Protein AF-A0A093YAA9-F1 (afdb_monomer)

Radius of gyration: 39.78 Å; Cα contacts (8 Å, |Δi|>4): 556; chains: 1; bounding box: 140×96×72 Å

Sequence (415 aa):
MGSESQRARAAVLARDTNETKIQLAINIDGGAFPEGIDERLVASLEGHASQATKSQTISINTGIGFLDHMLHALAKHAGWSLALRCQGDLHIDDHHSAEDVCIALGSAFKEALGAPIGVARFGSAYCPLDEALSRAVVDLSNRPYAIIELGLKREKIGDLSCEMIPHCMESFAQAARITIHVDCLRGFNDHHRAESAFKALAVALRTATTKVAGREGEVPIVMAPSKTSTVKNKHASKRSANGSGISNSKTSTRGPQSDGVAKKKKDAPKTAKGTGKPRFKKRRVYTEKELGIPALNMITPVGVEKPKTGKKGKVFIDDRESMLTILAMVHADKDGQIESKMMKARQMEEIREARKAEQDKRIEIRKAKLDETKEGMRKKRKREKAGGDAMEGVEKKERLGTKPLKVKKKSVSFA

Secondary structure (DSSP, 8-state):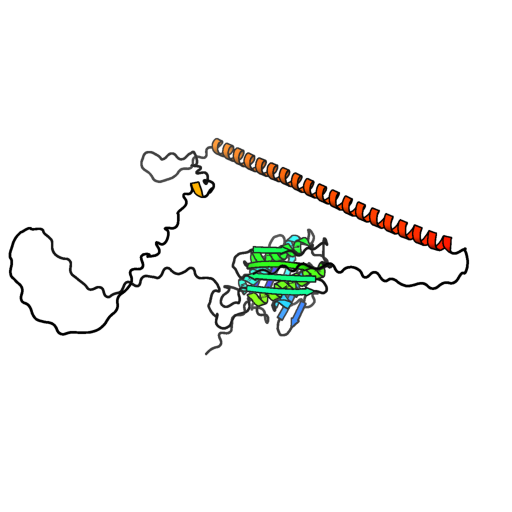
---------EEEEEEE-SSEEEEEEEETT-SSPPTT--HHHHH-TTSTTEEE-SS-EEEEE-S-HHHHHHHHHHHHHHT-EEEEEEEE-TTT-SHHHHHHHHHHHHHHHHHHH-S--SB--EEEEEEEETTEEEEEEEE--S--EEEEE----SSEETTEETTHHHHHHHHHHHHHT-EEEEEEEE-S-HHHHHHHHHHHHHHHHHHHTPBPTT-TT---S------------S-----------------------------------------------------TTTTT-------PPTT-PPPSSS---------HHHHHHHHHHHHHHHHHHHHHHHHHHHHHHHHHHHHHHHHHHHHHHHHHHHHHHHHHHHHHHHHHHHSSSS------------PPPPPPPPP----

Mean predicted aligned error: 20.69 Å

Structure (mmCIF, N/CA/C/O backbone):
data_AF-A0A093YAA9-F1
#
_entry.id   AF-A0A093YAA9-F1
#
loop_
_atom_site.group_PDB
_atom_site.id
_atom_site.type_symbol
_atom_site.label_atom_id
_atom_site.label_alt_id
_atom_site.label_comp_id
_atom_site.label_asym_id
_atom_site.label_entity_id
_atom_site.label_seq_id
_atom_site.pdbx_PDB_ins_code
_atom_site.Cartn_x
_atom_site.Cartn_y
_atom_site.Cartn_z
_atom_site.occupancy
_atom_site.B_iso_or_equiv
_atom_site.auth_seq_id
_atom_site.auth_comp_id
_atom_site.auth_asym_id
_atom_site.auth_atom_id
_atom_site.pdbx_PDB_model_num
ATOM 1 N N . MET A 1 1 ? -14.082 4.225 37.105 1.00 38.03 1 MET A N 1
ATOM 2 C CA . MET A 1 1 ? -14.318 4.491 35.671 1.00 38.03 1 MET A CA 1
ATOM 3 C C . MET A 1 1 ? -13.687 3.339 34.921 1.00 38.03 1 MET A C 1
ATOM 5 O O . MET A 1 1 ? -12.468 3.239 34.927 1.00 38.03 1 MET A O 1
ATOM 9 N N . GLY A 1 2 ? -14.500 2.390 34.456 1.00 35.72 2 GLY A N 1
ATOM 10 C CA . GLY A 1 2 ? -13.992 1.201 33.776 1.00 35.72 2 GLY A CA 1
ATOM 11 C C . GLY A 1 2 ? -13.258 1.620 32.511 1.00 35.72 2 GLY A C 1
ATOM 12 O O . GLY A 1 2 ? -13.805 2.381 31.717 1.00 35.72 2 GLY A O 1
ATOM 13 N N . SER A 1 3 ? -12.017 1.167 32.357 1.00 42.00 3 SER A N 1
ATOM 14 C CA . SER A 1 3 ? -11.342 1.176 31.069 1.00 42.00 3 SER A CA 1
ATOM 15 C C . SER A 1 3 ? -12.195 0.339 30.125 1.00 42.00 3 SER A C 1
ATOM 17 O O . SER A 1 3 ? -12.216 -0.888 30.249 1.00 42.00 3 SER A O 1
ATOM 19 N N . GLU A 1 4 ? -12.933 0.976 29.217 1.00 46.00 4 GLU A N 1
ATOM 20 C CA . GLU A 1 4 ? -13.371 0.280 28.014 1.00 46.00 4 GLU A CA 1
ATOM 21 C C . GLU A 1 4 ? -12.111 -0.354 27.428 1.00 46.00 4 GLU A C 1
ATOM 23 O O . GLU A 1 4 ? -11.175 0.351 27.046 1.00 46.00 4 GLU A O 1
ATOM 28 N N . SER A 1 5 ? -12.045 -1.686 27.468 1.00 45.72 5 SER A N 1
ATOM 29 C CA . SER A 1 5 ? -11.027 -2.448 26.760 1.00 45.72 5 SER A CA 1
ATOM 30 C C . SER A 1 5 ? -11.122 -1.998 25.308 1.00 45.72 5 SER A C 1
ATOM 32 O O . SER A 1 5 ? -12.105 -2.303 24.629 1.00 45.72 5 SER A O 1
ATOM 34 N N . GLN A 1 6 ? -10.194 -1.133 24.884 1.00 59.22 6 GLN A N 1
ATOM 35 C CA . GLN A 1 6 ? -10.240 -0.530 23.562 1.00 59.22 6 GLN A CA 1
ATOM 36 C C . GLN A 1 6 ? -10.208 -1.671 22.558 1.00 59.22 6 GLN A C 1
ATOM 38 O O . GLN A 1 6 ? -9.215 -2.388 22.458 1.00 59.22 6 GLN A O 1
ATOM 43 N N . ARG A 1 7 ? -11.321 -1.852 21.845 1.00 66.44 7 ARG A N 1
ATOM 44 C CA . ARG A 1 7 ? -11.445 -2.890 20.828 1.00 66.44 7 ARG A CA 1
ATOM 45 C C . ARG A 1 7 ? -10.303 -2.694 19.832 1.00 66.44 7 ARG A C 1
ATOM 47 O O . ARG A 1 7 ? -10.151 -1.597 19.289 1.00 66.44 7 ARG A O 1
ATOM 54 N N . ALA A 1 8 ? -9.479 -3.724 19.655 1.00 81.19 8 ALA A N 1
ATOM 55 C CA . ALA A 1 8 ? -8.376 -3.683 18.706 1.00 81.19 8 ALA A CA 1
ATOM 56 C C . ALA A 1 8 ? -8.921 -3.356 17.309 1.00 81.19 8 ALA A C 1
ATOM 58 O O . ALA A 1 8 ? -9.934 -3.924 16.890 1.00 81.19 8 ALA A O 1
ATOM 59 N N . ARG A 1 9 ? -8.270 -2.430 16.597 1.00 93.31 9 ARG A N 1
ATOM 60 C CA . ARG A 1 9 ? -8.603 -2.126 15.202 1.00 93.31 9 ARG A CA 1
ATOM 61 C C . ARG A 1 9 ? -8.022 -3.220 14.319 1.00 93.31 9 ARG A C 1
ATOM 63 O O . ARG A 1 9 ? -6.887 -3.128 13.850 1.00 93.31 9 ARG A O 1
ATOM 70 N N . ALA A 1 10 ? -8.788 -4.289 14.157 1.00 95.00 10 ALA A N 1
ATOM 71 C CA . ALA A 1 10 ? -8.351 -5.489 13.471 1.00 95.00 10 ALA A CA 1
ATOM 72 C C . ALA A 1 10 ? -9.441 -6.071 12.571 1.00 95.00 10 ALA A C 1
ATOM 74 O O . ALA A 1 10 ? -10.626 -5.842 12.799 1.00 95.00 10 ALA A O 1
ATOM 75 N N . ALA A 1 11 ? -9.018 -6.828 11.562 1.00 94.94 11 ALA A N 1
ATOM 76 C CA . ALA A 1 11 ? -9.893 -7.500 10.612 1.00 94.94 11 ALA A CA 1
ATOM 77 C C . ALA A 1 11 ? -9.268 -8.814 10.131 1.00 94.94 11 ALA A C 1
ATOM 79 O O . ALA A 1 11 ? -8.041 -8.952 10.086 1.00 94.94 11 ALA A O 1
ATOM 80 N N . VAL A 1 12 ? -10.129 -9.755 9.749 1.00 94.44 12 VAL A N 1
ATOM 81 C CA . VAL A 1 12 ? -9.765 -11.008 9.081 1.00 94.44 12 VAL A CA 1
ATOM 82 C C . VAL A 1 12 ? -10.558 -11.074 7.789 1.00 94.44 12 VAL A C 1
ATOM 84 O O . VAL A 1 12 ? -11.758 -10.821 7.789 1.00 94.44 12 VAL A O 1
ATOM 87 N N . LEU A 1 13 ? -9.891 -11.402 6.692 1.00 94.06 13 LEU A N 1
ATOM 88 C CA . LEU A 1 13 ? -10.491 -11.419 5.370 1.00 94.06 13 LEU A CA 1
ATOM 89 C C . LEU A 1 13 ? -10.026 -12.653 4.603 1.00 94.06 13 LEU A C 1
ATOM 91 O O . LEU A 1 13 ? -8.842 -12.992 4.590 1.00 94.06 13 LEU A O 1
ATOM 95 N N . ALA A 1 14 ? -10.983 -13.298 3.944 1.00 94.62 14 ALA A N 1
ATOM 96 C CA . ALA A 1 14 ? -10.743 -14.313 2.935 1.00 94.62 14 ALA A CA 1
ATOM 97 C C . ALA A 1 14 ? -11.320 -13.815 1.607 1.00 94.62 14 ALA A C 1
ATOM 99 O O . ALA A 1 14 ? -12.441 -13.300 1.568 1.00 94.62 14 ALA A O 1
ATOM 100 N N . ARG A 1 15 ? -10.548 -13.938 0.530 1.00 94.44 15 ARG A N 1
ATOM 101 C CA . ARG A 1 15 ? -10.965 -13.574 -0.824 1.00 94.44 15 ARG A CA 1
ATOM 102 C C . ARG A 1 15 ? -10.483 -14.649 -1.781 1.00 94.44 15 ARG A C 1
ATOM 104 O O . ARG A 1 15 ? -9.287 -14.749 -2.030 1.00 94.44 15 ARG A O 1
ATOM 111 N N . ASP A 1 16 ? -11.437 -15.383 -2.336 1.00 96.38 16 ASP A N 1
ATOM 112 C CA . ASP A 1 16 ? -11.181 -16.457 -3.285 1.00 96.38 16 ASP A CA 1
ATOM 113 C C . ASP A 1 16 ? -11.823 -16.115 -4.632 1.00 96.38 16 ASP A C 1
ATOM 115 O O . ASP A 1 16 ? -13.017 -15.816 -4.717 1.00 96.38 16 ASP A O 1
ATOM 119 N N . THR A 1 17 ? -11.015 -16.160 -5.682 1.00 96.75 17 THR A N 1
ATOM 120 C CA . THR A 1 17 ? -11.418 -16.087 -7.087 1.00 96.75 17 THR A CA 1
ATOM 121 C C . THR A 1 17 ? -10.932 -17.347 -7.808 1.00 96.75 17 THR A C 1
ATOM 123 O O . THR A 1 17 ? -10.382 -18.267 -7.197 1.00 96.75 17 THR A O 1
ATOM 126 N N . ASN A 1 18 ? -11.158 -17.420 -9.120 1.00 96.94 18 ASN A N 1
ATOM 127 C CA . ASN A 1 18 ? -10.582 -18.493 -9.933 1.00 96.94 18 ASN A CA 1
ATOM 128 C C . ASN A 1 18 ? -9.065 -18.323 -10.137 1.00 96.94 18 ASN A C 1
ATOM 130 O O . ASN A 1 18 ? -8.394 -19.303 -10.445 1.00 96.94 18 ASN A O 1
ATOM 134 N N . GLU A 1 19 ? -8.546 -17.105 -9.965 1.00 97.00 19 GLU A N 1
ATOM 135 C CA . GLU A 1 19 ? -7.143 -16.734 -10.198 1.00 97.00 19 GLU A CA 1
ATOM 136 C C . GLU A 1 19 ? -6.334 -16.795 -8.897 1.00 97.00 19 GLU A C 1
ATOM 138 O O . GLU A 1 19 ? -5.216 -17.308 -8.879 1.00 97.00 19 GLU A O 1
ATOM 143 N N . THR A 1 20 ? -6.912 -16.328 -7.781 1.00 97.94 20 THR A N 1
ATOM 144 C CA . THR A 1 20 ? -6.212 -16.216 -6.496 1.00 97.94 20 THR A CA 1
ATOM 145 C C . THR A 1 20 ? -7.054 -16.682 -5.309 1.00 97.94 20 THR A C 1
ATOM 147 O O . THR A 1 20 ? -8.277 -16.556 -5.278 1.00 97.94 20 THR A O 1
ATOM 150 N N . LYS A 1 21 ? -6.383 -17.214 -4.287 1.00 97.69 21 LYS A N 1
ATOM 151 C CA . LYS A 1 21 ? -6.953 -17.533 -2.972 1.00 97.69 21 LYS A CA 1
ATOM 152 C C . LYS A 1 21 ? -6.158 -16.816 -1.904 1.00 97.69 21 LYS A C 1
ATOM 154 O O . LYS A 1 21 ? -4.970 -17.096 -1.724 1.00 97.69 21 LYS A O 1
ATOM 159 N N . ILE A 1 22 ? -6.798 -15.886 -1.211 1.00 96.38 22 ILE A N 1
ATOM 160 C CA . ILE A 1 22 ? -6.131 -14.990 -0.272 1.00 96.38 22 ILE A CA 1
ATOM 161 C C . ILE A 1 22 ? -6.758 -15.124 1.102 1.00 96.38 22 ILE A C 1
ATOM 163 O O . ILE A 1 22 ? -7.969 -14.987 1.271 1.00 96.38 22 ILE A O 1
ATOM 167 N N . GLN A 1 23 ? -5.901 -15.314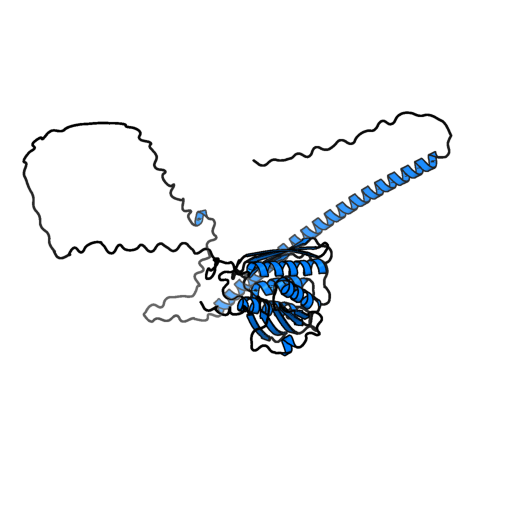 2.098 1.00 95.12 23 GLN A N 1
ATOM 168 C CA . GLN A 1 23 ? -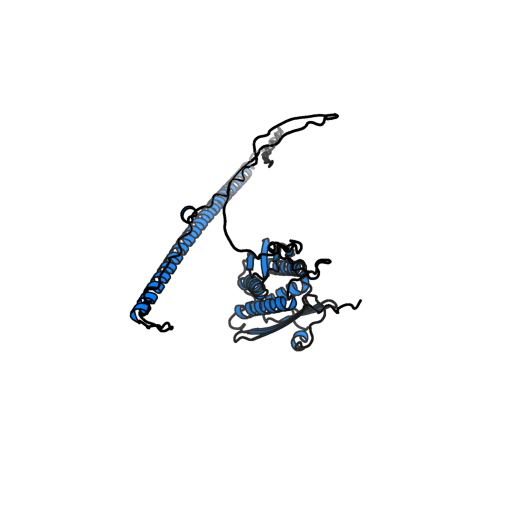6.255 -15.217 3.503 1.00 95.12 23 GLN A CA 1
ATOM 169 C C . GLN A 1 23 ? -5.375 -14.177 4.187 1.00 95.12 23 GLN A C 1
ATOM 171 O O . GLN A 1 23 ? -4.165 -14.106 3.962 1.00 95.12 23 GLN A O 1
ATOM 176 N N . LEU A 1 24 ? -5.996 -13.355 5.022 1.00 94.38 24 LEU A N 1
ATOM 177 C CA . LEU A 1 24 ? -5.392 -12.150 5.564 1.00 94.38 24 LEU A CA 1
ATOM 178 C C . LEU A 1 24 ? -5.941 -11.869 6.960 1.00 94.38 24 LEU A C 1
ATOM 180 O O . LEU A 1 24 ? -7.150 -11.882 7.171 1.00 94.38 24 LEU A O 1
ATOM 184 N N . ALA A 1 25 ? -5.058 -11.529 7.891 1.00 95.25 25 ALA A N 1
ATOM 185 C CA . ALA A 1 25 ? -5.407 -10.939 9.172 1.00 95.25 25 ALA A CA 1
ATOM 186 C C . ALA A 1 25 ? -4.533 -9.711 9.430 1.00 95.25 25 ALA A C 1
ATOM 188 O O . ALA A 1 25 ? -3.313 -9.752 9.262 1.00 95.25 25 ALA A O 1
ATOM 189 N N . ILE A 1 26 ? -5.152 -8.617 9.860 1.00 96.06 26 ILE A N 1
ATOM 190 C CA . ILE A 1 26 ? -4.464 -7.359 10.149 1.00 96.06 26 ILE A CA 1
ATOM 191 C C . ILE A 1 26 ? -4.919 -6.802 11.492 1.00 96.06 26 ILE A C 1
ATOM 193 O O . ILE A 1 26 ? -6.104 -6.820 11.811 1.00 96.06 26 ILE A O 1
ATOM 197 N N . ASN A 1 27 ? -3.976 -6.265 12.261 1.00 96.19 27 ASN A N 1
ATOM 198 C CA . ASN A 1 27 ? -4.238 -5.366 13.377 1.00 96.19 27 ASN A CA 1
ATOM 199 C C . ASN A 1 27 ? -3.426 -4.082 13.161 1.00 96.19 27 ASN A C 1
ATOM 201 O O . ASN A 1 27 ? -2.192 -4.102 13.211 1.00 96.19 27 ASN A O 1
ATOM 205 N N . ILE A 1 28 ? -4.121 -2.969 12.902 1.00 96.31 28 ILE A N 1
ATOM 206 C CA . ILE A 1 28 ? -3.479 -1.691 12.557 1.00 96.31 28 ILE A CA 1
ATOM 207 C C . ILE A 1 28 ? -2.902 -0.958 13.777 1.00 96.31 28 ILE A C 1
ATOM 209 O O . ILE A 1 28 ? -2.162 0.008 13.602 1.00 96.31 28 ILE A O 1
ATOM 213 N N . ASP A 1 29 ? -3.220 -1.412 14.993 1.00 94.75 29 ASP A N 1
ATOM 214 C CA . ASP A 1 29 ? -2.640 -0.927 16.252 1.00 94.75 29 ASP A CA 1
ATOM 215 C C . ASP A 1 29 ? -1.433 -1.771 16.717 1.00 94.75 29 ASP A C 1
ATOM 217 O O . ASP A 1 29 ? -0.810 -1.454 17.733 1.00 94.75 29 ASP A O 1
ATOM 221 N N . GLY A 1 30 ? -1.086 -2.832 15.978 1.00 92.56 30 GLY A N 1
ATOM 222 C CA . GLY A 1 30 ? -0.061 -3.800 16.369 1.00 92.56 30 GLY A CA 1
ATOM 223 C C . GLY A 1 30 ? -0.536 -4.762 17.465 1.00 92.56 30 GLY A C 1
ATOM 224 O O . GLY A 1 30 ? -1.703 -4.793 17.847 1.00 92.56 30 GLY A O 1
ATOM 225 N N . GLY A 1 31 ? 0.377 -5.580 17.986 1.00 91.44 31 GLY A N 1
ATOM 226 C CA . GLY A 1 31 ? 0.077 -6.586 19.008 1.00 91.44 31 GLY A CA 1
ATOM 227 C C . GLY A 1 31 ? -0.557 -7.865 18.452 1.00 91.44 31 GLY A C 1
ATOM 228 O O . GLY A 1 31 ? -0.255 -8.288 17.336 1.00 91.44 31 GLY A O 1
ATOM 229 N N . ALA A 1 32 ? -1.399 -8.519 19.252 1.00 89.69 32 ALA A N 1
ATOM 230 C CA . ALA A 1 32 ? -2.022 -9.787 18.881 1.00 89.69 32 ALA A CA 1
ATOM 231 C C . ALA A 1 32 ? -3.066 -9.609 17.772 1.00 89.69 32 ALA A C 1
ATOM 233 O O . ALA A 1 32 ? -3.693 -8.556 17.629 1.00 89.69 32 ALA A O 1
ATOM 234 N N . PHE A 1 33 ? -3.256 -10.664 16.992 1.00 89.44 33 PHE A N 1
ATOM 235 C CA . PHE A 1 33 ? -4.331 -10.724 16.022 1.00 89.44 33 PHE A CA 1
ATOM 236 C C . PHE A 1 33 ? -5.682 -11.080 16.688 1.00 89.44 33 PHE A C 1
ATOM 238 O O . PHE A 1 33 ? -5.678 -11.590 17.811 1.00 89.44 33 PHE A O 1
ATOM 245 N N . PRO A 1 34 ? -6.834 -10.800 16.045 1.00 81.50 34 PRO A N 1
ATOM 246 C CA . PRO A 1 34 ? -8.152 -11.149 16.584 1.00 81.50 34 PRO A CA 1
ATOM 247 C C . PRO A 1 34 ? -8.366 -12.668 16.701 1.00 81.50 34 PRO A C 1
ATOM 249 O O . PRO A 1 34 ? -7.698 -13.460 16.042 1.00 81.50 34 PRO A O 1
ATOM 252 N N . GLU A 1 35 ? -9.314 -13.079 17.544 1.00 78.69 35 GLU A N 1
ATOM 253 C CA . GLU A 1 35 ? -9.690 -14.490 17.707 1.00 78.69 35 GLU A CA 1
ATOM 254 C C . GLU A 1 35 ? -10.293 -15.070 16.411 1.00 78.69 35 GLU A C 1
ATOM 256 O O . GLU A 1 35 ? -10.958 -14.360 15.656 1.00 78.69 35 GLU A O 1
ATOM 261 N N . GLY A 1 36 ? -10.086 -16.369 16.161 1.00 72.31 36 GLY A N 1
ATOM 262 C CA . GLY A 1 36 ? -10.664 -17.077 15.006 1.00 72.31 36 GLY A CA 1
ATOM 263 C C . GLY A 1 36 ? -9.816 -17.068 13.730 1.00 72.31 36 GLY A C 1
ATOM 264 O O . GLY A 1 36 ? -10.320 -17.389 12.656 1.00 72.31 36 GLY A O 1
ATOM 265 N N . ILE A 1 37 ? -8.537 -16.709 13.829 1.00 81.25 37 ILE A N 1
ATOM 266 C CA . ILE A 1 37 ? -7.605 -16.764 12.699 1.00 81.25 37 ILE A CA 1
ATOM 267 C C . ILE A 1 37 ? -7.144 -18.193 12.476 1.00 81.25 37 ILE A C 1
ATOM 269 O O . ILE A 1 37 ? -6.853 -18.918 13.425 1.00 81.25 37 ILE A O 1
ATOM 273 N N . ASP A 1 38 ? -7.033 -18.570 11.205 1.00 78.62 38 ASP A N 1
ATOM 274 C CA . ASP A 1 38 ? -6.390 -19.818 10.824 1.00 78.62 38 ASP A CA 1
ATOM 275 C C . ASP A 1 38 ? -4.939 -19.806 11.316 1.00 78.62 38 ASP A C 1
ATOM 277 O O . ASP A 1 38 ? -4.114 -19.031 10.832 1.00 78.62 38 ASP A O 1
ATOM 281 N N . GLU A 1 39 ? -4.613 -20.667 12.277 1.00 75.31 39 GLU A N 1
ATOM 282 C CA . GLU A 1 39 ? -3.273 -20.746 12.862 1.00 75.31 39 GLU A CA 1
ATOM 283 C C . GLU A 1 39 ? -2.189 -20.944 11.794 1.00 75.31 39 GLU A C 1
ATOM 285 O O . GLU A 1 39 ? -1.062 -20.479 11.967 1.00 75.31 39 GLU A O 1
ATOM 290 N N . ARG A 1 40 ? -2.528 -21.531 10.636 1.00 76.56 40 ARG A N 1
ATOM 291 C CA . ARG A 1 40 ? -1.604 -21.702 9.508 1.00 76.56 40 ARG A CA 1
ATOM 292 C C . ARG A 1 40 ? -1.122 -20.374 8.928 1.00 76.56 40 ARG A C 1
ATOM 294 O O . ARG A 1 40 ? -0.005 -20.339 8.421 1.00 76.56 40 ARG A O 1
ATOM 301 N N . LEU A 1 41 ? -1.895 -19.288 9.025 1.00 77.44 41 LEU A N 1
ATOM 302 C CA . LEU A 1 41 ? -1.453 -17.943 8.624 1.00 77.44 41 LEU A CA 1
ATOM 303 C C . LEU A 1 41 ? -0.260 -17.460 9.451 1.00 77.44 41 LEU A C 1
ATOM 305 O O . LEU A 1 41 ? 0.597 -16.749 8.935 1.00 77.44 41 LEU A O 1
ATOM 309 N N . VAL A 1 42 ? -0.197 -17.857 10.722 1.00 73.50 42 VAL A N 1
ATOM 310 C CA . VAL A 1 42 ? 0.838 -17.421 11.668 1.00 73.50 42 VAL A CA 1
ATOM 311 C C . VAL A 1 42 ? 1.928 -18.486 11.836 1.00 73.50 42 VAL A C 1
ATOM 313 O O . VAL A 1 42 ? 3.058 -18.153 12.174 1.00 73.50 42 VAL A O 1
ATOM 316 N N . ALA A 1 43 ? 1.631 -19.756 11.542 1.00 62.28 43 ALA A N 1
ATOM 317 C CA . ALA A 1 43 ? 2.522 -20.888 11.788 1.00 62.28 43 ALA A CA 1
ATOM 318 C C . ALA A 1 43 ? 3.797 -20.908 10.923 1.00 62.28 43 ALA A C 1
ATOM 320 O O . ALA A 1 43 ? 4.794 -21.483 11.349 1.00 62.28 43 ALA A O 1
ATOM 321 N N . SER A 1 44 ? 3.827 -20.277 9.740 1.00 57.16 44 SER A N 1
ATOM 322 C CA . SER A 1 44 ? 5.063 -20.200 8.934 1.00 57.16 44 SER A CA 1
ATOM 323 C C . SER A 1 44 ? 5.896 -18.959 9.250 1.00 57.16 44 SER A C 1
ATOM 325 O O . SER A 1 44 ? 6.087 -18.092 8.396 1.00 57.16 44 SER A O 1
ATOM 327 N N . LEU A 1 45 ? 6.438 -18.883 10.463 1.00 59.69 45 LEU A N 1
ATOM 328 C CA . LEU A 1 45 ? 7.473 -17.897 10.809 1.00 59.69 45 LEU A CA 1
ATOM 329 C C . LEU A 1 45 ? 8.854 -18.223 10.192 1.00 59.69 45 LEU A C 1
ATOM 331 O O . LEU A 1 45 ? 9.841 -17.594 10.547 1.00 59.69 45 LEU A O 1
ATOM 335 N N . GLU A 1 46 ? 8.933 -19.187 9.270 1.00 57.72 46 GLU A N 1
ATOM 336 C CA . GLU A 1 46 ? 10.168 -19.581 8.570 1.00 57.72 46 GLU A CA 1
ATOM 337 C C . GLU A 1 46 ? 10.319 -18.944 7.172 1.00 57.72 46 GLU A C 1
ATOM 339 O O . GLU A 1 46 ? 11.276 -19.226 6.457 1.00 57.72 46 GLU A O 1
ATOM 344 N N . GLY A 1 47 ? 9.382 -18.081 6.758 1.00 66.12 47 GLY A N 1
ATOM 345 C CA . GLY A 1 47 ? 9.459 -17.360 5.479 1.00 66.12 47 GLY A CA 1
ATOM 346 C C . GLY A 1 47 ? 10.412 -16.158 5.509 1.00 66.12 47 GLY A C 1
ATOM 347 O O . GLY A 1 47 ? 10.670 -15.579 6.566 1.00 66.12 47 GLY A O 1
ATOM 348 N N . HIS A 1 48 ? 10.887 -15.721 4.337 1.00 77.69 48 HIS A N 1
ATOM 349 C CA . HIS A 1 48 ? 11.822 -14.590 4.183 1.00 77.69 48 HIS A CA 1
ATOM 350 C C . HIS A 1 48 ? 11.252 -13.239 4.643 1.00 77.69 48 HIS A C 1
ATOM 352 O O . HIS A 1 48 ? 12.014 -12.357 5.028 1.00 77.69 48 HIS A O 1
ATOM 358 N N . ALA A 1 49 ? 9.927 -13.078 4.630 1.00 88.06 49 ALA A N 1
ATOM 359 C CA . ALA A 1 49 ? 9.218 -11.872 5.056 1.00 88.06 49 ALA A CA 1
ATOM 360 C C . ALA A 1 49 ? 8.430 -12.101 6.357 1.00 88.06 49 ALA A C 1
ATOM 362 O O . ALA A 1 49 ? 7.221 -11.862 6.436 1.00 88.06 49 ALA A O 1
ATOM 363 N N . SER A 1 50 ? 9.124 -12.591 7.385 1.00 90.06 50 SER A N 1
ATOM 364 C CA . SER A 1 50 ? 8.547 -12.865 8.699 1.00 90.06 50 SER A CA 1
ATOM 365 C C . SER A 1 50 ? 9.286 -12.129 9.820 1.00 90.06 50 SER A C 1
ATOM 367 O O . SER A 1 50 ? 10.509 -11.985 9.823 1.00 90.06 50 SER A O 1
ATOM 369 N N . GLN A 1 51 ? 8.525 -11.631 10.793 1.00 90.44 51 GLN A N 1
ATOM 370 C CA . GLN A 1 51 ? 9.050 -10.985 11.988 1.00 90.44 51 GLN A CA 1
ATOM 371 C C . GLN A 1 51 ? 8.047 -11.096 13.138 1.00 90.44 51 GLN A C 1
ATOM 373 O O . GLN A 1 51 ? 6.931 -10.593 13.044 1.00 90.44 51 GLN A O 1
ATOM 378 N N . ALA A 1 52 ? 8.477 -11.634 14.278 1.00 90.25 52 ALA A N 1
ATOM 379 C CA . ALA A 1 52 ? 7.715 -11.600 15.523 1.00 90.25 52 ALA A CA 1
ATOM 380 C C . ALA A 1 52 ? 8.479 -10.802 16.589 1.00 90.25 52 ALA A C 1
ATOM 382 O O . ALA A 1 52 ? 9.618 -11.119 16.932 1.00 90.25 52 ALA A O 1
ATOM 383 N N . THR A 1 53 ? 7.866 -9.743 17.114 1.00 89.94 53 THR A N 1
ATOM 384 C CA . THR A 1 53 ? 8.370 -8.986 18.268 1.00 89.94 53 THR A CA 1
ATOM 385 C C . THR A 1 53 ? 7.265 -8.816 19.304 1.00 89.94 53 THR A C 1
ATOM 387 O O . THR A 1 53 ? 6.098 -9.083 19.042 1.00 89.94 53 THR A O 1
ATOM 390 N N . LYS A 1 54 ? 7.606 -8.300 20.492 1.00 88.56 54 LYS A N 1
ATOM 391 C CA . LYS A 1 54 ? 6.609 -7.996 21.538 1.00 88.56 54 LYS A CA 1
ATOM 392 C C . LYS A 1 54 ? 5.497 -7.045 21.071 1.00 88.56 54 LYS A C 1
ATOM 394 O O . LYS A 1 54 ? 4.421 -7.044 21.650 1.00 88.56 54 LYS A O 1
ATOM 399 N N . SER A 1 55 ? 5.783 -6.201 20.080 1.00 91.38 55 SER A N 1
ATOM 400 C CA . SER A 1 55 ? 4.886 -5.140 19.620 1.00 91.38 55 SER A CA 1
ATOM 401 C C . SER A 1 55 ? 4.110 -5.485 18.350 1.00 91.38 55 SER A C 1
ATOM 403 O O . SER A 1 55 ? 3.110 -4.832 18.081 1.00 91.38 55 SER A O 1
ATOM 405 N N . GLN A 1 56 ? 4.574 -6.437 17.538 1.00 93.81 56 GLN A N 1
ATOM 406 C CA . GLN A 1 56 ? 3.971 -6.749 16.240 1.00 93.81 56 GLN A CA 1
ATOM 407 C C . GLN A 1 56 ? 4.337 -8.163 15.779 1.00 93.81 56 GLN A C 1
ATOM 409 O O . GLN A 1 56 ? 5.447 -8.635 16.034 1.00 93.81 56 GLN A O 1
ATOM 414 N N . THR A 1 57 ? 3.441 -8.777 15.015 1.00 94.38 57 THR A N 1
ATOM 415 C CA . THR A 1 57 ? 3.687 -10.045 14.320 1.00 94.38 57 THR A CA 1
ATOM 416 C C . THR A 1 57 ? 3.401 -9.861 12.839 1.00 94.38 57 THR A C 1
ATOM 418 O O . THR A 1 57 ? 2.296 -9.483 12.461 1.00 94.38 57 THR A O 1
ATOM 421 N N . ILE A 1 58 ? 4.402 -10.103 11.999 1.00 95.44 58 ILE A N 1
ATOM 422 C CA . ILE A 1 58 ? 4.328 -9.985 10.545 1.00 95.44 58 ILE A CA 1
ATOM 423 C C . ILE A 1 58 ? 4.703 -11.340 9.942 1.00 95.44 58 ILE A C 1
ATOM 425 O O . ILE A 1 58 ? 5.755 -11.887 10.267 1.00 95.44 58 ILE A O 1
ATOM 429 N N . SER A 1 59 ? 3.852 -11.884 9.081 1.00 95.00 59 SER A N 1
ATOM 430 C CA . SER A 1 59 ? 4.126 -13.088 8.296 1.00 95.00 59 SER A CA 1
ATOM 431 C C . SER A 1 59 ? 3.450 -12.950 6.942 1.00 95.00 59 SER A C 1
ATOM 433 O O . SER A 1 59 ? 2.226 -12.880 6.861 1.00 95.00 59 SER A O 1
ATOM 435 N N . ILE A 1 60 ? 4.240 -12.828 5.881 1.00 95.94 60 ILE A N 1
ATOM 436 C CA . ILE A 1 60 ? 3.729 -12.519 4.546 1.00 95.94 60 ILE A CA 1
ATOM 437 C C . ILE A 1 60 ? 4.255 -13.557 3.570 1.00 95.94 60 ILE A C 1
ATOM 439 O O . ILE A 1 60 ? 5.451 -13.836 3.530 1.00 95.94 60 ILE A O 1
ATOM 443 N N . ASN A 1 61 ? 3.340 -14.126 2.794 1.00 95.56 61 ASN A N 1
ATOM 444 C CA . ASN A 1 61 ? 3.651 -15.035 1.709 1.00 95.56 61 ASN A CA 1
ATOM 445 C C . ASN A 1 61 ? 2.657 -14.809 0.567 1.00 95.56 61 ASN A C 1
ATOM 447 O O . ASN A 1 61 ? 1.533 -15.309 0.592 1.00 95.56 61 ASN A O 1
ATOM 451 N N . THR A 1 62 ? 3.065 -14.024 -0.421 1.00 96.75 62 THR A N 1
ATOM 452 C CA . THR A 1 62 ? 2.292 -13.766 -1.643 1.00 96.75 62 THR A CA 1
ATOM 453 C C . THR A 1 62 ? 2.668 -14.708 -2.786 1.00 96.75 62 THR A C 1
ATOM 455 O O . THR A 1 62 ? 1.995 -14.721 -3.810 1.00 96.75 62 THR A O 1
ATOM 458 N N . GLY A 1 63 ? 3.763 -15.459 -2.630 1.00 95.19 63 GLY A N 1
ATOM 459 C CA . GLY A 1 63 ? 4.442 -16.166 -3.714 1.00 95.19 63 GLY A CA 1
ATOM 460 C C . GLY A 1 63 ? 5.381 -15.281 -4.549 1.00 95.19 63 GLY A C 1
ATOM 461 O O . GLY A 1 63 ? 6.116 -15.813 -5.375 1.00 95.19 63 GLY A O 1
ATOM 462 N N . ILE A 1 64 ? 5.418 -13.960 -4.314 1.00 97.81 64 ILE A N 1
ATOM 463 C CA . ILE A 1 64 ? 6.285 -13.005 -5.019 1.00 97.81 64 ILE A CA 1
ATOM 464 C C . ILE A 1 64 ? 7.254 -12.368 -4.014 1.00 97.81 64 ILE A C 1
ATOM 466 O O . ILE A 1 64 ? 6.892 -11.477 -3.241 1.00 97.81 64 ILE A O 1
ATOM 470 N N . GLY A 1 65 ? 8.527 -12.774 -4.056 1.00 97.38 65 GLY A N 1
ATOM 471 C CA . GLY A 1 65 ? 9.493 -12.439 -3.003 1.00 97.38 65 GLY A CA 1
ATOM 472 C C . GLY A 1 65 ? 9.702 -10.936 -2.772 1.00 97.38 65 GLY A C 1
ATOM 473 O O . GLY A 1 65 ? 9.809 -10.486 -1.630 1.00 97.38 65 GLY A O 1
ATOM 474 N N . PHE A 1 66 ? 9.716 -10.132 -3.841 1.00 98.31 66 PHE A N 1
ATOM 475 C CA . PHE A 1 66 ? 9.873 -8.681 -3.710 1.00 98.31 66 PHE A CA 1
ATOM 476 C C . PHE A 1 66 ? 8.602 -7.988 -3.191 1.00 98.31 66 PHE A C 1
ATOM 478 O O . PHE A 1 66 ? 8.709 -7.036 -2.417 1.00 98.31 66 PHE A O 1
ATOM 485 N N . LEU A 1 67 ? 7.409 -8.481 -3.544 1.00 98.56 67 LEU A N 1
ATOM 486 C CA . LEU A 1 67 ? 6.148 -7.967 -2.999 1.00 98.56 67 LEU A CA 1
ATOM 487 C C . LEU A 1 67 ? 6.051 -8.250 -1.497 1.00 98.56 67 LEU A C 1
ATOM 489 O O . LEU A 1 67 ? 5.701 -7.357 -0.727 1.00 98.56 67 LEU A O 1
ATOM 493 N N . ASP A 1 68 ? 6.449 -9.450 -1.073 1.00 98.19 68 ASP A N 1
ATOM 494 C CA . ASP A 1 68 ? 6.523 -9.817 0.342 1.00 98.19 68 ASP A CA 1
ATOM 495 C C . ASP A 1 68 ? 7.414 -8.850 1.129 1.00 98.19 68 ASP A C 1
ATOM 497 O O . ASP A 1 68 ? 7.021 -8.356 2.187 1.00 98.19 68 ASP A O 1
ATOM 501 N N . HIS A 1 69 ? 8.588 -8.513 0.582 1.00 98.31 69 HIS A N 1
ATOM 502 C CA . HIS A 1 69 ? 9.496 -7.528 1.176 1.00 98.31 69 HIS A CA 1
ATOM 503 C C . HIS A 1 69 ? 8.854 -6.134 1.280 1.00 98.31 69 HIS A C 1
ATOM 505 O O . HIS A 1 69 ? 8.936 -5.487 2.327 1.00 98.31 69 HIS A O 1
ATOM 511 N N . MET A 1 70 ? 8.158 -5.675 0.233 1.00 98.62 70 MET A N 1
ATOM 512 C CA . MET A 1 70 ? 7.465 -4.379 0.242 1.00 98.62 70 MET A CA 1
ATOM 513 C C . MET A 1 70 ? 6.335 -4.322 1.276 1.00 98.62 70 MET A C 1
ATOM 515 O O . MET A 1 70 ? 6.237 -3.352 2.033 1.00 98.62 70 MET A O 1
ATOM 519 N N . LEU A 1 71 ? 5.505 -5.363 1.356 1.00 98.56 71 LEU A N 1
ATOM 520 C CA . LEU A 1 71 ? 4.416 -5.441 2.332 1.00 98.56 71 LEU A CA 1
ATOM 521 C C . LEU A 1 71 ? 4.946 -5.617 3.760 1.00 98.56 71 LEU A C 1
ATOM 523 O O . LEU A 1 71 ? 4.376 -5.062 4.702 1.00 98.56 71 LEU A O 1
ATOM 527 N N . HIS A 1 72 ? 6.072 -6.312 3.928 1.00 98.19 72 HIS A N 1
ATOM 528 C CA . HIS A 1 72 ? 6.751 -6.421 5.215 1.00 98.19 72 HIS A CA 1
ATOM 529 C C . HIS A 1 72 ? 7.256 -5.051 5.673 1.00 98.19 72 HIS A C 1
ATOM 531 O O . HIS A 1 72 ? 6.997 -4.645 6.807 1.00 98.19 72 HIS A O 1
ATOM 537 N N . ALA A 1 73 ? 7.912 -4.292 4.789 1.00 98.38 73 ALA A N 1
ATOM 538 C CA . ALA A 1 73 ? 8.333 -2.922 5.074 1.00 98.38 73 ALA A CA 1
ATOM 539 C C . ALA A 1 73 ? 7.134 -2.012 5.398 1.00 98.38 73 ALA A C 1
ATOM 541 O O . ALA A 1 73 ? 7.196 -1.235 6.356 1.00 98.38 73 ALA A O 1
ATOM 542 N N . LEU A 1 74 ? 6.027 -2.140 4.657 1.00 98.69 74 LEU A N 1
ATOM 543 C CA . LEU A 1 74 ? 4.788 -1.409 4.918 1.00 98.69 74 LEU A CA 1
ATOM 544 C C . LEU A 1 74 ? 4.267 -1.680 6.334 1.00 98.69 74 LEU A C 1
ATOM 546 O O . LEU A 1 74 ? 4.135 -0.749 7.126 1.00 98.69 74 LEU A O 1
ATOM 550 N N . ALA A 1 75 ? 4.033 -2.947 6.683 1.00 98.31 75 ALA A N 1
ATOM 551 C CA . ALA A 1 75 ? 3.529 -3.330 7.999 1.00 98.31 75 ALA A CA 1
ATOM 552 C C . ALA A 1 75 ? 4.496 -2.916 9.118 1.00 98.31 75 ALA A C 1
ATOM 554 O O . ALA A 1 75 ? 4.079 -2.335 10.123 1.00 98.31 75 ALA A O 1
ATOM 555 N N . LYS A 1 76 ? 5.804 -3.120 8.910 1.00 98.00 76 LYS A N 1
ATOM 556 C CA . LYS A 1 76 ? 6.851 -2.775 9.875 1.00 98.00 76 LYS A CA 1
ATOM 557 C C . LYS A 1 76 ? 6.846 -1.297 10.242 1.00 98.00 76 LYS A C 1
ATOM 559 O O . LYS A 1 76 ? 6.903 -0.951 11.420 1.00 98.00 76 LYS A O 1
ATOM 564 N N . HIS A 1 77 ? 6.823 -0.424 9.242 1.00 98.38 77 HIS A N 1
ATOM 565 C CA . HIS A 1 77 ? 6.927 1.015 9.464 1.00 98.38 77 HIS A CA 1
ATOM 566 C C . HIS A 1 77 ? 5.574 1.665 9.783 1.00 98.38 77 HIS A C 1
ATOM 568 O O . HIS A 1 77 ? 5.544 2.736 10.393 1.00 98.38 77 HIS A O 1
ATOM 574 N N . ALA A 1 78 ? 4.462 1.001 9.449 1.00 98.19 78 ALA A N 1
ATOM 575 C CA . ALA A 1 78 ? 3.129 1.413 9.867 1.00 98.19 78 ALA A CA 1
ATOM 576 C C . ALA A 1 78 ? 2.813 0.994 11.316 1.00 98.19 78 ALA A C 1
ATOM 578 O O . ALA A 1 78 ? 1.971 1.616 11.963 1.00 98.19 78 ALA A O 1
ATOM 579 N N . GLY A 1 79 ? 3.537 0.003 11.850 1.00 97.06 79 GLY A N 1
ATOM 580 C CA . GLY A 1 79 ? 3.330 -0.553 13.189 1.00 97.06 79 GLY A CA 1
ATOM 581 C C . GLY A 1 79 ? 2.195 -1.575 13.239 1.00 97.06 79 GLY A C 1
ATOM 582 O O . GLY A 1 79 ? 1.522 -1.683 14.258 1.00 97.06 79 GLY A O 1
ATOM 583 N N . TRP A 1 80 ? 1.953 -2.282 12.136 1.00 97.69 80 TRP A N 1
ATOM 584 C CA . TRP A 1 80 ? 0.885 -3.271 12.024 1.00 97.69 80 TRP A CA 1
ATOM 585 C C . TRP A 1 80 ? 1.368 -4.662 12.420 1.00 97.69 80 TRP A C 1
ATOM 587 O O . TRP A 1 80 ? 2.517 -5.030 12.165 1.00 97.69 80 TRP A O 1
ATOM 597 N N . SER A 1 81 ? 0.449 -5.466 12.948 1.00 96.62 81 SER A N 1
ATOM 598 C CA . SER A 1 81 ? 0.560 -6.919 12.828 1.00 96.62 81 SER A CA 1
ATOM 599 C C . SER A 1 81 ? -0.178 -7.344 11.565 1.00 96.62 81 SER A C 1
ATOM 601 O O . SER A 1 81 ? -1.326 -6.944 11.363 1.00 96.62 81 SER A O 1
ATOM 603 N N . LEU A 1 82 ? 0.480 -8.117 10.703 1.00 96.38 82 LEU A N 1
ATOM 604 C CA . LEU A 1 82 ? -0.037 -8.519 9.396 1.00 96.38 82 LEU A CA 1
ATOM 605 C C . LEU A 1 82 ? 0.335 -9.972 9.102 1.00 96.38 82 LEU A C 1
ATOM 607 O O . LEU A 1 82 ? 1.512 -10.286 8.962 1.00 96.38 82 LEU A O 1
ATOM 611 N N . ALA A 1 83 ? -0.664 -10.840 8.983 1.00 95.38 83 ALA A N 1
ATOM 612 C CA . ALA A 1 83 ? -0.503 -12.192 8.471 1.00 95.38 83 ALA A CA 1
ATOM 613 C C . ALA A 1 83 ? -1.217 -12.290 7.122 1.00 95.38 83 ALA A C 1
ATOM 615 O O . ALA A 1 83 ? -2.400 -11.965 7.036 1.00 95.38 83 ALA A O 1
ATOM 616 N N . LEU A 1 84 ? -0.512 -12.695 6.069 1.00 95.12 84 LEU A N 1
ATOM 617 C CA . LEU A 1 84 ? -1.046 -12.719 4.710 1.00 95.12 84 LEU A CA 1
ATOM 618 C C . LEU A 1 84 ? -0.518 -13.931 3.955 1.00 95.12 84 LEU A C 1
ATOM 620 O O . LEU A 1 84 ? 0.692 -14.146 3.883 1.00 95.12 84 LEU A O 1
ATOM 624 N N . ARG A 1 85 ? -1.433 -14.690 3.353 1.00 95.31 85 ARG A N 1
ATOM 625 C CA . ARG A 1 85 ? -1.122 -15.767 2.417 1.00 95.31 85 ARG A CA 1
ATOM 626 C C . ARG A 1 85 ? -1.908 -15.600 1.127 1.00 95.31 85 ARG A C 1
ATOM 628 O O . ARG A 1 85 ? -3.118 -15.397 1.176 1.00 95.31 85 ARG A O 1
ATOM 635 N N . CYS A 1 86 ? -1.222 -15.730 0.000 1.00 96.00 86 CYS A N 1
ATOM 636 C CA . CYS A 1 86 ? -1.815 -15.805 -1.326 1.00 96.00 86 CYS A CA 1
ATOM 637 C C . CYS A 1 86 ? -1.384 -17.104 -2.002 1.00 96.00 86 CYS A C 1
ATOM 639 O O . CYS A 1 86 ? -0.208 -17.466 -1.985 1.00 96.00 86 CYS A O 1
ATOM 641 N N . GLN A 1 87 ? -2.339 -17.789 -2.616 1.00 96.75 87 GLN A N 1
ATOM 642 C CA . GLN A 1 87 ? -2.081 -18.795 -3.632 1.00 96.75 87 GLN A CA 1
ATOM 643 C C . GLN A 1 87 ? -2.692 -18.292 -4.935 1.00 96.75 87 GLN A C 1
ATOM 645 O O . GLN A 1 87 ? -3.913 -18.295 -5.072 1.00 96.75 87 GLN A O 1
ATOM 650 N N . GLY A 1 88 ? -1.847 -17.851 -5.861 1.00 96.31 88 GLY A N 1
ATOM 651 C CA . GLY A 1 88 ? -2.268 -17.338 -7.159 1.00 96.31 88 GLY A CA 1
ATOM 652 C C . GLY A 1 88 ? -1.643 -18.077 -8.338 1.00 96.31 88 GLY A C 1
ATOM 653 O O . GLY A 1 88 ? -0.857 -19.016 -8.186 1.00 96.31 88 GLY A O 1
ATOM 654 N N . ASP A 1 89 ? -2.006 -17.640 -9.530 1.00 96.75 89 ASP A N 1
ATOM 655 C CA . ASP A 1 89 ? -1.670 -18.198 -10.835 1.00 96.75 89 ASP A CA 1
ATOM 656 C C . ASP A 1 89 ? -0.338 -17.678 -11.408 1.00 96.75 89 ASP A C 1
ATOM 658 O O . ASP A 1 89 ? -0.234 -17.377 -12.591 1.00 96.75 89 ASP A O 1
ATOM 662 N N . LEU A 1 90 ? 0.735 -17.705 -10.608 1.00 97.12 90 LEU A N 1
ATOM 663 C CA . LEU A 1 90 ? 2.080 -17.205 -10.974 1.00 97.12 90 LEU A CA 1
ATOM 664 C C . LEU A 1 90 ? 2.732 -17.853 -12.215 1.00 97.12 90 LEU A C 1
ATOM 666 O O . LEU A 1 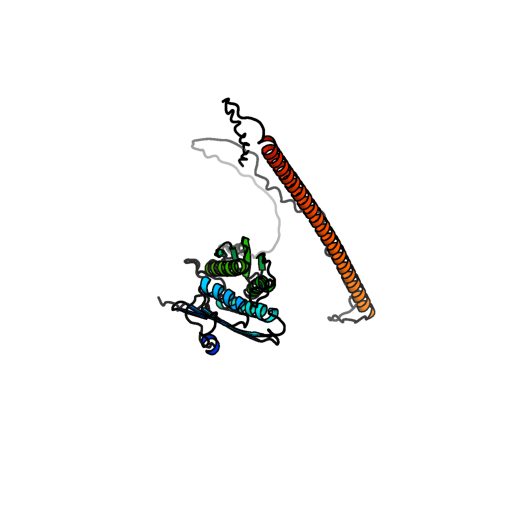90 ? 3.806 -17.441 -12.646 1.00 97.12 90 LEU A O 1
ATOM 670 N N . HIS A 1 91 ? 2.118 -18.897 -12.768 1.00 96.81 91 HIS A N 1
ATOM 671 C CA . HIS A 1 91 ? 2.526 -19.509 -14.031 1.00 96.81 91 HIS A CA 1
ATOM 672 C C . HIS A 1 91 ? 2.073 -18.699 -15.260 1.00 96.81 91 HIS A C 1
ATOM 674 O O . HIS A 1 91 ? 2.593 -18.938 -16.348 1.00 96.81 91 HIS A O 1
ATOM 680 N N . ILE A 1 92 ? 1.113 -17.781 -15.092 1.00 97.06 92 ILE A N 1
ATOM 681 C CA . ILE A 1 92 ? 0.681 -16.809 -16.100 1.00 97.06 92 ILE A CA 1
ATOM 682 C C . ILE A 1 92 ? 1.602 -15.588 -16.015 1.00 97.06 92 ILE A C 1
ATOM 684 O O . ILE A 1 92 ? 2.444 -15.395 -16.891 1.00 97.06 92 ILE A O 1
ATOM 688 N N . ASP A 1 93 ? 1.484 -14.813 -14.935 1.00 97.44 93 ASP A N 1
ATOM 689 C CA . ASP A 1 93 ? 2.355 -13.693 -14.573 1.00 97.44 93 ASP A CA 1
ATOM 690 C C . ASP A 1 93 ? 2.175 -13.313 -13.083 1.00 97.44 93 ASP A C 1
ATOM 692 O O . ASP A 1 93 ? 1.555 -14.041 -12.306 1.00 97.44 93 ASP A O 1
ATOM 696 N N . ASP A 1 94 ? 2.759 -12.188 -12.654 1.00 98.38 94 ASP A N 1
ATOM 697 C CA . ASP A 1 94 ? 2.622 -11.669 -11.289 1.00 98.38 94 ASP A CA 1
ATOM 698 C C . ASP A 1 94 ? 1.380 -10.783 -11.058 1.00 98.38 94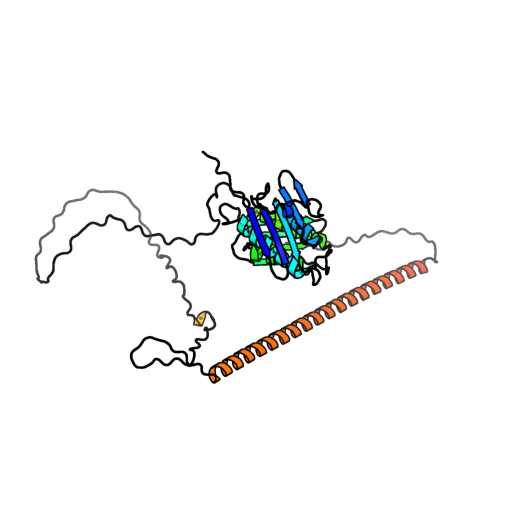 ASP A C 1
ATOM 700 O O . ASP A 1 94 ? 1.129 -10.384 -9.917 1.00 98.38 94 ASP A O 1
ATOM 704 N N . HIS A 1 95 ? 0.590 -10.489 -12.097 1.00 98.69 95 HIS A N 1
ATOM 705 C CA . HIS A 1 95 ? -0.424 -9.434 -12.089 1.00 98.69 95 HIS A CA 1
ATOM 706 C C . HIS A 1 95 ? -1.569 -9.734 -11.121 1.00 98.69 95 HIS A C 1
ATOM 708 O O . HIS A 1 95 ? -1.759 -8.997 -10.150 1.00 98.69 95 HIS A O 1
ATOM 714 N N . HIS A 1 96 ? -2.305 -10.830 -11.338 1.00 98.56 96 HIS A N 1
ATOM 715 C CA . HIS A 1 96 ? -3.482 -11.152 -10.520 1.00 98.56 96 HIS A CA 1
ATOM 716 C C . HIS A 1 96 ? -3.099 -11.320 -9.048 1.00 98.56 96 HIS A C 1
ATOM 718 O O . HIS A 1 96 ? -3.749 -10.779 -8.155 1.00 98.56 96 HIS A O 1
ATOM 724 N N . SER A 1 97 ? -1.985 -12.013 -8.790 1.00 98.38 97 SER A N 1
ATOM 725 C CA . SER A 1 97 ? -1.476 -12.225 -7.434 1.00 98.38 97 SER A CA 1
ATOM 726 C C . SER A 1 97 ? -1.137 -10.907 -6.733 1.00 98.38 97 SER A C 1
ATOM 728 O O . SER A 1 97 ? -1.509 -10.724 -5.574 1.00 98.38 97 SER A O 1
ATOM 730 N N . ALA A 1 98 ? -0.452 -9.980 -7.408 1.00 98.69 98 ALA A N 1
ATOM 731 C CA . ALA A 1 98 ? -0.063 -8.705 -6.817 1.00 98.69 98 ALA A CA 1
ATOM 732 C C . ALA A 1 98 ? -1.261 -7.755 -6.621 1.00 98.69 98 ALA A C 1
ATOM 734 O O . ALA A 1 98 ? -1.413 -7.174 -5.541 1.00 98.69 98 ALA A O 1
ATOM 735 N N . GLU A 1 99 ? -2.139 -7.636 -7.621 1.00 98.81 99 GLU A N 1
ATOM 736 C CA . GLU A 1 99 ? -3.352 -6.815 -7.550 1.00 98.81 99 GLU A CA 1
ATOM 737 C C . GLU A 1 99 ? -4.277 -7.288 -6.422 1.00 98.81 99 GLU A C 1
ATOM 739 O O . GLU A 1 99 ? -4.618 -6.515 -5.517 1.00 98.81 99 GLU A O 1
ATOM 744 N N . ASP A 1 100 ? -4.649 -8.568 -6.437 1.00 98.69 100 ASP A N 1
ATOM 745 C CA . ASP A 1 100 ? -5.659 -9.111 -5.536 1.00 98.69 100 ASP A CA 1
ATOM 746 C C . ASP A 1 100 ? -5.207 -9.080 -4.075 1.00 98.69 100 ASP A C 1
ATOM 748 O O . ASP A 1 100 ? -6.012 -8.805 -3.176 1.00 98.69 100 ASP A O 1
ATOM 752 N N . VAL A 1 101 ? -3.910 -9.288 -3.824 1.00 98.69 101 VAL A N 1
ATOM 753 C CA . VAL A 1 101 ? -3.297 -9.116 -2.499 1.00 98.69 101 VAL A CA 1
ATOM 754 C C . VAL A 1 101 ? -3.492 -7.691 -1.994 1.00 98.69 101 VAL A C 1
ATOM 756 O O . VAL A 1 101 ? -3.870 -7.487 -0.836 1.00 98.69 101 VAL A O 1
ATOM 759 N N . CYS A 1 102 ? -3.281 -6.691 -2.846 1.00 98.69 102 CYS A N 1
ATOM 760 C CA . CYS A 1 102 ? -3.448 -5.296 -2.465 1.00 98.69 102 CYS A CA 1
ATOM 761 C C . CYS A 1 102 ? -4.921 -4.882 -2.323 1.00 98.69 102 CYS A C 1
ATOM 763 O O . CYS A 1 102 ? -5.236 -4.103 -1.418 1.00 98.69 102 CYS A O 1
ATOM 765 N N . ILE A 1 103 ? -5.836 -5.447 -3.120 1.00 98.81 103 ILE A N 1
ATOM 766 C CA . ILE A 1 103 ? -7.290 -5.287 -2.935 1.00 98.81 103 ILE A CA 1
ATOM 767 C C . ILE A 1 103 ? -7.726 -5.871 -1.585 1.00 98.81 103 ILE A C 1
ATOM 769 O O . ILE A 1 103 ? -8.450 -5.218 -0.823 1.00 98.81 103 ILE A O 1
ATOM 773 N N . ALA A 1 104 ? -7.278 -7.088 -1.266 1.00 98.62 104 ALA A N 1
ATOM 774 C CA . ALA A 1 104 ? -7.580 -7.763 -0.009 1.00 98.62 104 ALA A CA 1
ATOM 775 C C . ALA A 1 104 ? -7.043 -6.959 1.184 1.00 98.62 104 ALA A C 1
ATOM 777 O O . ALA A 1 104 ? -7.791 -6.658 2.119 1.00 98.62 104 ALA A O 1
ATOM 778 N N . LEU A 1 105 ? -5.781 -6.522 1.108 1.00 98.75 105 LEU A N 1
ATOM 779 C CA . LEU A 1 105 ? -5.144 -5.695 2.131 1.00 98.75 105 LEU A CA 1
ATOM 780 C C . LEU A 1 105 ? -5.879 -4.369 2.347 1.00 98.75 105 LEU A C 1
ATOM 782 O O . LEU A 1 105 ? -6.130 -3.987 3.490 1.00 98.75 105 LEU A O 1
ATOM 786 N N . GLY A 1 106 ? -6.257 -3.675 1.271 1.00 98.62 106 GLY A N 1
ATOM 787 C CA . GLY A 1 106 ? -7.014 -2.428 1.366 1.00 98.62 106 GLY A CA 1
ATOM 788 C C . GLY A 1 106 ? -8.392 -2.635 1.998 1.00 98.62 106 GLY A C 1
ATOM 789 O O . GLY A 1 106 ? -8.805 -1.859 2.862 1.00 98.62 106 GLY A O 1
ATOM 790 N N . SER A 1 107 ? -9.079 -3.718 1.633 1.00 98.56 107 SER A N 1
ATOM 791 C CA . SER A 1 107 ? -10.391 -4.076 2.187 1.00 98.56 107 SER A CA 1
ATOM 792 C C . SER A 1 107 ? -10.316 -4.356 3.690 1.00 98.56 107 SER A C 1
ATOM 794 O O . SER A 1 107 ? -11.088 -3.777 4.457 1.00 98.56 107 SER A O 1
ATOM 796 N N . ALA A 1 108 ? -9.337 -5.152 4.130 1.00 97.75 108 ALA A N 1
ATOM 797 C CA . ALA A 1 108 ? -9.143 -5.439 5.549 1.00 97.75 108 ALA A CA 1
ATOM 798 C C . ALA A 1 108 ? -8.673 -4.206 6.332 1.00 97.75 108 ALA A C 1
ATOM 800 O O . ALA A 1 108 ? -9.109 -3.993 7.459 1.00 97.75 108 ALA A O 1
ATOM 801 N N . PHE A 1 109 ? -7.833 -3.350 5.739 1.00 98.38 109 PHE A N 1
ATOM 802 C CA . PHE A 1 109 ? -7.448 -2.080 6.356 1.00 98.38 109 PHE A CA 1
ATOM 803 C C . PHE A 1 109 ? -8.669 -1.187 6.610 1.00 98.38 109 PHE A C 1
ATOM 805 O O . PHE A 1 109 ? -8.797 -0.611 7.689 1.00 98.38 109 PHE A O 1
ATOM 812 N N . LYS A 1 110 ? -9.590 -1.085 5.644 1.00 97.56 110 LYS A N 1
ATOM 813 C CA . LYS A 1 110 ? -10.835 -0.322 5.800 1.00 97.56 110 LYS A CA 1
ATOM 814 C C . LYS A 1 110 ? -11.726 -0.898 6.897 1.00 97.56 110 LYS A C 1
ATOM 816 O O . LYS A 1 110 ? -12.293 -0.132 7.674 1.00 97.56 110 LYS A O 1
ATOM 821 N N . GLU A 1 111 ? -11.859 -2.219 6.949 1.00 96.50 111 GLU A N 1
ATOM 822 C CA . GLU A 1 111 ? -12.634 -2.899 7.987 1.00 96.50 111 GLU A CA 1
ATOM 823 C C . GLU A 1 111 ? -12.028 -2.671 9.377 1.00 96.50 111 GLU A C 1
ATOM 825 O O . GLU A 1 111 ? -12.732 -2.231 10.284 1.00 96.50 111 GLU A O 1
ATOM 830 N N . ALA A 1 112 ? -10.712 -2.851 9.512 1.00 96.00 112 ALA A N 1
ATOM 831 C CA . ALA A 1 112 ? -9.983 -2.621 10.754 1.00 96.00 112 ALA A CA 1
ATOM 832 C C . ALA A 1 112 ? -10.065 -1.156 11.213 1.00 96.00 112 ALA A C 1
ATOM 834 O O . ALA A 1 112 ? -10.231 -0.881 12.401 1.00 96.00 112 ALA A O 1
ATOM 835 N N . LEU A 1 113 ? -9.961 -0.203 10.280 1.00 95.12 113 LEU A N 1
ATOM 836 C CA . LEU A 1 113 ? -10.067 1.226 10.571 1.00 95.12 113 LEU A CA 1
ATOM 837 C C . LEU A 1 113 ? -11.480 1.626 11.015 1.00 95.12 113 LEU A C 1
ATOM 839 O O . LEU A 1 113 ? -11.623 2.487 11.885 1.00 95.12 113 LEU A O 1
ATOM 843 N N . GLY A 1 114 ? -12.513 1.034 10.412 1.00 93.06 114 GLY A N 1
ATOM 844 C CA . GLY A 1 114 ? -13.904 1.404 10.637 1.00 93.06 114 GLY A CA 1
ATOM 845 C C . GLY A 1 114 ? -14.203 2.850 10.224 1.00 93.06 114 GLY A C 1
ATOM 846 O O . GLY A 1 114 ? -13.664 3.381 9.249 1.00 93.06 114 GLY A O 1
ATOM 847 N N . ALA A 1 115 ? -15.096 3.511 10.963 1.00 89.56 115 ALA A N 1
ATOM 848 C CA . ALA A 1 115 ? -15.330 4.937 10.769 1.00 89.56 115 ALA A CA 1
ATOM 849 C C . ALA A 1 115 ? -14.103 5.731 11.267 1.00 89.56 115 ALA A C 1
ATOM 851 O O . ALA A 1 115 ? -13.679 5.510 12.403 1.00 89.56 115 ALA A O 1
ATOM 852 N N . PRO A 1 116 ? -13.547 6.677 10.480 1.00 86.38 116 PRO A N 1
ATOM 853 C CA . PRO A 1 116 ? -12.355 7.440 10.857 1.00 86.38 116 PRO A CA 1
ATOM 854 C C . PRO A 1 116 ? -12.702 8.525 11.891 1.00 86.38 116 PRO A C 1
ATOM 856 O O . PRO A 1 116 ? -12.648 9.721 11.611 1.00 86.38 116 PRO A O 1
ATOM 859 N N . ILE A 1 117 ? -13.098 8.099 13.086 1.00 88.12 117 ILE A N 1
ATOM 860 C CA . ILE A 1 117 ? -13.540 8.938 14.198 1.00 88.12 117 ILE A CA 1
ATOM 861 C C . ILE A 1 117 ? -12.369 9.132 15.160 1.00 88.12 117 ILE A C 1
ATOM 863 O O . ILE A 1 117 ? -11.713 8.166 15.547 1.00 88.12 117 ILE A O 1
ATOM 867 N N . GLY A 1 118 ? -12.093 10.380 15.537 1.00 89.44 118 GLY A N 1
ATOM 868 C CA . GLY A 1 118 ? -11.024 10.726 16.476 1.00 89.44 118 GLY A CA 1
ATOM 869 C C . GLY A 1 118 ? -9.608 10.391 16.007 1.00 89.44 118 GLY A C 1
ATOM 870 O O . GLY A 1 118 ? -8.689 10.343 16.821 1.00 89.44 118 GLY A O 1
ATOM 871 N N . VAL A 1 119 ? -9.411 10.170 14.706 1.00 94.75 119 VAL A N 1
ATOM 872 C CA . VAL A 1 119 ? -8.090 9.982 14.089 1.00 94.75 119 VAL A CA 1
ATOM 873 C C . VAL A 1 119 ? -7.581 11.279 13.460 1.00 94.75 119 VAL A C 1
ATOM 875 O O . VAL A 1 119 ? -8.357 12.185 13.148 1.00 94.75 119 VAL A O 1
ATOM 878 N N . ALA A 1 120 ? -6.271 11.364 13.224 1.00 95.94 120 ALA A N 1
ATOM 879 C CA . ALA A 1 120 ? -5.639 12.521 12.591 1.00 95.94 120 ALA A CA 1
ATOM 880 C C . ALA A 1 120 ? -6.176 12.804 11.179 1.00 95.94 120 ALA A C 1
ATOM 882 O O . ALA A 1 120 ? -6.140 13.954 10.735 1.00 95.94 120 ALA A O 1
ATOM 883 N N . ARG A 1 121 ? -6.705 11.772 10.499 1.00 96.38 121 ARG A N 1
ATOM 884 C CA . ARG A 1 121 ? -7.248 11.764 9.128 1.00 96.38 121 ARG A CA 1
ATOM 885 C C . ARG A 1 121 ? -6.199 11.994 8.047 1.00 96.38 121 ARG A C 1
ATOM 887 O O . ARG A 1 121 ? -6.197 11.270 7.055 1.00 96.38 121 ARG A O 1
ATOM 894 N N . PHE A 1 122 ? -5.339 12.985 8.231 1.00 98.19 122 PHE A N 1
ATOM 895 C CA . PHE A 1 122 ? -4.261 13.314 7.317 1.00 98.19 122 PHE A CA 1
ATOM 896 C C . PHE A 1 122 ? -2.936 12.780 7.841 1.00 98.19 122 PHE A C 1
ATOM 898 O O . PHE A 1 122 ? -2.623 12.899 9.025 1.00 98.19 122 PHE A O 1
ATOM 905 N N . GLY A 1 123 ? -2.140 12.228 6.937 1.00 98.50 123 GLY A N 1
ATOM 906 C CA . GLY A 1 123 ? -0.778 11.809 7.217 1.00 98.50 123 GLY A CA 1
ATOM 907 C C . GLY A 1 123 ? 0.129 12.173 6.059 1.00 98.50 123 GLY A C 1
ATOM 908 O O . GLY A 1 123 ? -0.289 12.172 4.904 1.00 98.50 123 GLY A O 1
ATOM 909 N N . SER A 1 124 ? 1.377 12.505 6.362 1.00 98.62 124 SER A N 1
ATOM 910 C CA . SER A 1 124 ? 2.393 12.716 5.338 1.00 98.62 124 SER A CA 1
ATOM 911 C C . SER A 1 124 ? 3.754 12.310 5.871 1.00 98.62 124 SER A C 1
ATOM 913 O O . SER A 1 124 ? 4.008 12.441 7.068 1.00 98.62 124 SER A O 1
ATOM 915 N N . ALA A 1 125 ? 4.615 11.812 4.994 1.00 98.81 125 ALA A N 1
ATOM 916 C CA . ALA A 1 125 ? 5.956 11.403 5.369 1.00 98.81 125 ALA A CA 1
ATOM 917 C C . ALA A 1 125 ? 6.923 11.516 4.196 1.00 98.81 125 ALA A C 1
ATOM 919 O O . ALA A 1 125 ? 6.534 11.389 3.034 1.00 98.81 125 ALA A O 1
ATOM 920 N N . TYR A 1 126 ? 8.193 11.717 4.537 1.00 98.81 126 TYR A N 1
ATOM 921 C CA . TYR A 1 126 ? 9.324 11.570 3.634 1.00 98.81 126 TYR A CA 1
ATOM 922 C C . TYR A 1 126 ? 10.204 10.455 4.178 1.00 98.81 126 TYR A C 1
ATOM 924 O O . TYR A 1 126 ? 10.587 10.491 5.349 1.00 98.81 126 TYR A O 1
ATOM 932 N N . CYS A 1 127 ? 10.541 9.484 3.339 1.00 98.69 127 CYS A N 1
ATOM 933 C CA . CYS A 1 127 ? 11.450 8.411 3.714 1.00 98.69 127 CYS A CA 1
ATOM 934 C C . CYS A 1 127 ? 12.540 8.274 2.652 1.00 98.69 127 CYS A C 1
ATOM 936 O O . CYS A 1 127 ? 12.217 8.132 1.469 1.00 98.69 127 CYS A O 1
ATOM 938 N N . PRO A 1 128 ? 13.823 8.344 3.045 1.00 98.69 128 PRO A N 1
ATOM 939 C CA . PRO A 1 128 ? 14.913 8.004 2.156 1.00 98.69 128 PRO A CA 1
ATOM 940 C C . PRO A 1 128 ? 15.175 6.495 2.155 1.00 98.69 128 PRO A C 1
ATOM 942 O O . PRO A 1 128 ? 14.834 5.783 3.104 1.00 98.69 128 PRO A O 1
ATOM 945 N N . LEU A 1 129 ? 15.845 6.034 1.107 1.00 98.38 129 LEU A N 1
ATOM 946 C CA . LEU A 1 129 ? 16.643 4.817 1.135 1.00 98.38 129 LEU A CA 1
ATOM 947 C C . LEU A 1 129 ? 17.875 5.073 0.278 1.00 98.38 129 LEU A C 1
ATOM 949 O O . LEU A 1 129 ? 17.759 5.238 -0.934 1.00 98.38 129 LEU A O 1
ATOM 953 N N . ASP A 1 130 ? 19.024 5.190 0.935 1.00 98.44 130 ASP A N 1
ATOM 954 C CA . ASP A 1 130 ? 20.279 5.637 0.336 1.00 98.44 130 ASP A CA 1
ATOM 955 C C . ASP A 1 130 ? 20.095 6.908 -0.511 1.00 98.44 130 ASP A C 1
ATOM 957 O O . ASP A 1 130 ? 19.786 7.976 0.024 1.00 98.44 130 ASP A O 1
ATOM 961 N N . GLU A 1 131 ? 20.274 6.831 -1.831 1.00 98.56 131 GLU A N 1
ATOM 962 C CA . GLU A 1 131 ? 20.122 7.976 -2.724 1.00 98.56 131 GLU A CA 1
ATOM 963 C C . GLU A 1 131 ? 18.660 8.325 -3.043 1.00 98.56 131 GLU A C 1
ATOM 965 O O . GLU A 1 131 ? 18.381 9.415 -3.564 1.00 98.56 131 GLU A O 1
ATOM 970 N N . ALA A 1 132 ? 17.742 7.380 -2.828 1.00 98.75 132 ALA A N 1
ATOM 971 C CA . ALA A 1 132 ? 16.339 7.534 -3.159 1.00 98.75 132 ALA A CA 1
ATOM 972 C C . ALA A 1 132 ? 15.607 8.307 -2.062 1.00 98.75 132 ALA A C 1
ATOM 974 O O . ALA A 1 132 ? 15.891 8.167 -0.874 1.00 98.75 132 ALA A O 1
ATOM 975 N N . LEU A 1 133 ? 14.639 9.129 -2.460 1.00 98.88 133 LEU A N 1
ATOM 976 C CA . LEU A 1 133 ? 13.781 9.862 -1.535 1.00 98.88 133 LEU A CA 1
ATOM 977 C C . LEU A 1 133 ? 12.356 9.859 -2.058 1.00 98.88 133 LEU A C 1
ATOM 979 O O . LEU A 1 133 ? 12.098 10.395 -3.137 1.00 98.88 133 LEU A O 1
ATOM 983 N N . SER A 1 134 ? 11.443 9.346 -1.243 1.00 98.88 134 SER A N 1
ATOM 984 C CA . SER A 1 134 ? 10.025 9.295 -1.574 1.00 98.88 134 SER A CA 1
ATOM 985 C C . SER A 1 134 ? 9.185 10.044 -0.548 1.00 98.88 134 SER A C 1
ATOM 987 O O . SER A 1 134 ? 9.543 10.144 0.629 1.00 98.88 134 SER A O 1
ATOM 989 N N . ARG A 1 135 ? 8.064 10.589 -1.015 1.00 98.88 135 ARG A N 1
ATOM 990 C CA . ARG A 1 135 ? 7.044 11.268 -0.221 1.00 98.88 135 ARG A CA 1
ATOM 991 C C . ARG A 1 135 ? 5.729 10.525 -0.376 1.00 98.88 135 ARG A C 1
ATOM 993 O O . ARG A 1 135 ? 5.353 10.211 -1.498 1.00 98.88 135 ARG A O 1
ATOM 1000 N N . ALA A 1 136 ? 5.003 10.345 0.721 1.00 98.94 136 ALA A N 1
ATOM 1001 C CA . ALA A 1 136 ? 3.617 9.898 0.685 1.00 98.94 136 ALA A CA 1
ATOM 1002 C C . ALA A 1 136 ? 2.709 10.854 1.463 1.00 98.94 136 ALA A C 1
ATOM 1004 O O . ALA A 1 136 ? 3.115 11.409 2.487 1.00 98.94 136 ALA A O 1
ATOM 1005 N N . VAL A 1 137 ? 1.480 11.032 0.982 1.00 98.88 137 VAL A N 1
ATOM 1006 C CA . VAL A 1 137 ? 0.408 11.800 1.625 1.00 98.88 137 VAL A CA 1
ATOM 1007 C C . VAL A 1 137 ? -0.867 10.966 1.603 1.00 98.88 137 VAL A C 1
ATOM 1009 O O . VAL A 1 137 ? -1.199 10.379 0.577 1.00 98.88 137 VAL A O 1
ATOM 1012 N N . VAL A 1 138 ? -1.579 10.924 2.726 1.00 98.81 138 VAL A N 1
ATOM 1013 C CA . VAL A 1 138 ? -2.794 10.127 2.934 1.00 98.81 138 VAL A CA 1
ATOM 1014 C C . VAL A 1 138 ? -3.912 11.022 3.474 1.00 98.81 138 VAL A C 1
ATOM 1016 O O . VAL A 1 138 ? -3.691 11.774 4.424 1.00 98.81 138 VAL A O 1
ATOM 1019 N N . ASP A 1 139 ? -5.116 10.903 2.909 1.00 98.56 139 ASP A N 1
ATOM 1020 C CA . ASP A 1 139 ? -6.386 11.395 3.471 1.00 98.56 139 ASP A CA 1
ATOM 1021 C C . ASP A 1 139 ? -7.346 10.207 3.649 1.00 98.56 139 ASP A C 1
ATOM 1023 O O . ASP A 1 139 ? -7.740 9.558 2.672 1.00 98.56 139 ASP A O 1
ATOM 1027 N N . LEU A 1 140 ? -7.749 9.935 4.896 1.00 97.69 140 LEU A N 1
ATOM 1028 C CA . LEU A 1 140 ? -8.784 8.953 5.249 1.00 97.69 140 LEU A CA 1
ATOM 1029 C C . LEU A 1 140 ? -10.174 9.492 4.871 1.00 97.69 140 LEU A C 1
ATOM 1031 O O . LEU A 1 140 ? -10.970 9.922 5.706 1.00 97.69 140 LEU A O 1
ATOM 1035 N N . SER A 1 141 ? -10.426 9.525 3.565 1.00 95.19 141 SER A N 1
ATOM 1036 C CA . SER A 1 141 ? -11.404 10.410 2.935 1.00 95.19 141 SER A CA 1
ATOM 1037 C C . SER A 1 141 ? -12.739 9.754 2.568 1.00 95.19 141 SER A C 1
ATOM 1039 O O . SER A 1 141 ? -13.694 10.466 2.241 1.00 95.19 141 SER A O 1
ATOM 1041 N N . ASN A 1 142 ? -12.795 8.417 2.558 1.00 95.00 142 ASN A N 1
ATOM 1042 C CA . ASN A 1 142 ? -13.833 7.607 1.906 1.00 95.00 142 ASN A CA 1
ATOM 1043 C C . ASN A 1 142 ? -14.001 7.891 0.391 1.00 95.00 142 ASN A C 1
ATOM 1045 O O . ASN A 1 142 ? -15.034 7.568 -0.208 1.00 95.00 142 ASN A O 1
ATOM 1049 N N . ARG A 1 143 ? -12.990 8.511 -0.235 1.00 97.12 143 ARG A N 1
ATOM 1050 C CA . ARG A 1 143 ? -12.919 8.825 -1.667 1.00 97.12 143 ARG A CA 1
ATOM 1051 C C . ARG A 1 143 ? -11.691 8.118 -2.254 1.00 97.12 143 ARG A C 1
ATOM 1053 O O . ARG A 1 143 ? -10.584 8.633 -2.086 1.00 97.12 143 ARG A O 1
ATOM 1060 N N . PRO A 1 144 ? -11.872 6.952 -2.901 1.00 98.00 144 PRO A N 1
ATOM 1061 C CA . PRO A 1 144 ? -10.760 6.218 -3.488 1.00 98.00 144 PRO A CA 1
ATOM 1062 C C . PRO A 1 144 ? -10.117 7.064 -4.585 1.00 98.00 144 PRO A C 1
ATOM 1064 O O . PRO A 1 144 ? -10.790 7.458 -5.538 1.00 98.00 144 PRO A O 1
ATOM 1067 N N . TYR A 1 145 ? -8.842 7.389 -4.404 1.00 98.69 145 TYR A N 1
ATOM 1068 C CA . TYR A 1 145 ? -8.052 8.130 -5.381 1.00 98.69 145 TYR A CA 1
ATOM 1069 C C . TYR A 1 145 ? -6.566 7.890 -5.123 1.00 98.69 145 TYR A C 1
ATOM 1071 O O . TYR A 1 145 ? -6.134 7.891 -3.970 1.00 98.69 145 TYR A O 1
ATOM 1079 N N . ALA A 1 146 ? -5.784 7.708 -6.177 1.00 98.69 146 ALA A N 1
ATOM 1080 C CA . ALA A 1 146 ? -4.356 7.456 -6.075 1.00 98.69 146 ALA A CA 1
ATOM 1081 C C . ALA A 1 146 ? -3.609 8.216 -7.172 1.00 98.69 146 ALA A C 1
ATOM 1083 O O . ALA A 1 146 ? -4.081 8.306 -8.302 1.00 98.69 146 ALA A O 1
ATOM 1084 N N . ILE A 1 147 ? -2.458 8.783 -6.816 1.00 98.75 147 ILE A N 1
ATOM 1085 C CA . ILE A 1 147 ? -1.468 9.321 -7.754 1.00 98.75 147 ILE A CA 1
ATOM 1086 C C . ILE A 1 147 ? -0.121 8.755 -7.337 1.00 98.75 147 ILE A C 1
ATOM 1088 O O . ILE A 1 147 ? 0.359 9.088 -6.250 1.00 98.75 147 ILE A O 1
ATOM 1092 N N . ILE A 1 148 ? 0.455 7.893 -8.172 1.00 98.81 148 ILE A N 1
ATOM 1093 C CA . ILE A 1 148 ? 1.665 7.141 -7.846 1.00 98.81 148 ILE A CA 1
ATOM 1094 C C . ILE A 1 148 ? 2.732 7.396 -8.914 1.00 98.81 148 ILE A C 1
ATOM 1096 O O . ILE A 1 148 ? 2.657 6.898 -10.030 1.00 98.81 148 ILE A O 1
ATOM 1100 N N . GLU A 1 149 ? 3.748 8.177 -8.559 1.00 98.62 149 GLU A N 1
ATOM 1101 C CA . GLU A 1 149 ? 4.782 8.675 -9.470 1.00 98.62 149 GLU A CA 1
ATOM 1102 C C . GLU A 1 149 ? 6.167 8.231 -8.985 1.00 98.62 149 GLU A C 1
ATOM 1104 O O . GLU A 1 149 ? 6.883 8.961 -8.297 1.00 98.62 149 GLU A O 1
ATOM 1109 N N . LEU A 1 150 ? 6.557 6.993 -9.306 1.00 98.50 150 LEU A N 1
ATOM 1110 C CA . LEU A 1 150 ? 7.797 6.391 -8.785 1.00 98.50 150 LEU A CA 1
ATOM 1111 C C . LEU A 1 150 ? 9.002 6.532 -9.726 1.00 98.50 150 LEU A C 1
ATOM 1113 O O . LEU A 1 150 ? 10.155 6.436 -9.290 1.00 98.50 150 LEU A O 1
ATOM 1117 N N . GLY A 1 151 ? 8.753 6.776 -11.017 1.00 97.88 151 GLY A N 1
ATOM 1118 C CA . GLY A 1 151 ? 9.799 6.921 -12.032 1.00 97.88 151 GLY A CA 1
ATOM 1119 C C . GLY A 1 151 ? 10.735 5.711 -12.118 1.00 97.88 151 GLY A C 1
ATOM 1120 O O . GLY A 1 151 ? 11.947 5.902 -12.263 1.00 97.88 151 GLY A O 1
ATOM 1121 N N . LEU A 1 152 ? 10.180 4.503 -11.963 1.00 98.31 152 LEU A N 1
ATOM 1122 C CA . LEU A 1 152 ? 10.908 3.240 -12.102 1.00 98.31 152 LEU A CA 1
ATOM 1123 C C . LEU A 1 152 ? 11.342 3.053 -13.559 1.00 98.31 152 LEU A C 1
ATOM 1125 O O . LEU A 1 152 ? 10.630 3.461 -14.477 1.00 98.31 152 LEU A O 1
ATOM 1129 N N . LYS A 1 153 ? 12.529 2.482 -13.773 1.00 98.06 153 LYS A N 1
ATOM 1130 C CA . LYS A 1 153 ? 13.133 2.352 -15.111 1.00 98.06 153 LYS A CA 1
ATOM 1131 C C . LYS A 1 153 ? 13.331 0.909 -15.554 1.00 98.06 153 LYS A C 1
ATOM 1133 O O . LYS A 1 153 ? 13.367 0.643 -16.751 1.00 98.06 153 LYS A O 1
ATOM 1138 N N . ARG A 1 154 ? 13.537 0.004 -14.604 1.00 98.31 154 ARG A N 1
ATOM 1139 C CA . ARG A 1 154 ? 13.649 -1.437 -14.813 1.00 98.31 154 ARG A CA 1
ATOM 1140 C C . ARG A 1 154 ? 12.290 -2.016 -15.168 1.00 98.31 154 ARG A C 1
ATOM 1142 O O . ARG A 1 154 ? 11.261 -1.475 -14.786 1.00 98.31 154 ARG A O 1
ATOM 1149 N N . GLU A 1 155 ? 12.323 -3.161 -15.830 1.00 98.31 155 GLU A N 1
ATOM 1150 C CA . GLU A 1 155 ? 11.133 -3.949 -16.147 1.00 98.31 155 GLU A CA 1
ATOM 1151 C C . GLU A 1 155 ? 10.640 -4.750 -14.933 1.00 98.31 155 GLU A C 1
ATOM 1153 O O . GLU A 1 155 ? 9.447 -4.765 -14.649 1.00 98.31 155 GLU A O 1
ATOM 1158 N N . LYS A 1 156 ? 11.563 -5.353 -14.167 1.00 98.25 156 LYS A N 1
ATOM 1159 C CA . LYS A 1 156 ? 11.264 -6.127 -12.949 1.00 98.25 156 LYS A CA 1
ATOM 1160 C C . LYS A 1 156 ? 12.270 -5.873 -11.817 1.00 9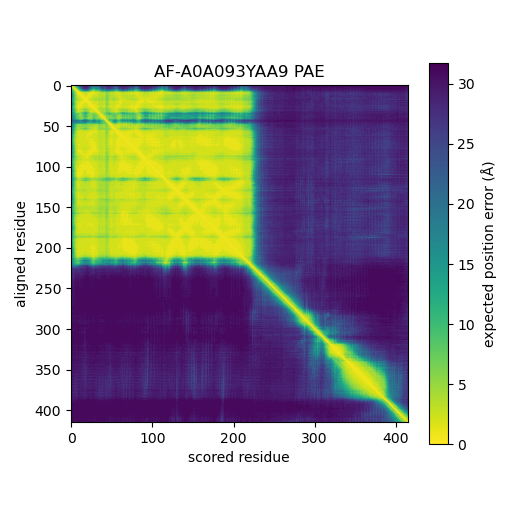8.25 156 LYS A C 1
ATOM 1162 O O . LYS A 1 156 ? 13.448 -5.551 -12.058 1.00 98.25 156 LYS A O 1
ATOM 1167 N N . ILE A 1 157 ? 11.828 -6.083 -10.575 1.00 98.38 157 ILE A N 1
ATOM 1168 C CA . ILE A 1 157 ? 12.669 -6.157 -9.370 1.00 98.38 157 ILE A CA 1
ATOM 1169 C C . ILE A 1 157 ? 12.406 -7.496 -8.680 1.00 98.38 157 ILE A C 1
ATOM 1171 O O . ILE A 1 157 ? 11.354 -7.702 -8.080 1.00 98.38 157 ILE A O 1
ATOM 1175 N N . GLY A 1 158 ? 13.370 -8.416 -8.777 1.00 96.62 158 GLY A N 1
ATOM 1176 C CA . GLY A 1 158 ? 13.109 -9.817 -8.447 1.00 96.62 158 GLY A CA 1
ATOM 1177 C C . GLY A 1 158 ? 11.989 -10.349 -9.343 1.00 96.62 158 GLY A C 1
ATOM 1178 O O . GLY A 1 158 ? 12.005 -10.106 -10.550 1.00 96.62 158 GLY A O 1
ATOM 1179 N N . ASP A 1 159 ? 10.998 -10.992 -8.732 1.00 96.00 159 ASP A N 1
ATOM 1180 C CA . ASP A 1 159 ? 9.876 -11.602 -9.451 1.00 96.00 159 ASP A CA 1
ATOM 1181 C C . ASP A 1 159 ? 8.701 -10.646 -9.707 1.00 96.00 159 ASP A C 1
ATOM 1183 O O . ASP A 1 159 ? 7.812 -10.981 -10.486 1.00 96.00 159 ASP A O 1
ATOM 1187 N N . LEU A 1 160 ? 8.713 -9.442 -9.118 1.00 98.56 160 LEU A N 1
ATOM 1188 C CA . LEU A 1 160 ? 7.661 -8.440 -9.302 1.00 98.56 160 LEU A CA 1
ATOM 1189 C C . LEU A 1 160 ? 7.969 -7.547 -10.509 1.00 98.56 160 LEU A C 1
ATOM 1191 O O . LEU A 1 160 ? 9.050 -6.951 -10.599 1.00 98.56 160 LEU A O 1
ATOM 1195 N N . SER A 1 161 ? 7.014 -7.427 -11.423 1.00 98.69 161 SER A N 1
ATOM 1196 C CA . SER A 1 161 ? 7.063 -6.452 -12.508 1.00 98.69 161 SER A CA 1
ATOM 1197 C C . SER A 1 161 ? 6.936 -5.025 -11.965 1.00 98.69 161 SER A C 1
ATOM 1199 O O . SER A 1 161 ? 6.170 -4.727 -11.047 1.00 98.69 161 SER A O 1
ATOM 1201 N N . CYS A 1 162 ? 7.744 -4.107 -12.494 1.00 98.62 162 CYS A N 1
ATOM 1202 C CA . CYS A 1 162 ? 7.812 -2.740 -11.979 1.00 98.62 162 CYS A CA 1
ATOM 1203 C C . CYS A 1 162 ? 6.501 -1.972 -12.162 1.00 98.62 162 CYS A C 1
ATOM 1205 O O . CYS A 1 162 ? 6.219 -1.075 -11.370 1.00 98.62 162 CYS A O 1
ATOM 1207 N N . GLU A 1 163 ? 5.708 -2.310 -13.179 1.00 98.56 163 GLU A N 1
ATOM 1208 C CA . GLU A 1 163 ? 4.386 -1.720 -13.406 1.00 98.56 163 GLU A CA 1
ATOM 1209 C C . GLU A 1 163 ? 3.365 -2.115 -12.334 1.00 98.56 163 GLU A C 1
ATOM 1211 O O . GLU A 1 163 ? 2.492 -1.314 -12.001 1.00 98.56 163 GLU A O 1
ATOM 1216 N N . MET A 1 164 ? 3.530 -3.280 -11.702 1.00 98.75 164 MET A N 1
ATOM 1217 C CA . MET A 1 164 ? 2.646 -3.704 -10.619 1.00 98.75 164 MET A CA 1
ATOM 1218 C C . MET A 1 164 ? 2.898 -2.950 -9.318 1.00 98.75 164 MET A C 1
ATOM 1220 O O . MET A 1 164 ? 2.008 -2.857 -8.485 1.00 98.75 164 MET A O 1
ATOM 1224 N N . ILE A 1 165 ? 4.063 -2.329 -9.130 1.00 98.75 165 ILE A N 1
ATOM 1225 C CA . ILE A 1 165 ? 4.355 -1.548 -7.918 1.00 98.75 165 ILE A CA 1
ATOM 1226 C C . ILE A 1 165 ? 3.371 -0.371 -7.730 1.00 98.75 165 ILE A C 1
ATOM 1228 O O . ILE A 1 165 ? 2.776 -0.276 -6.650 1.00 98.75 165 ILE A O 1
ATOM 1232 N N . PRO A 1 166 ? 3.162 0.528 -8.715 1.00 98.75 166 PRO A N 1
ATOM 1233 C CA . PRO A 1 166 ? 2.110 1.534 -8.621 1.00 98.75 166 PRO A CA 1
ATOM 1234 C C . PRO A 1 166 ? 0.709 0.911 -8.610 1.00 98.75 166 PRO A C 1
ATOM 1236 O O . PRO A 1 166 ? -0.096 1.312 -7.769 1.00 98.75 166 PRO A O 1
ATOM 1239 N N . HIS A 1 167 ? 0.443 -0.114 -9.432 1.00 98.81 167 HIS A N 1
ATOM 1240 C CA . HIS A 1 167 ? -0.865 -0.783 -9.484 1.00 98.81 167 HIS A CA 1
ATOM 1241 C C . HIS A 1 167 ? -1.292 -1.337 -8.114 1.00 98.81 167 HIS A C 1
ATOM 1243 O O . HIS A 1 167 ? -2.437 -1.172 -7.691 1.00 98.81 167 HIS A O 1
ATOM 1249 N N . CYS A 1 168 ? -0.360 -1.922 -7.362 1.00 98.75 168 CYS A N 1
ATOM 1250 C CA . CYS A 1 168 ? -0.551 -2.385 -5.991 1.00 98.75 168 CYS A CA 1
ATOM 1251 C C . CYS A 1 168 ? -1.002 -1.251 -5.058 1.00 98.75 168 CYS A C 1
ATOM 1253 O O . CYS A 1 168 ? -1.959 -1.401 -4.296 1.00 98.75 168 CYS A O 1
ATOM 1255 N N . MET A 1 169 ? -0.344 -0.088 -5.118 1.00 98.75 169 MET A N 1
ATOM 1256 C CA . MET A 1 169 ? -0.710 1.065 -4.285 1.00 98.75 169 MET A CA 1
ATOM 1257 C C . MET A 1 169 ? -2.076 1.645 -4.677 1.00 98.75 169 MET A C 1
ATOM 1259 O O . MET A 1 169 ? -2.862 2.011 -3.799 1.00 98.75 169 MET A O 1
ATOM 1263 N N . GLU A 1 170 ? -2.380 1.699 -5.974 1.00 98.81 170 GLU A N 1
ATOM 1264 C CA . GLU A 1 170 ? -3.677 2.138 -6.500 1.00 98.81 170 GLU A CA 1
ATOM 1265 C C . GLU A 1 170 ? -4.809 1.210 -6.042 1.00 98.81 170 GLU A C 1
ATOM 1267 O O . GLU A 1 170 ? -5.804 1.673 -5.474 1.00 98.81 170 GLU A O 1
ATOM 1272 N N . SER A 1 171 ? -4.605 -0.100 -6.181 1.00 98.81 171 SER A N 1
ATOM 1273 C CA . SER A 1 171 ? -5.547 -1.149 -5.773 1.00 98.81 171 SER A CA 1
ATOM 1274 C C . SER A 1 171 ? -5.808 -1.112 -4.267 1.00 98.81 171 SER A C 1
ATOM 1276 O O . SER A 1 171 ? -6.960 -1.144 -3.820 1.00 98.81 171 SER A O 1
ATOM 1278 N N . PHE A 1 172 ? -4.744 -0.940 -3.473 1.00 98.88 172 PHE A N 1
ATOM 1279 C CA . PHE A 1 172 ? -4.850 -0.732 -2.032 1.00 98.88 172 PHE A CA 1
ATOM 1280 C C . PHE A 1 172 ? -5.699 0.500 -1.705 1.00 98.88 172 PHE A C 1
ATOM 1282 O O . PHE A 1 172 ? -6.645 0.398 -0.924 1.00 98.88 172 PHE A O 1
ATOM 1289 N N . ALA A 1 173 ? -5.414 1.658 -2.308 1.00 98.75 173 ALA A N 1
ATOM 1290 C CA . ALA A 1 173 ? -6.154 2.893 -2.044 1.00 98.75 173 ALA A CA 1
ATOM 1291 C C . ALA A 1 173 ? -7.632 2.791 -2.439 1.00 98.75 173 ALA A C 1
ATOM 1293 O O . ALA A 1 173 ? -8.511 3.290 -1.721 1.00 98.75 173 ALA A O 1
ATOM 1294 N N . GLN A 1 174 ? -7.912 2.117 -3.557 1.00 98.69 174 GLN A N 1
ATOM 1295 C CA . GLN A 1 174 ? -9.260 1.885 -4.054 1.00 98.69 174 GLN A CA 1
ATOM 1296 C C . GLN A 1 174 ? -10.083 1.048 -3.073 1.00 98.69 174 GLN A C 1
ATOM 1298 O O . GLN A 1 174 ? -11.176 1.469 -2.671 1.00 98.69 174 GLN A O 1
ATOM 1303 N N . ALA A 1 175 ? -9.544 -0.092 -2.639 1.00 98.69 175 ALA A N 1
ATOM 1304 C CA . ALA A 1 175 ? -10.207 -0.989 -1.700 1.00 98.69 175 ALA A CA 1
ATOM 1305 C C . ALA A 1 175 ? -10.303 -0.393 -0.282 1.00 98.69 175 ALA A C 1
ATOM 1307 O O . ALA A 1 175 ? -11.360 -0.454 0.354 1.00 98.69 175 ALA A O 1
ATOM 1308 N N . ALA A 1 176 ? -9.248 0.293 0.173 1.00 98.44 176 ALA A N 1
ATOM 1309 C CA . ALA A 1 176 ? -9.217 1.003 1.451 1.00 98.44 176 ALA A CA 1
ATOM 1310 C C . ALA A 1 176 ? -10.143 2.229 1.493 1.00 98.44 176 ALA A C 1
ATOM 1312 O O . ALA A 1 176 ? -10.468 2.724 2.573 1.00 98.44 176 ALA A O 1
ATOM 1313 N N . ARG A 1 177 ? -10.601 2.710 0.327 1.00 98.19 177 ARG A N 1
ATOM 1314 C CA . ARG A 1 177 ? -11.431 3.915 0.162 1.00 98.19 177 ARG A CA 1
ATOM 1315 C C . ARG A 1 177 ? -10.741 5.179 0.674 1.00 98.19 177 ARG A C 1
ATOM 1317 O O . ARG A 1 177 ? -11.376 6.043 1.275 1.00 98.19 177 ARG A O 1
ATOM 1324 N N . ILE A 1 178 ? -9.450 5.313 0.415 1.00 98.44 178 ILE A N 1
ATOM 1325 C CA . ILE A 1 178 ? -8.656 6.466 0.849 1.00 98.44 178 ILE A CA 1
ATOM 1326 C C . ILE A 1 178 ? -8.086 7.214 -0.349 1.00 98.44 178 ILE A C 1
ATOM 1328 O O . ILE A 1 178 ? -8.049 6.704 -1.468 1.00 98.44 178 ILE A O 1
ATOM 1332 N N . THR A 1 179 ? -7.640 8.440 -0.100 1.00 98.81 179 THR A N 1
ATOM 1333 C CA . THR A 1 179 ? -6.881 9.207 -1.082 1.00 98.81 179 THR A CA 1
ATOM 1334 C C . THR A 1 179 ? -5.402 9.126 -0.734 1.00 98.81 179 THR A C 1
ATOM 1336 O O . THR A 1 179 ? -5.032 9.490 0.385 1.00 98.81 179 THR A O 1
ATOM 1339 N N . ILE A 1 180 ? -4.567 8.681 -1.673 1.00 98.81 180 ILE A N 1
ATOM 1340 C CA . ILE A 1 180 ? -3.111 8.655 -1.509 1.00 98.81 180 ILE A CA 1
ATOM 1341 C C . ILE A 1 180 ? -2.397 9.380 -2.648 1.00 98.81 180 ILE A C 1
ATOM 1343 O O . ILE A 1 180 ? -2.828 9.355 -3.797 1.00 98.81 180 ILE A O 1
ATOM 1347 N N . HIS A 1 181 ? -1.279 10.014 -2.318 1.00 98.94 181 HIS A N 1
ATOM 1348 C CA . HIS A 1 181 ? -0.308 10.522 -3.281 1.00 98.94 181 HIS A CA 1
ATOM 1349 C C . HIS A 1 181 ? 1.063 10.001 -2.876 1.00 98.94 181 HIS A C 1
ATOM 1351 O O . HIS A 1 181 ? 1.456 10.193 -1.724 1.00 98.94 181 HIS A O 1
ATOM 1357 N N . VAL A 1 182 ? 1.778 9.353 -3.791 1.00 98.88 182 VAL A N 1
ATOM 1358 C CA . VAL A 1 182 ? 3.109 8.800 -3.540 1.00 98.88 182 VAL A CA 1
ATOM 1359 C C . VAL A 1 182 ? 4.036 9.218 -4.672 1.00 98.88 182 VAL A C 1
ATOM 1361 O O . VAL A 1 182 ? 3.830 8.843 -5.818 1.00 98.88 182 VAL A O 1
ATOM 1364 N N . ASP A 1 183 ? 5.068 9.988 -4.344 1.00 98.81 183 ASP A N 1
ATOM 1365 C CA . ASP A 1 183 ? 6.034 10.514 -5.307 1.00 98.81 183 ASP A CA 1
ATOM 1366 C C . ASP A 1 183 ? 7.445 10.066 -4.925 1.00 98.81 183 ASP A C 1
ATOM 1368 O O . ASP A 1 183 ? 7.901 10.327 -3.807 1.00 98.81 183 ASP A O 1
ATOM 1372 N N . CYS A 1 184 ? 8.186 9.481 -5.862 1.00 98.75 184 CYS A N 1
ATOM 1373 C CA . CYS A 1 184 ? 9.625 9.307 -5.723 1.00 98.75 184 CYS A CA 1
ATOM 1374 C C . CYS A 1 184 ? 10.350 10.525 -6.308 1.00 98.75 184 CYS A C 1
ATOM 1376 O O . CYS A 1 184 ? 10.479 10.697 -7.521 1.00 98.75 184 CYS A O 1
ATOM 1378 N N . LEU A 1 185 ? 10.847 11.392 -5.428 1.00 98.75 185 LEU A N 1
ATOM 1379 C CA . LEU A 1 185 ? 11.418 12.692 -5.784 1.00 98.75 185 LEU A CA 1
ATOM 1380 C C . LEU A 1 185 ? 12.784 12.572 -6.463 1.00 98.75 185 LEU A C 1
ATOM 1382 O O . LEU A 1 185 ? 13.180 13.446 -7.234 1.00 98.75 185 LEU A O 1
ATOM 1386 N N . ARG A 1 186 ? 13.545 11.530 -6.119 1.00 98.25 186 ARG A N 1
ATOM 1387 C CA . ARG A 1 186 ? 14.852 11.197 -6.703 1.00 98.25 186 ARG A CA 1
ATOM 1388 C C . ARG A 1 186 ? 15.226 9.758 -6.360 1.00 98.25 186 ARG A C 1
ATOM 1390 O O . ARG A 1 186 ? 14.702 9.197 -5.407 1.00 98.25 186 ARG A O 1
ATOM 1397 N N . GLY A 1 187 ? 16.168 9.209 -7.117 1.00 97.88 187 GLY A N 1
ATOM 1398 C CA . GLY A 1 187 ? 16.742 7.875 -6.933 1.00 97.88 187 GLY A CA 1
ATOM 1399 C C . GLY A 1 187 ? 17.462 7.427 -8.206 1.00 97.88 187 GLY A C 1
ATOM 1400 O O . GLY A 1 187 ? 17.193 7.984 -9.275 1.00 97.88 187 GLY A O 1
ATOM 1401 N N . PHE A 1 188 ? 18.339 6.431 -8.166 1.00 97.38 188 PHE A N 1
ATOM 1402 C CA . PHE A 1 188 ? 18.795 5.776 -9.406 1.00 97.38 188 PHE A CA 1
ATOM 1403 C C . PHE A 1 188 ? 18.599 4.263 -9.382 1.00 97.38 188 PHE A C 1
ATOM 1405 O O . PHE A 1 188 ? 18.506 3.668 -10.451 1.00 97.38 188 PHE A O 1
ATOM 1412 N N . ASN A 1 189 ? 18.479 3.662 -8.201 1.00 98.62 189 ASN A N 1
ATOM 1413 C CA . ASN A 1 189 ? 18.150 2.261 -8.025 1.00 98.62 189 ASN A CA 1
ATOM 1414 C C . ASN A 1 189 ? 16.640 2.087 -7.789 1.00 98.62 189 ASN A C 1
ATOM 1416 O O . ASN A 1 189 ? 16.077 2.655 -6.854 1.00 98.62 189 ASN A O 1
ATOM 1420 N N . ASP A 1 190 ? 15.974 1.284 -8.621 1.00 98.75 190 ASP A N 1
ATOM 1421 C CA . ASP A 1 190 ? 14.522 1.090 -8.522 1.00 98.75 190 ASP A CA 1
ATOM 1422 C C . ASP A 1 190 ? 14.085 0.298 -7.286 1.00 98.75 190 ASP A C 1
ATOM 1424 O O . ASP A 1 190 ? 12.991 0.541 -6.784 1.00 98.75 190 ASP A O 1
ATOM 1428 N N . HIS A 1 191 ? 14.944 -0.566 -6.727 1.00 98.75 191 HIS A N 1
ATOM 1429 C CA . HIS A 1 191 ? 14.686 -1.178 -5.417 1.00 98.75 191 HIS A CA 1
ATOM 1430 C C . HIS A 1 191 ? 14.576 -0.080 -4.361 1.00 98.75 191 HIS A C 1
ATOM 1432 O O . HIS A 1 191 ? 13.611 -0.035 -3.604 1.00 98.75 191 HIS A O 1
ATOM 1438 N N . HIS A 1 192 ? 15.537 0.847 -4.341 1.00 98.81 192 HIS A N 1
ATOM 1439 C CA . HIS A 1 192 ? 15.567 1.939 -3.368 1.00 98.81 192 HIS A CA 1
ATOM 1440 C C . HIS A 1 192 ? 14.374 2.886 -3.558 1.00 98.81 192 HIS A C 1
ATOM 1442 O O . HIS A 1 192 ? 13.752 3.316 -2.583 1.00 98.81 192 HIS A O 1
ATOM 1448 N N . ARG A 1 193 ? 14.002 3.177 -4.812 1.00 98.81 193 ARG A N 1
ATOM 1449 C CA . ARG A 1 193 ? 12.805 3.965 -5.150 1.00 98.81 193 ARG A CA 1
ATOM 1450 C C . ARG A 1 193 ? 11.526 3.301 -4.638 1.00 98.81 193 ARG A C 1
ATOM 1452 O O . ARG A 1 193 ? 10.758 3.956 -3.940 1.00 98.81 193 ARG A O 1
ATOM 1459 N N . ALA A 1 194 ? 11.326 2.016 -4.928 1.00 98.81 194 ALA A N 1
ATOM 1460 C CA . ALA A 1 194 ? 10.147 1.271 -4.497 1.00 98.81 194 ALA A CA 1
ATOM 1461 C C . ALA A 1 194 ? 10.073 1.159 -2.966 1.00 98.81 194 ALA A C 1
ATOM 1463 O O . ALA A 1 194 ? 9.083 1.562 -2.356 1.00 98.81 194 ALA A O 1
ATOM 1464 N N . GLU A 1 195 ? 11.145 0.703 -2.318 1.00 98.88 195 GLU A N 1
ATOM 1465 C CA . GLU A 1 195 ? 11.150 0.484 -0.871 1.00 98.88 195 GLU A CA 1
ATOM 1466 C C . GLU A 1 195 ? 11.012 1.800 -0.088 1.00 98.88 195 GLU A C 1
ATOM 1468 O O . GLU 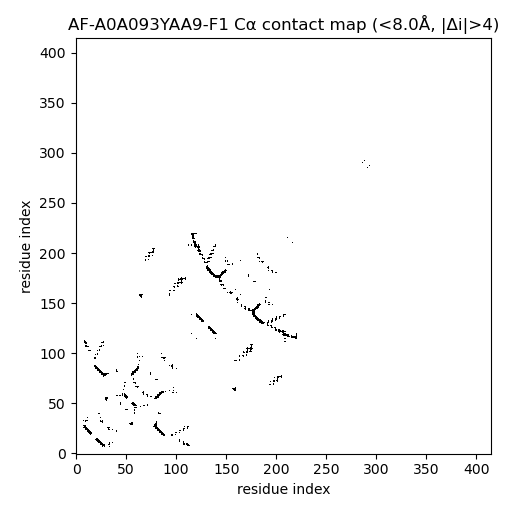A 1 195 ? 10.267 1.864 0.891 1.00 98.88 195 GLU A O 1
ATOM 1473 N N . SER A 1 196 ? 11.661 2.885 -0.531 1.00 98.88 196 SER A N 1
ATOM 1474 C CA . SER A 1 196 ? 11.471 4.206 0.086 1.00 98.88 196 SER A CA 1
ATOM 1475 C C . SER A 1 196 ? 10.025 4.703 -0.034 1.00 98.88 196 SER A C 1
ATOM 1477 O O . SER A 1 196 ? 9.521 5.330 0.901 1.00 98.88 196 SER A O 1
ATOM 1479 N N . ALA A 1 197 ? 9.336 4.402 -1.140 1.00 98.88 197 ALA A N 1
ATOM 1480 C CA . ALA A 1 197 ? 7.934 4.755 -1.345 1.00 98.88 197 ALA A CA 1
ATOM 1481 C C . ALA A 1 197 ? 6.996 3.975 -0.411 1.00 98.88 197 ALA A C 1
ATOM 1483 O O . ALA A 1 197 ? 6.161 4.593 0.254 1.00 98.88 197 ALA A O 1
ATOM 1484 N N . PHE A 1 198 ? 7.185 2.658 -0.264 1.00 98.88 198 PHE A N 1
ATOM 1485 C CA . PHE A 1 198 ? 6.432 1.854 0.710 1.00 98.88 198 PHE A CA 1
ATOM 1486 C C . PHE A 1 198 ? 6.680 2.312 2.152 1.00 98.88 198 PHE A C 1
ATOM 1488 O O . PHE A 1 198 ? 5.729 2.445 2.922 1.00 98.88 198 PHE A O 1
ATOM 1495 N N . LYS A 1 199 ? 7.928 2.641 2.516 1.00 98.88 199 LYS A N 1
ATOM 1496 C CA . LYS A 1 199 ? 8.257 3.206 3.838 1.00 98.88 199 LYS A CA 1
ATOM 1497 C C . LYS A 1 199 ? 7.570 4.550 4.077 1.00 98.88 199 LYS A C 1
ATOM 1499 O O . LYS A 1 199 ? 6.998 4.761 5.146 1.00 98.88 199 LYS A O 1
ATOM 1504 N N . ALA A 1 200 ? 7.578 5.444 3.087 1.00 98.88 200 ALA A N 1
ATOM 1505 C CA . ALA A 1 200 ? 6.888 6.728 3.188 1.00 98.88 200 ALA A CA 1
ATOM 1506 C C . ALA A 1 200 ? 5.377 6.532 3.369 1.00 98.88 200 ALA A C 1
ATOM 1508 O O . ALA A 1 200 ? 4.779 7.138 4.261 1.00 98.88 200 ALA A O 1
ATOM 1509 N N . LEU A 1 201 ? 4.764 5.647 2.576 1.00 98.88 201 LEU A N 1
ATOM 1510 C CA . LEU A 1 201 ? 3.343 5.322 2.685 1.00 98.88 201 LEU A CA 1
ATOM 1511 C C . LEU A 1 201 ? 2.999 4.752 4.066 1.00 98.88 201 LEU A C 1
ATOM 1513 O O . LEU A 1 201 ? 2.027 5.189 4.678 1.00 98.88 201 LEU A O 1
ATOM 1517 N N . ALA A 1 202 ? 3.833 3.859 4.597 1.00 98.81 202 ALA A N 1
ATOM 1518 C CA . ALA A 1 202 ? 3.674 3.272 5.923 1.00 98.81 202 ALA A CA 1
ATOM 1519 C C . ALA A 1 202 ? 3.608 4.328 7.036 1.00 98.81 202 ALA A C 1
ATOM 1521 O O . ALA A 1 202 ? 2.679 4.350 7.846 1.00 98.81 202 ALA A O 1
ATOM 1522 N N . VAL A 1 203 ? 4.573 5.251 7.049 1.00 98.81 203 VAL A N 1
ATOM 1523 C CA . VAL A 1 203 ? 4.654 6.313 8.061 1.00 98.81 203 VAL A CA 1
ATOM 1524 C C . VAL A 1 203 ? 3.500 7.310 7.905 1.00 98.81 203 VAL A C 1
ATOM 1526 O O . VAL A 1 203 ? 2.932 7.766 8.905 1.00 98.81 203 VAL A O 1
ATOM 1529 N N . ALA A 1 204 ? 3.102 7.623 6.668 1.00 98.81 204 ALA A N 1
ATOM 1530 C CA . ALA A 1 204 ? 1.945 8.471 6.405 1.00 98.81 204 ALA A CA 1
ATOM 1531 C C . ALA A 1 204 ? 0.639 7.812 6.891 1.00 98.81 204 ALA A C 1
ATOM 1533 O O . ALA A 1 204 ? -0.142 8.465 7.582 1.00 98.81 204 ALA A O 1
ATOM 1534 N N . LEU A 1 205 ? 0.427 6.518 6.623 1.00 98.75 205 LEU A N 1
ATOM 1535 C CA . LEU A 1 205 ? -0.735 5.758 7.104 1.00 98.75 205 LEU A CA 1
ATOM 1536 C C . LEU A 1 205 ? -0.787 5.697 8.633 1.00 98.75 205 LEU A C 1
ATOM 1538 O O . LEU A 1 205 ? -1.833 5.968 9.226 1.00 98.75 205 LEU A O 1
ATOM 1542 N N . ARG A 1 206 ? 0.344 5.411 9.286 1.00 98.25 206 ARG A N 1
ATOM 1543 C CA . ARG A 1 206 ? 0.455 5.428 10.753 1.00 98.25 206 ARG A CA 1
ATOM 1544 C C . ARG A 1 206 ? 0.055 6.778 11.334 1.00 98.25 206 ARG A C 1
ATOM 1546 O O . ARG A 1 206 ? -0.705 6.847 12.296 1.00 98.25 206 ARG A O 1
ATOM 1553 N N . THR A 1 207 ? 0.528 7.859 10.720 1.00 98.12 207 THR A N 1
ATOM 1554 C CA . THR A 1 207 ? 0.181 9.221 11.138 1.00 98.12 207 THR A CA 1
ATOM 1555 C C . THR A 1 207 ? -1.313 9.484 10.951 1.00 98.12 207 THR A C 1
ATOM 1557 O O . THR A 1 207 ? -1.980 9.885 11.898 1.00 98.12 207 THR A O 1
ATOM 1560 N N . ALA A 1 208 ? -1.867 9.184 9.773 1.00 98.00 208 ALA A N 1
ATOM 1561 C CA . ALA A 1 208 ? -3.277 9.417 9.453 1.00 98.00 208 ALA A CA 1
ATOM 1562 C C . ALA A 1 208 ? -4.242 8.649 10.374 1.00 98.00 208 ALA A C 1
ATOM 1564 O O . ALA A 1 208 ? -5.307 9.159 10.730 1.00 98.00 208 ALA A O 1
ATOM 1565 N N . THR A 1 209 ? -3.861 7.435 10.777 1.00 96.88 209 THR A N 1
ATOM 1566 C CA . THR A 1 209 ? -4.645 6.548 11.651 1.00 96.88 209 THR A CA 1
ATOM 1567 C C . THR A 1 209 ? -4.394 6.770 13.143 1.00 96.88 209 THR A C 1
ATOM 1569 O O . THR A 1 209 ? -5.056 6.129 13.964 1.00 96.88 209 THR A O 1
ATOM 1572 N N . THR A 1 210 ? -3.475 7.666 13.517 1.00 95.69 210 THR A N 1
ATOM 1573 C CA . THR A 1 210 ? -3.184 7.991 14.919 1.00 95.69 210 THR A CA 1
ATOM 1574 C C . THR A 1 210 ? -4.404 8.636 15.571 1.00 95.69 210 THR A C 1
ATOM 1576 O O . THR A 1 210 ? -4.975 9.585 15.029 1.00 95.69 210 THR A O 1
ATOM 1579 N N . LYS A 1 211 ? -4.802 8.129 16.742 1.00 92.75 211 LYS A N 1
ATOM 1580 C CA . LYS A 1 211 ? -5.862 8.726 17.565 1.00 92.75 211 LYS A CA 1
ATOM 1581 C C . LYS A 1 211 ? -5.385 10.073 18.119 1.00 92.75 211 LYS A C 1
ATOM 1583 O O . LYS A 1 211 ? -4.275 10.164 18.639 1.00 92.75 211 LYS A O 1
ATOM 1588 N N . VAL A 1 212 ? -6.210 11.111 18.007 1.00 92.62 212 VAL A N 1
ATOM 1589 C CA . VAL A 1 212 ? -5.901 12.463 18.492 1.00 92.62 212 VAL A CA 1
ATOM 1590 C C . VAL A 1 212 ? -6.637 12.697 19.805 1.00 92.62 212 VAL A C 1
ATOM 1592 O O . VAL A 1 212 ? -7.866 12.687 19.831 1.00 92.62 212 VAL A O 1
ATOM 1595 N N . ALA A 1 213 ? -5.877 12.929 20.877 1.00 89.38 213 ALA A N 1
ATOM 1596 C CA . ALA A 1 213 ? -6.433 13.233 22.191 1.00 89.38 213 ALA A CA 1
ATOM 1597 C C . ALA A 1 213 ? -7.326 14.483 22.133 1.00 89.38 213 ALA A C 1
ATOM 1599 O O . ALA A 1 213 ? -6.936 15.503 21.558 1.00 89.38 213 ALA A O 1
ATOM 1600 N N . GLY A 1 214 ? -8.515 14.402 22.728 1.00 86.62 214 GLY A N 1
ATOM 1601 C CA . GLY A 1 214 ? -9.501 15.484 22.739 1.00 86.62 214 GLY A CA 1
ATOM 1602 C C . GLY A 1 214 ? -10.380 15.564 21.487 1.00 86.62 214 GLY A C 1
ATOM 1603 O O . GLY A 1 214 ? -11.171 16.496 21.375 1.00 86.62 214 GLY A O 1
ATOM 1604 N N . ARG A 1 215 ? -10.248 14.623 20.543 1.00 85.12 215 ARG A N 1
ATOM 1605 C CA . ARG A 1 215 ? -11.126 14.493 19.363 1.00 85.12 215 ARG A CA 1
ATOM 1606 C C . ARG A 1 215 ? -11.902 13.179 19.362 1.00 85.12 215 ARG A C 1
ATOM 1608 O O . ARG A 1 215 ? -12.399 12.746 18.323 1.00 85.12 215 ARG A O 1
ATOM 1615 N N . GLU A 1 216 ? -11.983 12.504 20.504 1.00 85.25 216 GLU A N 1
ATOM 1616 C CA . GLU A 1 216 ? -12.718 11.254 20.644 1.00 85.25 216 GLU A CA 1
ATOM 1617 C C . GLU A 1 216 ? -14.190 11.463 20.250 1.00 85.25 216 GLU A C 1
ATOM 1619 O O . GLU A 1 216 ? -14.848 12.395 20.703 1.00 85.25 216 GLU A O 1
ATOM 1624 N N . GLY A 1 217 ? -14.716 10.614 19.363 1.00 77.25 217 GLY A N 1
ATOM 1625 C CA . GLY A 1 217 ? -16.091 10.747 18.866 1.00 77.25 217 GLY A CA 1
ATOM 1626 C C . GLY A 1 217 ? -16.288 11.779 17.744 1.00 77.25 217 GLY A C 1
ATOM 1627 O O . GLY A 1 217 ? -17.340 11.776 17.104 1.00 77.25 217 GLY A O 1
ATOM 1628 N N . GLU A 1 218 ? -15.292 12.614 17.431 1.00 81.06 218 GLU A N 1
ATOM 1629 C CA . GLU A 1 218 ? -15.397 13.582 16.339 1.00 81.06 218 GLU A CA 1
ATOM 1630 C C . GLU A 1 218 ? -15.105 12.941 14.981 1.00 81.06 218 GLU A C 1
ATOM 1632 O O . GLU A 1 218 ? -14.059 12.324 14.768 1.00 81.06 218 GLU A O 1
ATOM 1637 N N . VAL A 1 219 ? -15.995 13.161 14.012 1.00 80.19 219 VAL A N 1
ATOM 1638 C CA . VAL A 1 219 ? -15.683 12.899 12.604 1.00 80.19 219 VAL A CA 1
ATOM 1639 C C . VAL A 1 219 ? -14.940 14.128 12.066 1.00 80.19 219 VAL A C 1
ATOM 1641 O O . VAL A 1 219 ? -15.521 15.215 12.057 1.00 80.19 219 VAL A O 1
ATOM 1644 N N . PRO A 1 220 ? -13.686 14.009 11.590 1.00 75.50 220 PRO A N 1
ATOM 1645 C CA . PRO A 1 220 ? -12.873 15.138 11.141 1.00 75.50 220 PRO A CA 1
ATOM 1646 C C . PRO A 1 220 ? -13.308 15.634 9.751 1.00 75.50 220 PRO A C 1
ATOM 1648 O O . PRO A 1 220 ? -12.506 15.689 8.821 1.00 75.50 220 PRO A O 1
ATOM 1651 N N . ILE A 1 221 ? -14.583 15.990 9.587 1.00 76.38 221 ILE A N 1
ATOM 1652 C CA . ILE A 1 221 ? -15.183 16.561 8.377 1.00 76.38 221 ILE A CA 1
ATOM 1653 C C . ILE A 1 221 ? -15.769 17.939 8.681 1.00 76.38 221 ILE A C 1
ATOM 1655 O O . ILE A 1 221 ? -16.239 18.208 9.783 1.00 76.38 221 ILE A O 1
ATOM 1659 N N . VAL A 1 222 ? -15.775 18.821 7.682 1.00 71.06 222 VAL A N 1
ATOM 1660 C CA . VAL A 1 222 ? -16.504 20.088 7.784 1.00 71.06 222 VAL A CA 1
ATOM 1661 C C . VAL A 1 222 ? -17.993 19.760 7.723 1.00 71.06 222 VAL A C 1
ATOM 1663 O O . VAL A 1 222 ? -18.488 19.338 6.677 1.00 71.06 222 VAL A O 1
ATOM 1666 N N . MET A 1 223 ? -18.713 19.933 8.833 1.00 53.78 223 MET A N 1
ATOM 1667 C CA . MET A 1 223 ? -20.174 19.909 8.797 1.00 53.78 223 MET A CA 1
ATOM 1668 C C . MET A 1 223 ? -20.638 21.067 7.910 1.00 53.78 223 MET A C 1
ATOM 1670 O O . MET A 1 223 ? -20.234 22.213 8.114 1.00 53.78 223 MET A O 1
ATOM 1674 N N . ALA A 1 224 ? -21.486 20.785 6.918 1.00 47.72 224 ALA A N 1
ATOM 1675 C CA . ALA A 1 224 ? -22.216 21.850 6.241 1.00 47.72 224 ALA A CA 1
ATOM 1676 C C . ALA A 1 224 ? -22.959 22.671 7.313 1.00 47.72 224 ALA A C 1
ATOM 1678 O O . ALA A 1 224 ? -23.494 22.061 8.245 1.00 47.72 224 ALA A O 1
ATOM 1679 N N . PRO A 1 225 ? -22.994 24.016 7.227 1.00 48.16 225 PRO A N 1
ATOM 1680 C CA . PRO A 1 225 ? -23.680 24.826 8.224 1.00 48.16 225 PRO A CA 1
ATOM 1681 C C . PRO A 1 225 ? -25.122 24.332 8.331 1.00 48.16 225 PRO A C 1
ATOM 1683 O O . PRO A 1 225 ? -25.888 24.405 7.364 1.00 48.16 225 PRO A O 1
ATOM 1686 N N . SER A 1 226 ? -25.479 23.775 9.490 1.00 48.75 226 SER A N 1
ATOM 1687 C CA . SER A 1 226 ? -26.855 23.391 9.760 1.00 48.75 226 SER A CA 1
ATOM 1688 C C . SER A 1 226 ? -27.694 24.657 9.632 1.00 48.75 226 SER A C 1
ATOM 1690 O O . SER A 1 226 ? -27.367 25.704 10.197 1.00 48.75 226 SER A O 1
ATOM 1692 N N . LYS A 1 227 ? -28.756 24.605 8.820 1.00 45.88 227 LYS A N 1
ATOM 1693 C CA . LYS A 1 227 ? -29.748 25.681 8.803 1.00 45.88 227 LYS A CA 1
ATOM 1694 C C . LYS A 1 227 ? -30.204 25.849 10.247 1.00 45.88 227 LYS A C 1
ATOM 1696 O O . LYS A 1 227 ? -30.764 24.913 10.812 1.00 45.88 227 LYS A O 1
ATOM 1701 N N . THR A 1 228 ? -29.916 27.002 10.842 1.00 45.62 228 THR A N 1
ATOM 1702 C CA . THR A 1 228 ? -30.359 27.360 12.185 1.00 45.62 228 THR A CA 1
ATOM 1703 C C . THR A 1 228 ? -31.854 27.093 12.273 1.00 45.62 228 THR A C 1
ATOM 1705 O O . THR A 1 228 ? -32.656 27.748 11.604 1.00 45.62 228 THR A O 1
ATOM 1708 N N . SER A 1 229 ? -32.247 26.086 13.057 1.00 50.75 229 SER A N 1
ATOM 1709 C CA . SER A 1 229 ? -33.652 25.872 13.366 1.00 50.75 229 SER A CA 1
ATOM 1710 C C . SER A 1 229 ? -34.124 27.127 14.082 1.00 50.75 229 SER A C 1
ATOM 1712 O O . SER A 1 229 ? -33.654 27.437 15.178 1.00 50.75 229 SER A O 1
ATOM 1714 N N . THR A 1 230 ? -35.006 27.891 13.448 1.00 44.97 230 THR A N 1
ATOM 1715 C CA . THR A 1 230 ? -35.624 29.049 14.078 1.00 44.97 230 THR A CA 1
ATOM 1716 C C . THR A 1 230 ? -36.432 28.512 15.251 1.00 44.97 230 THR A C 1
ATOM 1718 O O . THR A 1 230 ? -37.475 27.886 15.061 1.00 44.97 230 THR A O 1
ATOM 1721 N N . VAL A 1 231 ? -35.922 28.690 16.468 1.00 49.19 231 VAL A N 1
ATOM 1722 C CA . VAL A 1 231 ? -36.673 28.389 17.683 1.00 49.19 231 VAL A CA 1
ATOM 1723 C C . VAL A 1 231 ? -37.891 29.308 17.654 1.00 49.19 231 VAL A C 1
ATOM 1725 O O . VAL A 1 231 ? -37.772 30.521 17.818 1.00 49.19 231 VAL A O 1
ATOM 1728 N N . LYS A 1 232 ? -39.073 28.755 17.362 1.00 44.78 232 LYS A N 1
ATOM 1729 C CA . LYS A 1 232 ? -40.333 29.481 17.533 1.00 44.78 232 LYS A CA 1
ATOM 1730 C C . LYS A 1 232 ? -40.459 29.797 19.020 1.00 44.78 232 LYS A C 1
ATOM 1732 O O . LYS A 1 232 ? -40.702 28.896 19.821 1.00 44.78 232 LYS A O 1
ATOM 1737 N N . ASN A 1 233 ? -40.287 31.068 19.378 1.00 40.25 233 ASN A N 1
ATOM 1738 C CA . ASN A 1 233 ? -40.557 31.563 20.722 1.00 40.25 233 ASN A CA 1
ATOM 1739 C C . ASN A 1 233 ? -41.974 31.149 21.138 1.00 40.25 233 ASN A C 1
ATOM 1741 O O . ASN A 1 233 ? -42.962 31.574 20.543 1.00 40.25 233 ASN A O 1
ATOM 1745 N N . LYS A 1 234 ? -42.068 30.329 22.187 1.00 46.53 234 LYS A N 1
ATOM 1746 C CA . LYS A 1 234 ? -43.321 29.808 22.753 1.00 46.53 234 LYS A CA 1
ATOM 1747 C C . LYS A 1 234 ? -44.021 30.819 23.682 1.00 46.53 234 LYS A C 1
ATOM 1749 O O . LYS A 1 234 ? -44.749 30.430 24.586 1.00 46.53 234 LYS A O 1
ATOM 1754 N N . HIS A 1 235 ? -43.822 32.114 23.433 1.00 46.84 235 HIS A N 1
ATOM 1755 C CA . HIS A 1 235 ? -44.451 33.225 24.151 1.00 46.84 235 HIS A CA 1
ATOM 1756 C C . HIS A 1 235 ? -44.924 34.309 23.173 1.00 46.84 235 HIS A C 1
ATOM 1758 O O . HIS A 1 235 ? -44.495 35.456 23.227 1.00 46.84 235 HIS A O 1
ATOM 1764 N N . ALA A 1 236 ? -45.830 33.942 22.269 1.00 41.19 236 ALA A N 1
ATOM 1765 C CA . ALA A 1 236 ? -46.746 34.899 21.659 1.00 41.19 236 ALA A CA 1
ATOM 1766 C C . ALA A 1 236 ? -48.161 34.498 22.088 1.00 41.19 236 ALA A C 1
ATOM 1768 O O . ALA A 1 236 ? -48.598 33.366 21.885 1.00 41.19 236 ALA A O 1
ATOM 1769 N N . SER A 1 237 ? -48.801 35.407 22.809 1.00 38.88 237 SER A N 1
ATOM 1770 C CA . SER A 1 237 ? -50.023 35.221 23.576 1.00 38.88 237 SER A CA 1
ATOM 1771 C C . SER A 1 237 ? -51.237 34.836 22.726 1.00 38.88 237 SER A C 1
ATOM 1773 O O . SER A 1 237 ? -51.413 35.272 21.590 1.00 38.88 237 SER A O 1
ATOM 1775 N N . LYS A 1 238 ? -52.122 34.043 23.343 1.00 41.66 238 LYS A N 1
ATOM 1776 C CA . LYS A 1 238 ? -53.503 33.815 22.909 1.00 41.66 238 LYS A CA 1
ATOM 1777 C C . LYS A 1 238 ? -54.213 35.158 22.710 1.00 41.66 238 LYS A C 1
ATOM 1779 O O . LYS A 1 238 ? -54.359 35.908 23.673 1.00 41.66 238 LYS A O 1
ATOM 1784 N N . ARG A 1 239 ? -54.774 35.395 21.524 1.00 35.62 239 ARG A N 1
ATOM 1785 C CA . ARG A 1 239 ? -56.004 36.185 21.390 1.00 35.62 239 ARG A CA 1
ATOM 1786 C C . ARG A 1 239 ? -56.977 35.489 20.444 1.00 35.62 239 ARG A C 1
ATOM 1788 O O . ARG A 1 239 ? -56.627 35.090 19.342 1.00 35.62 239 ARG A O 1
ATOM 1795 N N . SER A 1 240 ? -58.170 35.311 21.000 1.00 34.56 240 SER A N 1
ATOM 1796 C CA . SER A 1 240 ? -59.385 34.724 20.450 1.00 34.56 240 SER A CA 1
ATOM 1797 C C . SER A 1 240 ? -59.768 35.331 19.099 1.00 34.56 240 SER A C 1
ATOM 1799 O O . SER A 1 240 ? -59.736 36.551 18.949 1.00 34.56 240 SER A O 1
ATOM 1801 N N . ALA A 1 241 ? -60.167 34.482 18.152 1.00 33.84 241 ALA A N 1
ATOM 1802 C CA . ALA A 1 241 ? -60.875 34.877 16.944 1.00 33.84 241 ALA A CA 1
ATOM 1803 C C . ALA A 1 241 ? -62.291 34.292 17.013 1.00 33.84 241 ALA A C 1
ATOM 1805 O O . ALA A 1 241 ? -62.494 33.107 16.772 1.00 33.84 241 ALA A O 1
ATOM 1806 N N . ASN A 1 242 ? -63.246 35.145 17.370 1.00 32.72 242 ASN A N 1
ATOM 1807 C CA . ASN A 1 242 ? -64.669 34.995 17.095 1.00 32.72 242 ASN A CA 1
ATOM 1808 C C . ASN A 1 242 ? -65.173 36.398 16.745 1.00 32.72 242 ASN A C 1
ATOM 1810 O O . ASN A 1 242 ? -64.901 37.333 17.496 1.00 32.72 242 ASN A O 1
ATOM 1814 N N . GLY A 1 243 ? -65.890 36.548 15.631 1.00 29.80 243 GLY A N 1
ATOM 1815 C CA . GLY A 1 243 ? -66.615 37.788 15.342 1.00 29.80 243 GLY A CA 1
ATOM 1816 C C . GLY A 1 243 ? -66.602 38.217 13.882 1.00 29.80 243 GLY A C 1
ATOM 1817 O O . GLY A 1 243 ? -65.739 38.965 13.441 1.00 29.80 243 GLY A O 1
ATOM 1818 N N . SER A 1 244 ? -67.613 37.743 13.169 1.00 30.95 244 SER A N 1
ATOM 1819 C CA . SER A 1 244 ? -68.171 38.245 11.915 1.00 30.95 244 SER A CA 1
ATOM 1820 C C . SER A 1 244 ? -68.518 39.744 11.908 1.00 30.95 244 SER A C 1
ATOM 1822 O O . SER A 1 244 ? -68.912 40.282 12.936 1.00 30.95 244 SER A O 1
ATOM 1824 N N . GLY A 1 245 ? -68.582 40.335 10.707 1.00 30.05 245 GLY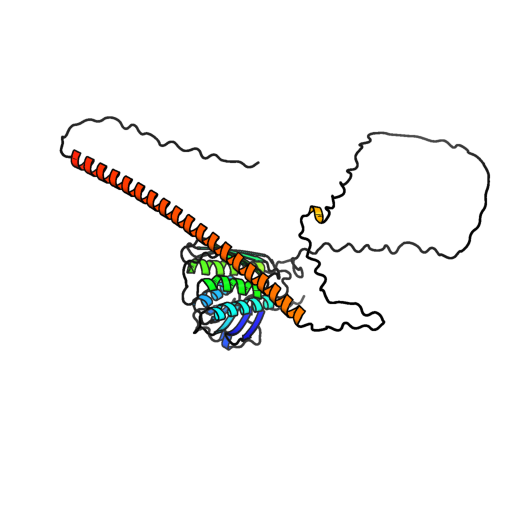 A N 1
ATOM 1825 C CA . GLY A 1 245 ? -69.690 41.236 10.344 1.00 30.05 245 GLY A CA 1
ATOM 1826 C C . GLY A 1 245 ? -69.475 42.753 10.456 1.00 30.05 245 GLY A C 1
ATOM 1827 O O . GLY A 1 245 ? -69.647 43.343 11.510 1.00 30.05 245 GLY A O 1
ATOM 1828 N N . ILE A 1 246 ? -69.163 43.359 9.306 1.00 31.39 246 ILE A N 1
ATOM 1829 C CA . ILE A 1 246 ? -69.692 44.613 8.716 1.00 31.39 246 ILE A CA 1
ATOM 1830 C C . ILE A 1 246 ? -70.533 45.547 9.625 1.00 31.39 246 ILE A C 1
ATOM 1832 O O . ILE A 1 246 ? -71.608 45.161 10.072 1.00 31.39 246 ILE A O 1
ATOM 1836 N N . SER A 1 247 ? -70.159 46.837 9.717 1.00 31.61 247 SER A N 1
ATOM 1837 C CA . SER A 1 247 ? -70.975 47.994 9.252 1.00 31.61 247 SER A CA 1
ATOM 1838 C C . SER A 1 247 ? -70.400 49.378 9.640 1.00 31.61 247 SER A C 1
ATOM 1840 O O . SER A 1 247 ? -69.626 49.530 10.579 1.00 31.61 247 SER A O 1
ATOM 1842 N N . ASN A 1 248 ? -70.763 50.367 8.814 1.00 28.28 248 ASN A N 1
ATOM 1843 C CA . ASN A 1 248 ? -70.420 51.798 8.785 1.00 28.28 248 ASN A CA 1
ATOM 1844 C C . ASN A 1 248 ? -70.801 52.610 10.042 1.00 28.28 248 ASN A C 1
ATOM 1846 O O . ASN A 1 248 ? -71.854 52.353 10.604 1.00 28.28 248 ASN A O 1
ATOM 1850 N N . SER A 1 249 ? -70.085 53.721 10.313 1.00 33.25 249 SER A N 1
ATOM 1851 C CA . SER A 1 249 ? -70.580 55.114 10.120 1.00 33.25 249 SER A CA 1
ATOM 1852 C C . SER A 1 249 ? -69.768 56.195 10.875 1.00 33.25 249 SER A C 1
ATOM 1854 O O . SER A 1 249 ? -69.684 56.185 12.094 1.00 33.25 249 SER A O 1
ATOM 1856 N N . LYS A 1 250 ? -69.213 57.149 10.113 1.00 29.80 250 LYS A N 1
ATOM 1857 C CA . LYS A 1 250 ? -69.339 58.627 10.206 1.00 29.80 250 LYS A CA 1
ATOM 1858 C C . LYS A 1 250 ? -69.439 59.389 11.570 1.00 29.80 250 LYS A C 1
ATOM 1860 O O . LYS A 1 250 ? -70.434 59.295 12.274 1.00 29.80 250 LYS A O 1
ATOM 1865 N N . THR A 1 251 ? -68.550 60.400 11.673 1.00 28.62 251 THR A N 1
ATOM 1866 C CA . THR A 1 251 ? -68.707 61.820 12.138 1.00 28.62 251 THR A CA 1
ATOM 1867 C C . THR A 1 251 ? -68.358 62.282 13.572 1.00 28.62 251 THR A C 1
ATOM 1869 O O . THR A 1 251 ? -68.974 61.857 14.537 1.00 28.62 251 THR A O 1
ATOM 1872 N N . SER A 1 252 ? -67.531 63.354 13.607 1.00 28.30 252 SER A N 1
ATOM 1873 C CA . SER A 1 252 ? -67.456 64.494 14.570 1.00 28.30 252 SER A CA 1
ATOM 1874 C C . SER A 1 252 ? -66.961 64.191 16.004 1.00 28.30 252 SER A C 1
ATOM 1876 O O . SER A 1 252 ? -67.144 63.085 16.473 1.00 28.30 252 SER A O 1
ATOM 1878 N N . THR A 1 253 ? -66.247 65.032 16.769 1.00 31.69 253 THR A N 1
ATOM 1879 C CA . THR A 1 253 ? -66.185 66.502 16.945 1.00 31.69 253 THR A CA 1
ATOM 1880 C C . THR A 1 253 ? -64.883 66.911 17.682 1.00 31.69 253 THR A C 1
ATOM 1882 O O . THR A 1 253 ? -64.222 66.088 18.307 1.00 31.69 253 THR A O 1
ATOM 1885 N N . ARG A 1 254 ? -64.555 68.212 17.614 1.00 28.06 254 ARG A N 1
ATOM 1886 C CA . ARG A 1 254 ? -63.469 68.977 18.277 1.00 28.06 254 ARG A CA 1
ATOM 1887 C C . ARG A 1 254 ? -63.485 68.967 19.823 1.00 28.06 254 ARG A C 1
ATOM 1889 O O . ARG A 1 254 ? -64.558 68.922 20.411 1.00 28.06 254 ARG A O 1
ATOM 1896 N N . GLY A 1 255 ? -62.327 69.242 20.443 1.00 29.61 255 GLY A N 1
ATOM 1897 C CA . GLY A 1 255 ? -62.197 69.836 21.792 1.00 29.61 255 GLY A CA 1
ATOM 1898 C C . GLY A 1 255 ? -60.751 69.821 22.335 1.00 29.61 255 GLY A C 1
ATOM 1899 O O . GLY A 1 255 ? -60.021 68.919 21.949 1.00 29.61 255 GLY A O 1
ATOM 1900 N N . PRO A 1 256 ? -60.289 70.809 23.135 1.00 43.16 256 PRO A N 1
ATOM 1901 C CA . PRO A 1 256 ? -58.991 71.459 22.908 1.00 43.16 256 PRO A CA 1
ATOM 1902 C C . PRO A 1 256 ? -57.920 71.305 24.015 1.00 43.16 256 PRO A C 1
ATOM 1904 O O . PRO A 1 256 ? -58.129 70.689 25.053 1.00 43.16 256 PRO A O 1
ATOM 1907 N N . GLN A 1 257 ? -56.760 71.899 23.708 1.00 33.44 257 GLN A N 1
ATOM 1908 C CA . GLN A 1 257 ? -55.494 72.024 24.444 1.00 33.44 257 GLN A CA 1
ATOM 1909 C C . GLN A 1 257 ? -55.599 72.568 25.881 1.00 33.44 257 GLN A C 1
ATOM 1911 O O . GLN A 1 257 ? -56.419 73.441 26.157 1.00 33.44 257 GLN A O 1
ATOM 1916 N N . SER A 1 258 ? -54.626 72.198 26.723 1.00 32.25 258 SER A N 1
ATOM 1917 C CA . SER A 1 258 ? -54.028 73.122 27.695 1.00 32.25 258 SER A CA 1
ATOM 1918 C C . SER A 1 258 ? -52.575 72.758 28.029 1.00 32.25 258 SER A C 1
ATOM 1920 O O . SER A 1 258 ? -52.178 71.593 28.073 1.00 32.25 258 SER A O 1
ATOM 1922 N N . ASP A 1 259 ? -51.789 73.822 28.187 1.00 29.28 259 ASP A N 1
ATOM 1923 C CA . ASP A 1 259 ? -50.346 73.893 28.388 1.00 29.28 259 ASP A CA 1
ATOM 1924 C C . ASP A 1 259 ? -49.899 73.572 29.824 1.00 29.28 259 ASP A C 1
ATOM 1926 O O . ASP A 1 259 ? -50.625 73.805 30.789 1.00 29.28 259 ASP A O 1
ATOM 1930 N N . GLY A 1 260 ? -48.647 73.119 29.977 1.00 31.38 260 GLY A N 1
ATOM 1931 C CA . GLY A 1 260 ? -48.061 72.829 31.290 1.00 31.38 260 GLY A CA 1
ATOM 1932 C C . GLY A 1 260 ? -46.543 72.611 31.307 1.00 31.38 260 GLY A C 1
ATOM 1933 O O . GLY A 1 260 ? -46.083 71.537 31.660 1.00 31.38 260 GLY A O 1
ATOM 1934 N N . VAL A 1 261 ? -45.796 73.640 30.892 1.00 31.89 261 VAL A N 1
ATOM 1935 C CA . VAL A 1 261 ? -44.472 74.124 31.362 1.00 31.89 261 VAL A CA 1
ATOM 1936 C C . VAL A 1 261 ? -43.339 73.137 31.737 1.00 31.89 261 VAL A C 1
ATOM 1938 O O . VAL A 1 261 ? -43.410 72.311 32.640 1.00 31.89 261 VAL A O 1
ATOM 1941 N N . ALA A 1 262 ? -42.191 73.396 31.102 1.00 33.12 262 ALA A N 1
ATOM 1942 C CA . ALA A 1 262 ? -40.894 72.733 31.205 1.00 33.12 262 ALA A CA 1
ATOM 1943 C C . ALA A 1 262 ? -39.945 73.241 32.321 1.00 33.12 262 ALA A C 1
ATOM 1945 O O . ALA A 1 262 ? -39.957 74.418 32.677 1.00 33.12 262 ALA A O 1
ATOM 1946 N N . LYS A 1 263 ? -38.968 72.396 32.701 1.00 32.53 263 LYS A N 1
ATOM 1947 C CA . LYS A 1 263 ? -37.585 72.756 33.119 1.00 32.53 263 LYS A CA 1
ATOM 1948 C C . LYS A 1 263 ? -36.625 71.668 32.581 1.00 32.53 263 LYS A C 1
ATOM 1950 O O . LYS A 1 263 ? -36.810 70.507 32.910 1.00 32.53 263 LYS A O 1
ATOM 1955 N N . LYS A 1 264 ? -35.811 71.920 31.534 1.00 33.06 264 LYS A N 1
ATOM 1956 C CA . LYS A 1 264 ? -34.418 72.469 31.491 1.00 33.06 264 LYS A CA 1
ATOM 1957 C C . LYS A 1 264 ? -33.402 71.567 32.235 1.00 33.06 264 LYS A C 1
ATOM 1959 O O . LYS A 1 264 ? -33.634 71.287 33.395 1.00 33.06 264 LYS A O 1
ATOM 1964 N N . LYS A 1 265 ? -32.229 71.169 31.708 1.00 31.50 265 LYS A N 1
ATOM 1965 C CA . LYS A 1 265 ? -31.427 71.586 30.531 1.00 31.50 265 LYS A CA 1
ATOM 1966 C C . LYS A 1 265 ? -30.162 70.682 30.423 1.00 31.50 265 LYS A C 1
ATOM 1968 O O . LYS A 1 265 ? -29.769 70.128 31.442 1.00 31.50 265 LYS A O 1
ATOM 1973 N N . LYS A 1 266 ? -29.481 70.757 29.260 1.00 31.77 266 LYS A N 1
ATOM 1974 C CA . LYS A 1 266 ? -28.036 70.516 28.963 1.00 31.77 266 LYS A CA 1
ATOM 1975 C C . LYS A 1 266 ? -27.583 69.076 28.649 1.00 31.77 266 LYS A C 1
ATOM 1977 O O . LYS A 1 266 ? -27.993 68.156 29.331 1.00 31.77 266 LYS A O 1
ATOM 1982 N N . ASP A 1 267 ? -26.715 68.802 27.669 1.00 31.20 267 ASP A N 1
ATOM 1983 C CA . ASP A 1 267 ? -26.032 69.620 26.647 1.00 31.20 267 ASP A CA 1
ATOM 1984 C C . ASP A 1 267 ? -25.587 68.722 25.454 1.00 31.20 267 ASP A C 1
ATOM 1986 O O . ASP A 1 267 ? -25.633 67.499 25.524 1.00 31.20 267 ASP A O 1
ATOM 1990 N N . ALA A 1 268 ? -25.229 69.399 24.359 1.00 31.56 268 ALA A N 1
ATOM 1991 C CA . ALA A 1 268 ? -24.894 69.037 22.965 1.00 31.56 268 ALA A CA 1
ATOM 1992 C C . ALA A 1 268 ? -23.781 67.954 22.735 1.00 31.56 268 ALA A C 1
ATOM 1994 O O . ALA A 1 268 ? -23.162 67.560 23.718 1.00 31.56 268 ALA A O 1
ATOM 1995 N N . PRO A 1 269 ? -23.427 67.520 21.483 1.00 41.12 269 PRO A N 1
ATOM 1996 C CA . PRO A 1 269 ? -23.730 68.136 20.181 1.00 41.12 269 PRO A CA 1
ATOM 1997 C C . PRO A 1 269 ? -24.099 67.231 18.973 1.00 41.12 269 PRO A C 1
ATOM 1999 O O . PRO A 1 269 ? -23.883 66.025 18.922 1.00 41.12 269 PRO A O 1
ATOM 2002 N N . LYS A 1 270 ? -24.643 67.929 17.959 1.00 31.39 270 LYS A N 1
ATOM 2003 C CA . LYS A 1 270 ? -24.748 67.605 16.517 1.00 31.39 270 LYS A CA 1
ATOM 2004 C C . LYS A 1 270 ? -23.335 67.329 15.953 1.00 31.39 270 LYS A C 1
ATOM 2006 O O . LYS A 1 270 ? -22.396 67.929 16.449 1.00 31.39 270 LYS A O 1
ATOM 2011 N N . THR A 1 271 ? -23.059 66.470 14.976 1.00 27.70 271 THR A N 1
ATOM 2012 C CA . THR A 1 271 ? -23.411 66.389 13.537 1.00 27.70 271 THR A CA 1
ATOM 2013 C C . THR A 1 271 ? -22.691 65.098 13.052 1.00 27.70 271 THR A C 1
ATOM 2015 O O . THR A 1 271 ? -21.737 64.665 13.678 1.00 27.70 271 THR A O 1
ATOM 2018 N N . ALA A 1 272 ? -23.055 64.349 12.015 1.00 35.12 272 ALA A N 1
ATOM 2019 C CA . ALA A 1 272 ? -23.296 64.745 10.642 1.00 35.12 272 ALA A CA 1
ATOM 2020 C C . ALA A 1 272 ? -23.993 63.598 9.887 1.00 35.12 272 ALA A C 1
ATOM 2022 O O . ALA A 1 272 ? -23.717 62.416 10.095 1.00 35.12 272 ALA A O 1
ATOM 2023 N N . LYS A 1 273 ? -24.872 63.972 8.955 1.00 33.59 273 LYS A N 1
ATOM 2024 C CA . LYS A 1 273 ? -25.348 63.096 7.885 1.00 33.59 273 LYS A CA 1
ATOM 2025 C C . LYS A 1 273 ? -24.156 62.711 7.003 1.00 33.59 273 LYS A C 1
ATOM 2027 O O . LYS A 1 273 ? -23.708 63.518 6.198 1.00 33.59 273 LYS A O 1
ATOM 2032 N N . GLY A 1 274 ? -23.697 61.472 7.132 1.00 32.41 274 GLY A N 1
ATOM 2033 C CA . GLY A 1 274 ? -22.955 60.764 6.096 1.00 32.41 274 GLY A CA 1
ATOM 2034 C C . GLY A 1 274 ? -23.936 59.954 5.258 1.00 32.41 274 GLY A C 1
ATOM 2035 O O . GLY A 1 274 ? -24.442 58.918 5.684 1.00 32.41 274 GLY A O 1
ATOM 2036 N N . THR A 1 275 ? -24.255 60.462 4.076 1.00 43.97 275 THR A N 1
ATOM 2037 C CA . THR A 1 275 ? -24.914 59.724 2.999 1.00 43.97 275 THR A CA 1
ATOM 2038 C C . THR A 1 275 ? -24.087 58.495 2.627 1.00 43.97 275 THR A C 1
ATOM 2040 O O . THR A 1 275 ? -22.933 58.637 2.238 1.00 43.97 275 THR A O 1
ATOM 2043 N N . GLY A 1 276 ? -24.682 57.302 2.689 1.00 35.16 276 GLY A N 1
ATOM 2044 C CA . GLY A 1 276 ? -24.074 56.099 2.118 1.00 35.16 276 GLY A CA 1
ATOM 2045 C C . GLY A 1 276 ? -24.256 54.851 2.967 1.00 35.16 276 GLY A C 1
ATOM 2046 O O . GLY A 1 276 ? -23.294 54.326 3.514 1.00 35.16 276 GLY A O 1
ATOM 2047 N N . LYS A 1 277 ? -25.477 54.302 3.027 1.00 36.81 277 LYS A N 1
ATOM 2048 C CA . LYS A 1 277 ? -25.590 52.858 3.281 1.00 36.81 277 LYS A CA 1
ATOM 2049 C C . LYS A 1 277 ? -24.897 52.151 2.110 1.00 36.81 277 LYS A C 1
ATOM 2051 O O . LYS A 1 277 ? -25.257 52.459 0.968 1.00 36.81 277 LYS A O 1
ATOM 2056 N N . PRO A 1 278 ? -23.961 51.212 2.333 1.00 38.69 278 PRO A N 1
ATOM 2057 C CA . PRO A 1 278 ? -23.445 50.398 1.249 1.00 38.69 278 PRO A CA 1
ATOM 2058 C C . PRO A 1 278 ? -24.628 49.597 0.705 1.00 38.69 278 PRO A C 1
ATOM 2060 O O . PRO A 1 278 ? -25.134 48.673 1.342 1.00 38.69 278 PRO A O 1
ATOM 2063 N N . ARG A 1 279 ? -25.132 49.996 -0.467 1.00 39.75 279 ARG A N 1
ATOM 2064 C CA . ARG A 1 279 ? -25.995 49.135 -1.269 1.00 39.75 279 ARG A CA 1
ATOM 2065 C C . ARG A 1 279 ? -25.151 47.904 -1.561 1.00 39.75 279 ARG A C 1
ATOM 2067 O O . ARG A 1 279 ? -24.256 47.976 -2.401 1.00 39.75 279 ARG A O 1
ATOM 2074 N N . PHE A 1 280 ? -25.410 46.799 -0.863 1.00 37.94 280 PHE A N 1
ATOM 2075 C CA . PHE A 1 280 ? -24.953 45.490 -1.306 1.00 37.94 280 PHE A CA 1
ATOM 2076 C C . PHE A 1 280 ? -25.358 45.380 -2.774 1.00 37.94 280 PHE A C 1
ATOM 2078 O O . PHE A 1 280 ? -26.550 45.359 -3.095 1.00 37.94 280 PHE A O 1
ATOM 2085 N N . LYS A 1 281 ? -24.369 45.438 -3.676 1.00 40.62 281 LYS A N 1
ATOM 2086 C CA . LYS A 1 281 ? -24.602 45.250 -5.106 1.00 40.62 281 LYS A CA 1
ATOM 2087 C C . LYS A 1 281 ? -25.301 43.902 -5.218 1.00 40.62 281 LYS A C 1
ATOM 2089 O O . LYS A 1 281 ? -24.727 42.891 -4.813 1.00 40.62 281 LYS A O 1
ATOM 2094 N N . LYS A 1 282 ? -26.555 43.894 -5.687 1.00 43.28 282 LYS A N 1
ATOM 2095 C CA . LYS A 1 282 ? -27.260 42.647 -5.997 1.00 43.28 282 LYS A CA 1
ATOM 2096 C C . LYS A 1 282 ? -26.315 41.836 -6.877 1.00 43.28 282 LYS A C 1
ATOM 2098 O O . LYS A 1 282 ? -25.883 42.333 -7.918 1.00 43.28 282 LYS A O 1
ATOM 2103 N N . ARG A 1 283 ? -25.926 40.647 -6.406 1.00 44.84 283 ARG A N 1
ATOM 2104 C CA . ARG A 1 283 ? -25.098 39.718 -7.177 1.00 44.84 283 ARG A CA 1
ATOM 2105 C C . ARG A 1 283 ? -25.762 39.545 -8.538 1.00 44.84 283 ARG A C 1
ATOM 2107 O O . ARG A 1 283 ? -26.945 39.218 -8.606 1.00 44.84 283 ARG A O 1
ATOM 2114 N N . ARG A 1 284 ? -25.013 39.843 -9.595 1.00 51.91 284 ARG A N 1
ATOM 2115 C CA . ARG A 1 284 ? -25.458 39.678 -10.974 1.00 51.91 284 ARG A CA 1
ATOM 2116 C C . ARG A 1 284 ? -25.662 38.176 -11.188 1.00 51.91 284 ARG A C 1
ATOM 2118 O O . ARG A 1 284 ? -24.720 37.408 -11.019 1.00 51.91 284 ARG A O 1
ATOM 2125 N N . VAL A 1 285 ? -26.903 37.766 -11.428 1.00 54.88 285 VAL A N 1
ATOM 2126 C CA . VAL A 1 285 ? -27.241 36.385 -11.783 1.00 54.88 285 VAL A CA 1
ATOM 2127 C C . VAL A 1 285 ? -27.085 36.303 -13.292 1.00 54.88 285 VAL A C 1
ATOM 2129 O O . VAL A 1 285 ? -27.776 37.027 -14.006 1.00 54.88 285 VAL A O 1
ATOM 2132 N N . TYR A 1 286 ? -26.132 35.501 -13.754 1.00 54.25 286 TYR A N 1
ATOM 2133 C CA . TYR A 1 286 ? -25.947 35.250 -15.177 1.00 54.25 286 TYR A CA 1
ATOM 2134 C C . TYR A 1 286 ? -27.020 34.276 -15.650 1.00 54.25 286 TYR A C 1
ATOM 2136 O O . TYR A 1 286 ? -27.341 33.312 -14.952 1.00 54.25 286 TYR A O 1
ATOM 2144 N N . THR A 1 287 ? -27.592 34.545 -16.816 1.00 59.44 287 THR A N 1
ATOM 2145 C CA . THR A 1 287 ? -28.506 33.594 -17.460 1.00 59.44 287 THR A CA 1
ATOM 2146 C C . THR A 1 287 ? -27.706 32.445 -18.076 1.00 59.44 287 THR A C 1
ATOM 2148 O O . THR A 1 287 ? -26.534 32.611 -18.404 1.00 59.44 287 THR A O 1
ATOM 2151 N N . GLU A 1 288 ? -28.313 31.270 -18.248 1.00 55.84 288 GLU A N 1
ATOM 2152 C CA . GLU A 1 288 ? -27.637 30.062 -18.764 1.00 55.84 288 GLU A CA 1
ATOM 2153 C C . GLU A 1 288 ? -26.911 30.298 -20.105 1.00 55.84 288 GLU A C 1
ATOM 2155 O O . GLU A 1 288 ? -25.850 29.727 -20.348 1.00 55.84 288 GLU A O 1
ATOM 2160 N N . LYS A 1 289 ? -27.418 31.226 -20.931 1.00 53.38 289 LYS A N 1
ATOM 2161 C CA . LYS A 1 289 ? -26.791 31.659 -22.191 1.00 53.38 289 LYS A CA 1
ATOM 2162 C C . LYS A 1 289 ? -25.493 32.452 -22.012 1.00 53.38 289 LYS A C 1
ATOM 2164 O O . LYS A 1 289 ? -24.641 32.408 -22.890 1.00 53.38 289 LYS A O 1
ATOM 2169 N N . GLU A 1 290 ? -25.326 33.172 -20.905 1.00 58.66 290 GLU A N 1
ATOM 2170 C CA . GLU A 1 290 ? -24.114 33.956 -20.622 1.00 58.66 290 GLU A CA 1
ATOM 2171 C C . GLU A 1 290 ? -22.973 33.092 -20.056 1.00 58.66 290 GLU A C 1
ATOM 2173 O O . GLU A 1 290 ? -21.821 33.516 -20.080 1.00 58.66 290 GLU A O 1
ATOM 2178 N N . LEU A 1 291 ? -23.274 31.886 -19.557 1.00 53.69 291 LEU A N 1
ATOM 2179 C CA . LEU A 1 291 ? -22.305 30.987 -18.914 1.00 53.69 291 LEU A CA 1
ATOM 2180 C C . LEU A 1 291 ? -21.698 29.937 -19.857 1.00 53.69 291 LEU A C 1
ATOM 2182 O O . LEU A 1 291 ? -20.859 29.156 -19.414 1.00 53.69 291 LEU A O 1
ATOM 2186 N N . GLY A 1 292 ? -22.099 29.902 -21.133 1.00 47.31 292 GLY A N 1
ATOM 2187 C CA . GLY A 1 292 ? -21.532 28.979 -22.124 1.00 47.31 292 GLY A CA 1
ATOM 2188 C C . GLY A 1 292 ? -21.662 27.499 -21.746 1.00 47.31 292 GLY A C 1
ATOM 2189 O O . GLY A 1 292 ? -20.844 26.685 -22.169 1.00 47.31 292 GLY A O 1
ATOM 2190 N N . ILE A 1 293 ? -22.656 27.146 -20.925 1.00 51.59 293 ILE A N 1
ATOM 2191 C CA . ILE A 1 293 ? -22.916 25.759 -20.538 1.00 51.59 293 ILE A CA 1
ATOM 2192 C C . ILE A 1 293 ? -23.553 25.070 -21.755 1.00 51.59 293 ILE A C 1
ATOM 2194 O O . ILE A 1 293 ? -24.560 25.575 -22.259 1.00 51.59 293 ILE A O 1
ATOM 2198 N N . PRO A 1 294 ? -23.000 23.951 -22.258 1.00 44.62 294 PRO A N 1
ATOM 2199 C CA . PRO A 1 294 ? -23.608 23.219 -23.361 1.00 44.62 294 PRO A CA 1
ATOM 2200 C C . PRO A 1 294 ? -25.014 22.785 -22.950 1.00 44.62 294 PRO A C 1
ATOM 2202 O O . PRO A 1 294 ? -25.185 22.143 -21.911 1.00 44.62 294 PRO A O 1
ATOM 2205 N N . ALA A 1 295 ? -26.022 23.153 -23.741 1.00 49.56 295 ALA A N 1
ATOM 2206 C CA . ALA A 1 295 ? -27.382 22.693 -23.516 1.00 49.56 295 ALA A CA 1
ATOM 2207 C C . ALA A 1 295 ? -27.382 21.162 -23.597 1.00 49.56 295 ALA A C 1
ATOM 2209 O O . ALA A 1 295 ? -27.070 20.592 -24.642 1.00 49.56 295 ALA A O 1
ATOM 2210 N N . LEU A 1 296 ? -27.679 20.502 -22.477 1.00 46.09 296 LEU A N 1
ATOM 2211 C CA . LEU A 1 296 ? -27.855 19.059 -22.441 1.00 46.09 296 LEU A CA 1
ATOM 2212 C C . LEU A 1 296 ? -28.976 18.728 -23.431 1.00 46.09 296 LEU A C 1
ATOM 2214 O O . LEU A 1 296 ? -30.097 19.214 -23.271 1.00 46.09 296 LEU A O 1
ATOM 2218 N N . ASN A 1 297 ? -28.649 17.976 -24.482 1.00 46.00 297 ASN A N 1
ATOM 2219 C CA . ASN A 1 297 ? -29.583 17.629 -25.544 1.00 46.00 297 ASN A CA 1
ATOM 2220 C C . ASN A 1 297 ? -30.836 16.994 -24.931 1.00 46.00 297 ASN A C 1
ATOM 2222 O O . ASN A 1 297 ? -30.812 15.855 -24.464 1.00 46.00 297 ASN A O 1
ATOM 2226 N N . MET A 1 298 ? -31.931 17.755 -24.933 1.00 43.59 298 MET A N 1
ATOM 2227 C CA . MET A 1 298 ? -33.278 17.312 -24.585 1.00 43.59 298 MET A CA 1
ATOM 2228 C C . MET A 1 298 ? -33.776 16.381 -25.692 1.00 43.59 298 MET A C 1
ATOM 2230 O O . MET A 1 298 ? -34.623 16.744 -26.507 1.00 43.59 298 MET A O 1
ATOM 2234 N N . ILE A 1 299 ? -33.207 15.179 -25.757 1.00 45.75 299 ILE A N 1
ATOM 2235 C CA . ILE A 1 299 ? -33.719 14.114 -26.609 1.00 45.75 299 ILE A CA 1
ATOM 2236 C C . ILE A 1 299 ? -35.001 13.634 -25.941 1.00 45.75 299 ILE A C 1
ATOM 2238 O O . ILE A 1 299 ? -34.989 12.933 -24.931 1.00 45.75 299 ILE A O 1
ATOM 2242 N N . THR A 1 300 ? -36.125 14.070 -26.497 1.00 39.78 300 THR A N 1
ATOM 2243 C CA . THR A 1 300 ? -37.416 13.451 -26.213 1.00 39.78 300 THR A CA 1
ATOM 2244 C C . THR A 1 300 ? -37.409 12.136 -26.992 1.00 39.78 300 THR A C 1
ATOM 2246 O O . THR A 1 300 ? -37.287 12.198 -28.216 1.00 39.78 300 THR A O 1
ATOM 2249 N N . PRO A 1 301 ? -37.462 10.956 -26.350 1.00 41.59 301 PRO A N 1
ATOM 2250 C CA . PRO A 1 301 ? -37.461 9.706 -27.094 1.00 41.59 301 PRO A CA 1
ATOM 2251 C C . PRO A 1 301 ? -38.729 9.642 -27.951 1.00 41.59 301 PRO A C 1
ATOM 2253 O O . PRO A 1 301 ? -39.846 9.794 -27.449 1.00 41.59 301 PRO A O 1
ATOM 2256 N N . VAL A 1 302 ? -38.540 9.468 -29.256 1.00 46.62 302 VAL A N 1
ATOM 2257 C CA . VAL A 1 302 ? -39.623 9.268 -30.220 1.00 46.62 302 VAL A CA 1
ATOM 2258 C C . VAL A 1 302 ? -40.237 7.894 -29.940 1.00 46.62 302 VAL A C 1
ATOM 2260 O O . VAL A 1 302 ? -39.508 6.912 -29.848 1.00 46.62 302 VAL A O 1
ATOM 2263 N N . GLY A 1 303 ? -41.561 7.838 -29.747 1.00 47.50 303 GLY A N 1
ATOM 2264 C CA . GLY A 1 303 ? -42.296 6.585 -29.511 1.00 47.50 303 GLY A CA 1
ATOM 2265 C C . GLY A 1 303 ? -43.261 6.557 -28.318 1.00 47.50 303 GLY A C 1
ATOM 2266 O O . GLY A 1 303 ? -43.757 5.490 -27.975 1.00 47.50 303 GLY A O 1
ATOM 2267 N N . VAL A 1 304 ? -43.562 7.687 -27.662 1.00 42.72 304 VAL A N 1
ATOM 2268 C CA . VAL A 1 304 ? -44.552 7.719 -26.563 1.00 42.72 304 VAL A CA 1
ATOM 2269 C C . VAL A 1 304 ? -45.777 8.543 -26.956 1.00 42.72 304 VAL A C 1
ATOM 2271 O O . VAL A 1 304 ? -45.831 9.747 -26.705 1.00 42.72 304 VAL A O 1
ATOM 2274 N N . GLU A 1 305 ? -46.798 7.894 -27.515 1.00 47.03 305 GLU A N 1
ATOM 2275 C CA . GLU A 1 305 ? -48.145 8.471 -27.564 1.00 47.03 305 GLU A CA 1
ATOM 2276 C C . GLU A 1 305 ? -48.911 8.189 -26.267 1.00 47.03 305 GLU A C 1
ATOM 2278 O O . GLU A 1 305 ? -48.880 7.093 -25.703 1.00 47.03 305 GLU A O 1
ATOM 2283 N N . LYS A 1 306 ? -49.622 9.208 -25.770 1.00 41.62 306 LYS A N 1
ATOM 2284 C CA . LYS A 1 306 ? -50.536 9.054 -24.634 1.00 41.62 306 LYS A CA 1
ATOM 2285 C C . LYS A 1 306 ? -51.850 8.450 -25.135 1.00 41.62 306 LYS A C 1
ATOM 2287 O O . LYS A 1 306 ? -52.487 9.072 -25.986 1.00 41.62 306 LYS A O 1
ATOM 2292 N N . PRO A 1 307 ? -52.326 7.325 -24.574 1.00 43.84 307 PRO A N 1
ATOM 2293 C CA . PRO A 1 307 ? -53.610 6.778 -24.971 1.00 43.84 307 PRO A CA 1
ATOM 2294 C C . PRO A 1 307 ? -54.725 7.740 -24.547 1.00 43.84 307 PRO A C 1
ATOM 2296 O O . PRO A 1 307 ? -54.850 8.115 -23.375 1.00 43.84 307 PRO A O 1
ATOM 2299 N N . LYS A 1 308 ? -55.551 8.154 -25.513 1.00 48.38 308 LYS A N 1
ATOM 2300 C CA . LYS A 1 308 ? -56.842 8.782 -25.230 1.00 48.38 308 LYS A CA 1
ATOM 2301 C C . LYS A 1 308 ? -57.696 7.723 -24.535 1.00 48.38 308 LYS A C 1
ATOM 2303 O O . LYS A 1 308 ? -57.949 6.678 -25.113 1.00 48.38 308 LYS A O 1
ATOM 2308 N N . THR A 1 309 ? -58.142 8.021 -23.317 1.00 42.56 309 THR A N 1
ATOM 2309 C CA . THR A 1 309 ? -59.012 7.216 -22.433 1.00 42.56 309 THR A CA 1
ATOM 2310 C C . THR A 1 309 ? -58.331 6.162 -21.533 1.00 42.56 309 THR A C 1
ATOM 2312 O O . THR A 1 309 ? -58.222 4.981 -21.825 1.00 42.56 309 THR A O 1
ATOM 2315 N N . GLY A 1 310 ? -57.976 6.595 -20.319 1.00 49.16 310 GLY A N 1
ATOM 2316 C CA . GLY A 1 310 ? -58.676 6.075 -19.138 1.00 49.16 310 GLY A CA 1
ATOM 2317 C C . GLY A 1 310 ? -58.159 4.850 -18.376 1.00 49.16 310 GLY A C 1
ATOM 2318 O O . GLY A 1 310 ? -58.868 4.457 -17.455 1.00 49.16 310 GLY A O 1
ATOM 2319 N N . LYS A 1 311 ? -56.979 4.262 -18.636 1.00 41.50 311 LYS A N 1
ATOM 2320 C CA . LYS A 1 311 ? -56.375 3.278 -17.699 1.00 41.50 311 LYS A CA 1
ATOM 2321 C C . LYS A 1 311 ? -54.853 3.439 -17.571 1.00 41.50 311 LYS A C 1
ATOM 2323 O O . LYS A 1 311 ? -54.150 3.630 -18.556 1.00 41.50 311 LYS A O 1
ATOM 2328 N N . LYS A 1 312 ? -54.352 3.410 -16.329 1.00 44.06 312 LYS A N 1
ATOM 2329 C CA . LYS A 1 312 ? -52.927 3.550 -15.979 1.00 44.06 312 LYS A CA 1
ATOM 2330 C C . LYS A 1 312 ? -52.144 2.290 -16.375 1.00 44.06 312 LYS A C 1
ATOM 2332 O O . LYS A 1 312 ? -52.391 1.230 -15.815 1.00 44.06 312 LYS A O 1
ATOM 2337 N N . GLY A 1 313 ? -51.161 2.451 -17.259 1.00 48.53 313 GLY A N 1
ATOM 2338 C CA . GLY A 1 313 ? -50.115 1.472 -17.574 1.00 48.53 313 GLY A CA 1
ATOM 2339 C C . GLY A 1 313 ? -49.336 1.909 -18.818 1.00 48.53 313 GLY A C 1
ATOM 2340 O O . GLY A 1 313 ? -49.952 2.328 -19.792 1.00 48.53 313 GLY A O 1
ATOM 2341 N N . LYS A 1 314 ? -47.996 1.881 -18.782 1.00 46.16 314 LYS A N 1
ATOM 2342 C CA . LYS A 1 314 ? -47.161 2.053 -19.985 1.00 46.16 314 LYS A CA 1
ATOM 2343 C C . LYS A 1 314 ? -46.929 0.668 -20.588 1.00 46.16 314 LYS A C 1
ATOM 2345 O O . LYS A 1 314 ? -46.479 -0.215 -19.864 1.00 46.16 314 LYS A O 1
ATOM 2350 N N . VAL A 1 315 ? -47.223 0.492 -21.873 1.00 42.56 315 VAL A N 1
ATOM 2351 C CA . VAL A 1 315 ? -46.878 -0.716 -22.636 1.00 42.56 315 VAL A CA 1
ATOM 2352 C C . VAL A 1 315 ? -45.730 -0.347 -23.569 1.00 42.56 315 VAL A C 1
ATOM 2354 O O . VAL A 1 315 ? -45.822 0.653 -24.278 1.00 42.56 315 VAL A O 1
ATOM 2357 N N . PHE A 1 316 ? -44.641 -1.110 -23.518 1.00 40.62 316 PHE A N 1
ATOM 2358 C CA . PHE A 1 316 ? -43.531 -0.990 -24.460 1.00 40.62 316 PHE A CA 1
ATOM 2359 C C . PHE A 1 316 ? -43.873 -1.781 -25.722 1.00 40.62 316 PHE A C 1
ATOM 2361 O O . PHE A 1 316 ? -44.251 -2.948 -25.629 1.00 40.62 316 PHE A O 1
ATOM 2368 N N . ILE A 1 317 ? -43.764 -1.135 -26.881 1.00 46.78 317 ILE A N 1
ATOM 2369 C CA . ILE A 1 317 ? -43.860 -1.782 -28.189 1.00 46.78 317 ILE A CA 1
ATOM 2370 C C . ILE A 1 317 ? -42.431 -1.884 -28.713 1.00 46.78 317 ILE A C 1
ATOM 2372 O O . ILE A 1 317 ? -41.741 -0.873 -28.831 1.00 46.78 317 ILE A O 1
ATOM 2376 N N . ASP A 1 318 ? -41.986 -3.113 -28.947 1.00 48.47 318 ASP A N 1
ATOM 2377 C CA . ASP A 1 318 ? -40.625 -3.445 -29.358 1.00 48.47 318 ASP A CA 1
ATOM 2378 C C . ASP A 1 318 ? -40.524 -3.322 -30.888 1.00 48.47 318 ASP A C 1
ATOM 2380 O O . ASP A 1 318 ? -40.735 -4.281 -31.632 1.00 48.47 318 ASP A O 1
ATOM 2384 N N . ASP A 1 319 ? -40.314 -2.096 -31.371 1.00 60.38 319 ASP A N 1
ATOM 2385 C CA . ASP A 1 319 ? -40.135 -1.822 -32.797 1.00 60.38 319 ASP A CA 1
ATOM 2386 C C . ASP A 1 319 ? -38.683 -2.112 -33.211 1.00 60.38 319 ASP A C 1
ATOM 2388 O O . ASP A 1 319 ? -37.748 -1.360 -32.910 1.00 60.38 319 ASP A O 1
ATOM 2392 N N . ARG A 1 320 ? -38.496 -3.239 -33.900 1.00 53.22 320 ARG A N 1
ATOM 2393 C CA . ARG A 1 320 ? -37.191 -3.789 -34.291 1.00 53.22 320 ARG A CA 1
ATOM 2394 C C . ARG A 1 320 ? -36.395 -2.845 -35.201 1.00 53.22 320 ARG A C 1
ATOM 2396 O O . ARG A 1 320 ? -35.165 -2.861 -35.149 1.00 53.22 320 ARG A O 1
ATOM 2403 N N . GLU A 1 321 ? -37.064 -2.000 -35.986 1.00 53.94 321 GLU A N 1
ATOM 2404 C CA . GLU A 1 321 ? -36.409 -1.030 -36.876 1.00 53.94 321 GLU A CA 1
ATOM 2405 C C . GLU A 1 321 ? -35.830 0.161 -36.101 1.00 53.94 321 GLU A C 1
ATOM 2407 O O . GLU A 1 321 ? -34.713 0.617 -36.375 1.00 53.94 321 GLU A O 1
ATOM 2412 N N . SER A 1 322 ? -36.534 0.610 -35.059 1.00 55.25 322 SER A N 1
ATOM 2413 C CA . SER A 1 322 ? -36.049 1.671 -34.172 1.00 55.25 322 SER A CA 1
ATOM 2414 C C . SER A 1 322 ? -34.791 1.239 -33.405 1.00 55.25 322 SER A C 1
ATOM 2416 O O . SER A 1 322 ? -33.830 2.002 -33.287 1.00 55.25 322 SER A O 1
ATOM 2418 N N . MET A 1 323 ? -34.737 -0.026 -32.975 1.00 52.44 323 MET A N 1
ATOM 2419 C CA . MET A 1 323 ? -33.598 -0.591 -32.250 1.00 52.44 323 MET A CA 1
ATOM 2420 C C . MET A 1 323 ? -32.353 -0.732 -33.141 1.00 52.44 323 MET A C 1
ATOM 2422 O O . MET A 1 323 ? -31.246 -0.397 -32.716 1.00 52.44 323 MET A O 1
ATOM 2426 N N . LEU A 1 324 ? -32.535 -1.172 -34.393 1.00 60.44 324 LEU A N 1
ATOM 2427 C CA . LEU A 1 324 ? -31.455 -1.278 -35.383 1.00 60.44 324 LEU A CA 1
ATOM 2428 C C . LEU A 1 324 ? -30.872 0.092 -35.745 1.00 60.44 324 LEU A C 1
ATOM 2430 O O . LEU A 1 324 ? -29.656 0.234 -35.866 1.00 60.44 324 LEU A O 1
ATOM 2434 N N . THR A 1 325 ? -31.722 1.112 -35.839 1.00 54.56 325 THR A N 1
ATOM 2435 C CA . THR A 1 325 ? -31.293 2.489 -36.117 1.00 54.56 325 THR A CA 1
ATOM 2436 C C . THR A 1 325 ? -30.473 3.069 -34.958 1.00 54.56 325 THR A C 1
ATOM 2438 O O . THR A 1 325 ? -29.441 3.702 -35.180 1.00 54.56 325 THR A O 1
ATOM 2441 N N . ILE A 1 326 ? -30.874 2.793 -33.711 1.00 54.34 326 ILE A N 1
ATOM 2442 C CA . ILE A 1 326 ? -30.128 3.207 -32.511 1.00 54.34 326 ILE A CA 1
ATOM 2443 C C . ILE A 1 326 ? -28.762 2.512 -32.447 1.00 54.34 326 ILE A C 1
ATOM 2445 O O . ILE A 1 326 ? -27.754 3.166 -32.183 1.00 54.34 326 ILE A O 1
ATOM 2449 N N . LEU A 1 327 ? -28.703 1.207 -32.726 1.00 58.34 327 LEU A N 1
ATOM 2450 C CA . LEU A 1 327 ? -27.444 0.457 -32.770 1.00 58.34 327 LEU A CA 1
ATOM 2451 C C . LEU A 1 327 ? -26.497 0.988 -33.854 1.00 58.34 327 LEU A C 1
ATOM 2453 O O . LEU A 1 327 ? -25.309 1.161 -33.583 1.00 58.34 327 LEU A O 1
ATOM 2457 N N . ALA A 1 328 ? -27.018 1.322 -35.038 1.00 59.91 328 ALA A N 1
ATOM 2458 C CA . ALA A 1 328 ? -26.230 1.908 -36.120 1.00 59.91 328 ALA A CA 1
ATOM 2459 C C . ALA A 1 328 ? -25.656 3.288 -35.747 1.00 59.91 328 ALA A C 1
ATOM 2461 O O . ALA A 1 328 ? -24.478 3.545 -35.990 1.00 59.91 328 ALA A O 1
ATOM 2462 N N . MET A 1 329 ? -26.443 4.151 -35.093 1.00 51.78 329 MET A N 1
ATOM 2463 C CA . MET A 1 329 ? -25.961 5.454 -34.611 1.00 51.78 329 MET A CA 1
ATOM 2464 C C . MET A 1 329 ? -24.892 5.316 -33.517 1.00 51.78 329 MET A C 1
ATOM 2466 O O . MET A 1 329 ? -23.876 6.003 -33.560 1.00 51.78 329 MET A O 1
ATOM 2470 N N . VAL A 1 330 ? -25.074 4.398 -32.562 1.00 62.06 330 VAL A N 1
ATOM 2471 C CA . VAL A 1 330 ? -24.101 4.166 -31.478 1.00 62.06 330 VAL A CA 1
ATOM 2472 C C . VAL A 1 330 ? -22.788 3.585 -32.006 1.00 62.06 330 VAL A C 1
ATOM 2474 O O . VAL A 1 330 ? -21.719 3.901 -31.482 1.00 62.06 330 VAL A O 1
ATOM 2477 N N . HIS A 1 331 ? -22.850 2.738 -33.034 1.00 62.22 331 HIS A N 1
ATOM 2478 C CA . HIS A 1 331 ? -21.656 2.205 -33.686 1.00 62.22 331 HIS A CA 1
ATOM 2479 C C . HIS A 1 331 ? -20.912 3.301 -34.460 1.00 62.22 331 HIS A C 1
ATOM 2481 O O . HIS A 1 331 ? -19.710 3.451 -34.260 1.00 62.22 331 HIS A O 1
ATOM 2487 N N . ALA A 1 332 ? -21.620 4.148 -35.213 1.00 58.28 332 ALA A N 1
ATOM 2488 C CA . ALA A 1 332 ? -21.013 5.285 -35.908 1.00 58.28 332 ALA A CA 1
ATOM 2489 C C . ALA A 1 332 ? -20.328 6.285 -34.948 1.00 58.28 332 ALA A C 1
ATOM 2491 O O . ALA A 1 332 ? -19.227 6.761 -35.231 1.00 58.28 332 ALA A O 1
ATOM 2492 N N . ASP A 1 333 ? -20.923 6.555 -33.780 1.00 58.09 333 ASP A N 1
ATOM 2493 C CA . ASP A 1 333 ? -20.319 7.419 -32.753 1.00 58.09 333 ASP A CA 1
ATOM 2494 C C . ASP A 1 333 ? -19.077 6.785 -32.100 1.00 58.09 333 ASP A C 1
ATOM 2496 O O . ASP A 1 333 ? -18.106 7.484 -31.780 1.00 58.09 333 ASP A O 1
ATOM 2500 N N . LYS A 1 334 ? -19.076 5.458 -31.907 1.00 60.25 334 LYS A N 1
ATOM 2501 C CA . LYS A 1 334 ? -17.900 4.724 -31.416 1.00 60.25 334 LYS A CA 1
ATOM 2502 C C . LYS A 1 334 ? -16.767 4.743 -32.434 1.00 60.25 334 LYS A C 1
ATOM 2504 O O . LYS A 1 334 ? -15.636 5.043 -32.051 1.00 60.25 334 LYS A O 1
ATOM 2509 N N . ASP A 1 335 ? -17.066 4.488 -33.701 1.00 59.22 335 ASP A N 1
ATOM 2510 C CA . ASP A 1 335 ? -16.066 4.454 -34.768 1.00 59.22 335 ASP A CA 1
ATOM 2511 C C . ASP A 1 335 ? -15.437 5.843 -34.972 1.00 59.22 335 ASP A C 1
ATOM 2513 O O . ASP A 1 335 ? -14.210 5.973 -34.994 1.00 59.22 335 ASP A O 1
ATOM 2517 N N . GLY A 1 336 ? -16.243 6.912 -34.940 1.00 63.38 336 GLY A N 1
ATOM 2518 C CA . GLY A 1 336 ? -15.741 8.291 -34.977 1.00 63.38 336 GLY A CA 1
ATOM 2519 C C . GLY A 1 336 ? -14.871 8.675 -33.767 1.00 63.38 336 GLY A C 1
ATOM 2520 O O . GLY A 1 336 ? -13.880 9.403 -33.902 1.00 63.38 336 GLY A O 1
ATOM 2521 N N . GLN A 1 337 ? -15.174 8.162 -32.567 1.00 55.16 337 GLN A N 1
ATOM 2522 C CA . GLN A 1 337 ? -14.311 8.352 -31.392 1.00 55.16 337 GLN A CA 1
ATOM 2523 C C . GLN A 1 337 ? -12.994 7.573 -31.488 1.00 55.16 337 GLN A C 1
ATOM 2525 O O . GLN A 1 337 ? -11.966 8.058 -31.000 1.00 55.16 337 GLN A O 1
ATOM 2530 N N . ILE A 1 338 ? -13.005 6.388 -32.099 1.00 52.34 338 ILE A N 1
ATOM 2531 C CA . ILE A 1 338 ? -11.809 5.563 -32.300 1.00 52.34 338 ILE A CA 1
ATOM 2532 C C . ILE A 1 338 ? -10.873 6.236 -33.311 1.00 52.34 338 ILE A C 1
ATOM 2534 O O . ILE A 1 338 ? -9.685 6.397 -33.021 1.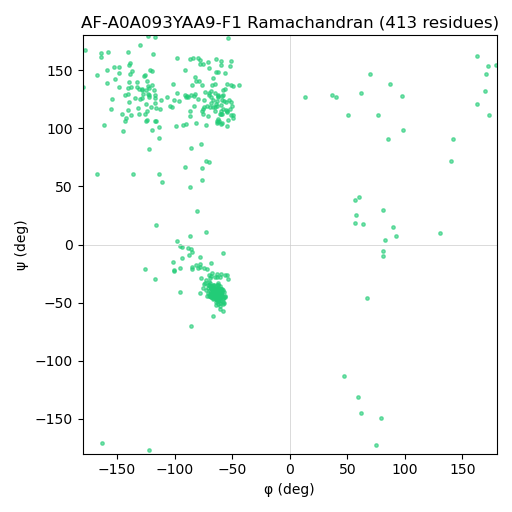00 52.34 338 ILE A O 1
ATOM 2538 N N . GLU A 1 339 ? -11.396 6.741 -34.431 1.00 54.62 339 GLU A N 1
ATOM 2539 C CA . GLU A 1 339 ? -10.603 7.482 -35.421 1.00 54.62 339 GLU A CA 1
ATOM 2540 C C . GLU A 1 339 ? -9.984 8.761 -34.836 1.00 54.62 339 GLU A C 1
ATOM 2542 O O . GLU A 1 339 ? -8.794 9.031 -35.027 1.00 54.62 339 GLU A O 1
ATOM 2547 N N . SER A 1 340 ? -10.748 9.516 -34.038 1.00 62.25 340 SER A N 1
ATOM 2548 C CA . SER A 1 340 ? -10.257 10.730 -33.369 1.00 62.25 340 SER A CA 1
ATOM 2549 C C . SER A 1 340 ? -9.120 10.440 -32.378 1.00 62.25 340 SER A C 1
ATOM 2551 O O . SER A 1 340 ? -8.156 11.209 -32.274 1.00 62.25 340 SER A O 1
ATOM 2553 N N . LYS A 1 341 ? -9.190 9.307 -31.665 1.00 58.34 341 LYS A N 1
ATOM 2554 C CA . LYS A 1 341 ? -8.123 8.858 -30.757 1.00 58.34 341 LYS A CA 1
ATOM 2555 C C . LYS A 1 341 ? -6.883 8.392 -31.518 1.00 58.34 341 LYS A C 1
ATOM 2557 O O . LYS A 1 341 ? -5.780 8.769 -31.125 1.00 58.34 341 LYS A O 1
ATOM 2562 N N . MET A 1 342 ? -7.042 7.654 -32.618 1.00 53.72 342 MET A N 1
ATOM 2563 C CA . MET A 1 342 ? -5.911 7.216 -33.444 1.00 53.72 342 MET A CA 1
ATOM 2564 C C . MET A 1 342 ? -5.182 8.390 -34.111 1.00 53.72 342 MET A C 1
ATOM 2566 O O . MET A 1 342 ? -3.952 8.419 -34.128 1.00 53.72 342 MET A O 1
ATOM 2570 N N . MET A 1 343 ? -5.912 9.402 -34.587 1.00 56.66 343 MET A N 1
ATOM 2571 C CA . MET A 1 343 ? -5.313 10.607 -35.174 1.00 56.66 343 MET A CA 1
ATOM 2572 C C . MET A 1 343 ? -4.530 11.435 -34.145 1.00 56.66 343 MET A C 1
ATOM 2574 O O . MET A 1 343 ? -3.416 11.879 -34.426 1.00 56.66 343 MET A O 1
ATOM 2578 N N . LYS A 1 344 ? -5.057 11.590 -32.920 1.00 64.12 344 LYS A N 1
ATOM 2579 C CA . LYS A 1 344 ? -4.328 12.254 -31.823 1.00 64.12 344 LYS A CA 1
ATOM 2580 C C . LYS A 1 344 ? -3.100 11.463 -31.369 1.00 64.12 344 LYS A C 1
ATOM 2582 O O . LYS A 1 344 ? -2.088 12.072 -31.029 1.00 64.12 344 LYS A O 1
ATOM 2587 N N . ALA A 1 345 ? -3.173 10.131 -31.371 1.00 65.62 345 ALA A N 1
ATOM 2588 C CA . ALA A 1 345 ? -2.038 9.275 -31.039 1.00 65.62 345 ALA A CA 1
ATOM 2589 C C . ALA A 1 345 ? -0.895 9.434 -32.056 1.00 65.62 345 ALA A C 1
ATOM 2591 O O . ALA A 1 345 ? 0.238 9.671 -31.640 1.00 65.62 345 ALA A O 1
ATOM 2592 N N . ARG A 1 346 ? -1.203 9.434 -33.364 1.00 71.06 346 ARG A N 1
ATOM 2593 C CA . ARG A 1 346 ? -0.206 9.674 -34.425 1.00 71.06 346 ARG A CA 1
ATOM 2594 C C . ARG A 1 346 ? 0.435 11.059 -34.331 1.00 71.06 346 ARG A C 1
ATOM 2596 O O . ARG A 1 346 ? 1.653 11.159 -34.378 1.00 71.06 346 ARG A O 1
ATOM 2603 N N . GLN A 1 347 ? -0.350 12.118 -34.105 1.00 64.69 347 GLN A N 1
ATOM 2604 C CA . GLN A 1 347 ? 0.207 13.469 -33.923 1.00 64.69 347 GLN A CA 1
ATOM 2605 C C . GLN A 1 347 ? 1.131 13.570 -32.700 1.00 64.69 347 GLN A C 1
ATOM 2607 O O . GLN A 1 347 ? 2.154 14.249 -32.743 1.00 64.69 347 GLN A O 1
ATOM 2612 N N . MET A 1 348 ? 0.794 12.898 -31.596 1.00 57.78 348 MET A N 1
ATOM 2613 C CA . MET A 1 348 ? 1.643 12.889 -30.401 1.00 57.78 348 MET A CA 1
ATOM 2614 C C . MET A 1 348 ? 2.937 12.094 -30.606 1.00 57.78 348 MET A C 1
ATOM 2616 O O . MET A 1 348 ? 3.962 12.453 -30.026 1.00 57.78 348 MET A O 1
ATOM 2620 N N . GLU A 1 349 ? 2.909 11.039 -31.417 1.00 69.31 349 GLU A N 1
ATOM 2621 C CA . GLU A 1 349 ? 4.089 10.256 -31.791 1.00 69.31 349 GLU A CA 1
ATOM 2622 C C . GLU A 1 349 ? 5.023 11.043 -32.720 1.00 69.31 349 GLU A C 1
ATOM 2624 O O . GLU A 1 349 ? 6.212 11.159 -32.429 1.00 69.31 349 GLU A O 1
ATOM 2629 N N . GLU A 1 350 ? 4.469 11.721 -33.724 1.00 73.62 350 GLU A N 1
ATOM 2630 C CA . GLU A 1 350 ? 5.210 12.597 -34.639 1.00 73.62 350 GLU A CA 1
ATOM 2631 C C . GLU A 1 350 ? 5.905 13.753 -33.886 1.00 73.62 350 GLU A C 1
ATOM 2633 O O . GLU A 1 350 ? 7.072 14.074 -34.128 1.00 73.62 350 GLU A O 1
ATOM 2638 N N . ILE A 1 351 ? 5.245 14.322 -32.866 1.00 71.25 351 ILE A N 1
ATOM 2639 C CA . ILE A 1 351 ? 5.848 15.328 -31.972 1.00 71.25 351 ILE A CA 1
ATOM 2640 C C . ILE A 1 351 ? 6.993 14.736 -31.131 1.00 71.25 351 ILE A C 1
ATOM 2642 O O . ILE A 1 351 ? 7.989 15.424 -30.875 1.00 71.25 351 ILE A O 1
ATOM 2646 N N . ARG A 1 352 ? 6.881 13.483 -30.667 1.00 69.00 352 ARG A N 1
ATOM 2647 C CA . ARG A 1 352 ? 7.959 12.823 -29.908 1.00 69.00 352 ARG A CA 1
ATOM 2648 C C . ARG A 1 352 ? 9.165 12.536 -30.794 1.00 69.00 352 ARG A C 1
ATOM 2650 O O . ARG A 1 352 ? 10.287 12.791 -30.354 1.00 69.00 352 ARG A O 1
ATOM 2657 N N . GLU A 1 353 ? 8.953 12.065 -32.019 1.00 76.56 353 GLU A N 1
ATOM 2658 C CA . GLU A 1 353 ? 10.033 11.820 -32.978 1.00 76.56 353 GLU A CA 1
ATOM 2659 C C . GLU A 1 353 ? 10.749 13.113 -33.371 1.00 76.56 353 GLU A C 1
ATOM 2661 O O . GLU A 1 353 ? 11.980 13.162 -33.338 1.00 76.56 353 GLU A O 1
ATOM 2666 N N . ALA A 1 354 ? 10.007 14.197 -33.616 1.00 78.56 354 ALA A N 1
ATOM 2667 C CA . ALA A 1 354 ? 10.594 15.506 -33.888 1.00 78.56 354 ALA A CA 1
ATOM 2668 C C . ALA A 1 354 ? 11.469 16.006 -32.720 1.00 78.56 354 ALA A C 1
ATOM 2670 O O . ALA A 1 354 ? 12.588 16.479 -32.934 1.00 78.56 354 ALA A O 1
ATOM 2671 N N . ARG A 1 355 ? 11.005 15.845 -31.471 1.00 76.50 355 ARG A N 1
ATOM 2672 C CA . ARG A 1 355 ? 11.776 16.223 -30.270 1.00 76.50 355 ARG A CA 1
ATOM 2673 C C . ARG A 1 355 ? 13.015 15.356 -30.063 1.00 76.50 355 ARG A C 1
ATOM 2675 O O . ARG A 1 355 ? 14.055 15.877 -29.661 1.00 76.50 355 ARG A O 1
ATOM 2682 N N . LYS A 1 356 ? 12.925 14.055 -30.348 1.00 82.50 356 LYS A N 1
ATOM 2683 C CA . LYS A 1 356 ? 14.063 13.130 -30.271 1.00 82.50 356 LYS A CA 1
ATOM 2684 C C . LYS A 1 356 ? 15.122 13.480 -31.319 1.00 82.50 356 LYS A C 1
ATOM 2686 O O . LYS A 1 356 ? 16.287 13.639 -30.971 1.00 82.50 356 LYS A O 1
ATOM 2691 N N . ALA A 1 357 ? 14.706 13.736 -32.560 1.00 85.56 357 ALA A N 1
ATOM 2692 C CA . ALA A 1 357 ? 15.600 14.154 -33.637 1.00 85.56 357 ALA A CA 1
ATOM 2693 C C . ALA A 1 357 ? 16.291 15.501 -33.347 1.00 85.56 357 ALA A C 1
ATOM 2695 O O . ALA A 1 357 ? 17.469 15.679 -33.660 1.00 85.56 357 ALA A O 1
ATOM 2696 N N . GLU A 1 358 ? 15.594 16.459 -32.728 1.00 84.56 358 GLU A N 1
ATOM 2697 C CA . GLU A 1 358 ? 16.199 17.728 -32.301 1.00 84.56 358 GLU A CA 1
ATOM 2698 C C . GLU A 1 358 ? 17.236 17.520 -31.183 1.00 84.56 358 GLU A C 1
ATOM 2700 O O . GLU A 1 358 ? 18.321 18.113 -31.205 1.00 84.56 358 GLU A O 1
ATOM 2705 N N . GLN A 1 359 ? 16.934 16.647 -30.220 1.00 78.31 359 GLN A N 1
ATOM 2706 C CA . GLN A 1 359 ? 17.838 16.322 -29.121 1.00 78.31 359 GLN A CA 1
ATOM 2707 C C . GLN A 1 359 ? 19.099 15.598 -29.612 1.00 78.31 359 GLN A C 1
ATOM 2709 O O . GLN A 1 359 ? 20.200 15.955 -29.183 1.00 78.31 359 GLN A O 1
ATOM 2714 N N . ASP A 1 360 ? 18.961 14.661 -30.548 1.00 85.62 360 ASP A N 1
ATOM 2715 C CA . ASP A 1 360 ? 20.081 13.925 -31.136 1.00 85.62 360 ASP A CA 1
ATOM 2716 C C . ASP A 1 360 ? 21.000 14.858 -31.934 1.00 85.62 360 ASP A C 1
ATOM 2718 O O . ASP A 1 360 ? 22.210 14.882 -31.693 1.00 85.62 360 ASP A O 1
ATOM 2722 N N . LYS A 1 361 ? 20.435 15.755 -32.758 1.00 90.19 361 LYS A N 1
ATOM 2723 C CA . LYS A 1 361 ? 21.205 16.812 -33.443 1.00 90.19 361 LYS A CA 1
ATOM 2724 C C . LYS A 1 361 ? 21.952 17.708 -32.455 1.00 90.19 361 LYS A C 1
ATOM 2726 O O . LYS A 1 361 ? 23.099 18.093 -32.682 1.00 90.19 361 LYS A O 1
ATOM 2731 N N . ARG A 1 362 ? 21.333 18.043 -31.320 1.00 85.94 362 ARG A N 1
ATOM 2732 C CA . ARG A 1 362 ? 21.961 18.877 -30.284 1.00 85.94 362 ARG A CA 1
ATOM 2733 C C . ARG A 1 362 ? 23.110 18.158 -29.574 1.00 85.94 362 ARG A C 1
ATOM 2735 O O . ARG A 1 362 ? 24.106 18.801 -29.226 1.00 85.94 362 ARG A O 1
ATOM 2742 N N . ILE A 1 363 ? 22.987 16.850 -29.360 1.00 86.50 363 ILE A N 1
ATOM 2743 C CA . ILE A 1 363 ? 24.053 16.004 -28.811 1.00 86.50 363 ILE A CA 1
ATOM 2744 C C . ILE A 1 363 ? 25.201 15.891 -29.816 1.00 86.50 363 ILE A C 1
ATOM 2746 O O . ILE A 1 363 ? 26.359 16.047 -29.428 1.00 86.50 363 ILE A O 1
ATOM 2750 N N . GLU A 1 364 ? 24.896 15.712 -31.097 1.00 89.81 364 GLU A N 1
ATOM 2751 C CA . GLU A 1 364 ? 25.886 15.600 -32.167 1.00 89.81 364 GLU A CA 1
ATOM 2752 C C . GLU A 1 364 ? 26.692 16.894 -32.339 1.00 89.81 364 GLU A C 1
ATOM 2754 O O . GLU A 1 364 ? 27.922 16.863 -32.316 1.00 89.81 364 GLU A O 1
ATOM 2759 N N . ILE A 1 365 ? 26.028 18.056 -32.346 1.00 89.25 365 ILE A N 1
ATOM 2760 C CA . ILE A 1 365 ? 26.696 19.369 -32.351 1.00 89.25 365 ILE A CA 1
ATOM 2761 C C . ILE A 1 365 ? 27.604 19.529 -31.124 1.00 89.25 365 ILE A C 1
ATOM 2763 O O . ILE A 1 365 ? 28.711 20.065 -31.217 1.00 89.25 365 ILE A O 1
ATOM 2767 N N . ARG A 1 366 ? 27.155 19.079 -29.947 1.00 85.56 366 ARG A N 1
ATOM 2768 C CA . ARG A 1 366 ? 27.953 19.161 -28.716 1.00 85.56 366 ARG A CA 1
ATOM 2769 C C . ARG A 1 366 ? 29.171 18.239 -28.770 1.00 85.56 366 ARG A C 1
ATOM 2771 O O . ARG A 1 366 ? 30.233 18.630 -28.289 1.00 85.56 366 ARG A O 1
ATOM 2778 N N . LYS A 1 367 ? 29.024 17.050 -29.356 1.00 89.94 367 LYS A N 1
ATOM 2779 C CA . LYS A 1 367 ? 30.107 16.086 -29.562 1.00 89.94 367 LYS A CA 1
ATOM 2780 C C . LYS A 1 367 ? 31.134 16.620 -30.563 1.00 89.94 367 LYS A C 1
ATOM 2782 O O . LYS A 1 367 ? 32.311 16.659 -30.226 1.00 89.94 367 LYS A O 1
ATOM 2787 N N . ALA A 1 368 ? 30.687 17.164 -31.696 1.00 90.44 368 ALA A N 1
ATOM 2788 C CA . ALA A 1 368 ? 31.551 17.792 -32.696 1.00 90.44 368 ALA A CA 1
ATOM 2789 C C . ALA A 1 368 ? 32.379 18.949 -32.107 1.00 90.44 368 ALA A C 1
ATOM 2791 O O . ALA A 1 368 ? 33.596 18.975 -32.261 1.00 90.44 368 ALA A O 1
ATOM 2792 N N . LYS A 1 369 ? 31.755 19.848 -31.329 1.00 89.69 369 LYS A N 1
ATOM 2793 C CA . LYS A 1 369 ? 32.476 20.931 -30.627 1.00 89.69 369 LYS A CA 1
ATOM 2794 C C . LYS A 1 369 ? 33.522 20.407 -29.644 1.00 89.69 369 LYS A C 1
ATOM 2796 O O . LYS A 1 369 ? 34.589 20.999 -29.475 1.00 89.69 369 LYS A O 1
ATOM 2801 N N . LEU A 1 370 ? 33.211 19.313 -28.952 1.00 83.56 370 LEU A N 1
ATOM 2802 C CA . LEU A 1 370 ? 34.111 18.708 -27.976 1.00 83.56 370 LEU A CA 1
ATOM 2803 C C . LEU A 1 370 ? 35.307 18.035 -28.664 1.00 83.56 370 LEU A C 1
ATOM 2805 O O . LEU A 1 370 ? 36.429 18.142 -28.167 1.00 83.56 370 LEU A O 1
ATOM 2809 N N . ASP A 1 371 ? 35.090 17.407 -29.817 1.00 85.88 371 ASP A N 1
ATOM 2810 C CA . ASP A 1 371 ? 36.151 16.795 -30.615 1.00 85.88 371 ASP A CA 1
ATOM 2811 C C . ASP A 1 371 ? 37.030 17.851 -31.306 1.00 85.88 371 ASP A C 1
ATOM 2813 O O . ASP A 1 371 ? 38.254 17.750 -31.231 1.00 85.88 371 ASP A O 1
ATOM 2817 N N . GLU A 1 372 ? 36.455 18.944 -31.815 1.00 90.12 372 GLU A N 1
ATOM 2818 C CA . GLU A 1 372 ? 37.209 20.102 -32.320 1.00 90.12 372 GLU A CA 1
ATOM 2819 C C . GLU A 1 372 ? 38.098 20.721 -31.224 1.00 90.12 372 GLU A C 1
ATOM 2821 O O . GLU A 1 372 ? 39.285 20.991 -31.430 1.00 90.12 372 GLU A O 1
ATOM 2826 N N . THR A 1 373 ? 37.566 20.861 -30.005 1.00 84.31 373 THR A N 1
ATOM 2827 C CA . THR A 1 373 ? 38.335 21.363 -28.854 1.00 84.31 373 THR A CA 1
ATOM 2828 C C . THR A 1 373 ? 39.479 20.409 -28.485 1.00 84.31 373 THR A C 1
ATOM 2830 O O . THR A 1 373 ? 40.598 20.847 -28.194 1.00 84.31 373 THR A O 1
ATOM 2833 N N . LYS A 1 374 ? 39.239 19.089 -28.518 1.00 84.75 374 LYS A N 1
ATOM 2834 C CA . LYS A 1 374 ? 40.276 18.070 -28.284 1.00 84.75 374 LYS A CA 1
ATOM 2835 C C . LYS A 1 374 ? 41.357 18.098 -29.361 1.00 84.75 374 LYS A C 1
ATOM 2837 O O . LYS A 1 374 ? 42.537 17.976 -29.025 1.00 84.75 374 LYS A O 1
ATOM 2842 N N . GLU A 1 375 ? 40.993 18.266 -30.628 1.00 84.38 375 GLU A N 1
ATOM 2843 C CA . GLU A 1 375 ? 41.956 18.409 -31.719 1.00 84.38 375 GLU A CA 1
ATOM 2844 C C . GLU A 1 375 ? 42.782 19.688 -31.592 1.00 84.38 375 GLU A C 1
ATOM 2846 O O . GLU A 1 375 ? 44.002 19.641 -31.765 1.00 84.38 375 GLU A O 1
ATOM 2851 N N . GLY A 1 376 ? 42.160 20.804 -31.203 1.00 84.38 376 GLY A N 1
ATOM 2852 C CA . GLY A 1 376 ? 42.859 22.047 -30.884 1.00 84.38 376 GLY A CA 1
ATOM 2853 C C . GLY A 1 376 ? 43.899 21.852 -29.778 1.00 84.38 376 GLY A C 1
ATOM 2854 O O . GLY A 1 376 ? 45.056 22.253 -29.927 1.00 84.38 376 GLY A O 1
ATOM 2855 N N . MET A 1 377 ? 43.538 21.141 -28.704 1.00 77.25 377 MET A N 1
ATOM 2856 C CA . MET A 1 377 ? 44.477 20.792 -27.631 1.00 77.25 377 MET A CA 1
ATOM 2857 C C . MET A 1 377 ? 45.586 19.834 -28.092 1.00 77.25 377 MET A C 1
ATOM 2859 O O . MET A 1 377 ? 46.739 20.002 -27.692 1.00 77.25 377 MET A O 1
ATOM 2863 N N . ARG A 1 378 ? 45.283 18.852 -28.952 1.00 79.12 378 ARG A N 1
ATOM 2864 C CA . ARG A 1 378 ? 46.288 17.939 -29.532 1.00 79.12 378 ARG A CA 1
ATOM 2865 C C . ARG A 1 378 ? 47.269 18.677 -30.445 1.00 79.12 378 ARG A C 1
ATOM 2867 O O . ARG A 1 378 ? 48.471 18.448 -30.337 1.00 79.12 378 ARG A O 1
ATOM 2874 N N . LYS A 1 379 ? 46.790 19.591 -31.295 1.00 78.19 379 LYS A N 1
ATOM 2875 C CA . LYS A 1 379 ? 47.634 20.438 -32.158 1.00 78.19 379 LYS A CA 1
ATOM 2876 C C . LYS A 1 379 ? 48.495 21.396 -31.335 1.00 78.19 379 LYS A C 1
ATOM 2878 O O . LYS A 1 379 ? 49.675 21.545 -31.644 1.00 78.19 379 LYS A O 1
ATOM 2883 N N . LYS A 1 380 ? 47.953 21.978 -30.257 1.00 76.12 380 LYS A N 1
ATOM 2884 C CA . LYS A 1 380 ? 48.718 22.814 -29.319 1.00 76.12 380 LYS A CA 1
ATOM 2885 C C . LYS A 1 380 ? 49.835 22.021 -28.633 1.00 76.12 380 LYS A C 1
ATOM 2887 O O . LYS A 1 380 ? 50.984 22.436 -28.706 1.00 76.12 380 LYS A O 1
ATOM 2892 N N . ARG A 1 381 ? 49.533 20.829 -28.101 1.00 72.94 381 ARG A N 1
ATOM 2893 C CA . ARG A 1 381 ? 50.542 19.914 -27.533 1.00 72.94 381 ARG A CA 1
ATOM 2894 C C . ARG A 1 381 ? 51.602 19.489 -28.552 1.00 72.94 381 ARG A C 1
ATOM 2896 O O . ARG A 1 381 ? 52.769 19.370 -28.205 1.00 72.94 381 ARG A O 1
ATOM 2903 N N . LYS A 1 382 ? 51.221 19.261 -29.814 1.00 72.69 382 LYS A N 1
ATOM 2904 C CA . LYS A 1 382 ? 52.166 18.889 -30.882 1.00 72.69 382 LYS A CA 1
ATOM 2905 C C . LYS A 1 382 ? 53.068 20.063 -31.290 1.00 72.69 382 LYS A C 1
ATOM 2907 O O . LYS A 1 382 ? 54.235 19.832 -31.568 1.00 72.69 382 LYS A O 1
ATOM 2912 N N . ARG A 1 383 ? 52.562 21.305 -31.266 1.00 66.94 383 ARG A N 1
ATOM 2913 C CA . ARG A 1 383 ? 53.364 22.531 -31.451 1.00 66.94 383 ARG A CA 1
ATOM 2914 C C . ARG A 1 383 ? 54.311 22.792 -30.279 1.00 66.94 383 ARG A C 1
ATOM 2916 O O . ARG A 1 383 ? 55.467 23.095 -30.526 1.00 66.94 383 ARG A O 1
ATOM 2923 N N . GLU A 1 384 ? 53.863 22.604 -29.039 1.00 61.81 384 GLU A N 1
ATOM 2924 C CA . GLU A 1 384 ? 54.728 22.684 -27.847 1.00 61.81 384 GLU A CA 1
ATOM 2925 C C . GLU A 1 384 ? 55.833 21.614 -27.877 1.00 61.81 384 GLU A C 1
ATOM 2927 O O . GLU A 1 384 ? 56.960 21.886 -27.485 1.00 61.81 384 GLU A O 1
ATOM 2932 N N . LYS A 1 385 ? 55.545 20.421 -28.417 1.00 60.78 385 LYS A N 1
ATOM 2933 C CA . LYS A 1 385 ? 56.535 19.345 -28.584 1.00 60.78 385 LYS A CA 1
ATOM 2934 C C . LYS A 1 385 ? 57.488 19.561 -29.772 1.00 60.78 385 LYS A C 1
ATOM 2936 O O . LYS A 1 385 ? 58.614 19.094 -29.718 1.00 60.78 385 LYS A O 1
ATOM 2941 N N . ALA A 1 386 ? 57.049 20.251 -30.828 1.00 56.16 386 ALA A N 1
ATOM 2942 C CA . ALA A 1 386 ? 57.874 20.583 -31.998 1.00 56.16 386 ALA A CA 1
ATOM 2943 C C . ALA A 1 386 ? 58.709 21.865 -31.814 1.00 56.16 386 ALA A C 1
ATOM 2945 O O . ALA A 1 386 ? 59.704 22.040 -32.503 1.00 56.16 386 ALA A O 1
ATOM 2946 N N . GLY A 1 387 ? 58.324 22.748 -30.886 1.00 48.59 387 GLY A N 1
ATOM 2947 C CA . GLY A 1 387 ? 59.115 23.915 -30.476 1.00 48.59 387 GLY A CA 1
ATOM 2948 C C . GLY A 1 387 ? 60.129 23.626 -29.364 1.00 48.59 387 GLY A C 1
ATOM 2949 O O . GLY A 1 387 ? 60.710 24.564 -28.835 1.00 48.59 387 GLY A O 1
ATOM 2950 N N . GLY A 1 388 ? 60.303 22.355 -28.980 1.00 42.94 388 GLY A N 1
ATOM 2951 C CA . GLY A 1 388 ? 61.208 21.921 -27.911 1.00 42.94 388 GLY A CA 1
ATOM 2952 C C . GLY A 1 388 ? 62.664 21.696 -28.333 1.00 42.94 388 GLY A C 1
ATOM 2953 O O . GLY A 1 388 ? 63.491 21.490 -27.456 1.00 42.94 388 GLY A O 1
ATOM 2954 N N . ASP A 1 389 ? 62.979 21.778 -29.630 1.00 45.78 389 ASP A N 1
ATOM 2955 C CA . ASP A 1 389 ? 64.348 21.697 -30.164 1.00 45.78 389 ASP A CA 1
ATOM 2956 C C . ASP A 1 389 ? 64.758 23.041 -30.787 1.00 45.78 389 ASP A C 1
ATOM 2958 O O . ASP A 1 389 ? 65.010 23.151 -31.984 1.00 45.78 389 ASP A O 1
ATOM 2962 N N . ALA A 1 390 ? 64.774 24.101 -29.978 1.00 41.06 390 ALA A N 1
ATOM 2963 C CA . ALA A 1 390 ? 65.564 25.297 -30.258 1.00 41.06 390 ALA A CA 1
ATOM 2964 C C . ALA A 1 390 ? 65.762 26.126 -28.979 1.00 41.06 390 ALA A C 1
ATOM 2966 O O . ALA A 1 390 ? 64.896 26.896 -28.579 1.00 41.06 390 ALA A O 1
ATOM 2967 N N . MET A 1 391 ? 66.972 25.992 -28.434 1.00 36.72 391 MET A N 1
ATOM 2968 C CA . MET A 1 391 ? 67.755 27.045 -27.780 1.00 36.72 391 MET A CA 1
ATOM 2969 C C . MET A 1 391 ? 67.371 27.485 -26.352 1.00 36.72 391 MET A C 1
ATOM 2971 O O . MET A 1 391 ? 66.377 28.163 -26.099 1.00 36.72 391 MET A O 1
ATOM 2975 N N . GLU A 1 392 ? 68.278 27.143 -25.429 1.00 41.25 392 GLU A N 1
ATOM 2976 C CA . GLU A 1 392 ? 68.574 27.859 -24.186 1.00 41.25 392 GLU A CA 1
ATOM 2977 C C . GLU A 1 392 ? 68.660 29.379 -24.401 1.00 41.25 392 GLU A C 1
ATOM 2979 O O . GLU A 1 392 ? 69.308 29.850 -25.335 1.00 41.25 392 GLU A O 1
ATOM 2984 N N . GLY A 1 393 ? 68.071 30.154 -23.486 1.00 34.72 393 GLY A N 1
ATOM 2985 C CA . GLY A 1 393 ? 68.225 31.607 -23.464 1.00 34.72 393 GLY A CA 1
ATOM 2986 C C . GLY A 1 393 ? 67.325 32.289 -22.436 1.00 34.72 393 GLY A C 1
ATOM 2987 O O . GLY A 1 393 ? 66.108 32.305 -22.561 1.00 34.72 393 GLY A O 1
ATOM 2988 N N . VAL A 1 394 ? 67.955 32.829 -21.400 1.00 40.28 394 VAL A N 1
ATOM 2989 C CA . VAL A 1 394 ? 67.414 33.590 -20.264 1.00 40.28 394 VAL A CA 1
ATOM 2990 C C . VAL A 1 394 ? 66.469 34.733 -20.684 1.00 40.28 394 VAL A C 1
ATOM 2992 O O . VAL A 1 394 ? 66.828 35.501 -21.562 1.00 40.28 394 VAL A O 1
ATOM 2995 N N . GLU A 1 395 ? 65.325 34.910 -19.999 1.00 33.62 395 GLU A N 1
ATOM 2996 C CA . GLU A 1 395 ? 64.946 36.174 -19.324 1.00 33.62 395 GLU A CA 1
ATOM 2997 C C . GLU A 1 395 ? 63.585 36.113 -18.594 1.00 33.62 395 GLU A C 1
ATOM 2999 O O . GLU A 1 395 ? 62.567 35.634 -19.091 1.00 33.62 395 GLU A O 1
ATOM 3004 N N . LYS A 1 396 ? 63.579 36.648 -17.366 1.00 42.47 396 LYS A N 1
ATOM 3005 C CA . LYS A 1 396 ? 62.390 36.952 -16.559 1.00 42.47 396 LYS A CA 1
ATOM 3006 C C . LYS A 1 396 ? 61.635 38.138 -17.174 1.00 42.47 396 LYS A C 1
ATOM 3008 O O . LYS A 1 396 ? 62.208 39.220 -17.244 1.00 42.47 396 LYS A O 1
ATOM 3013 N N . LYS A 1 397 ? 60.320 38.010 -17.404 1.00 34.81 397 LYS A N 1
ATOM 3014 C CA . LYS A 1 397 ? 59.387 39.147 -17.257 1.00 34.81 397 LYS A CA 1
ATOM 3015 C C . LYS A 1 397 ? 57.936 38.725 -16.976 1.00 34.81 397 LYS A C 1
ATOM 3017 O O . LYS A 1 397 ? 57.290 38.047 -17.760 1.00 34.81 397 LYS A O 1
ATOM 3022 N N . GLU A 1 398 ? 57.501 39.139 -15.787 1.00 32.91 398 GLU A N 1
ATOM 3023 C CA . GLU A 1 398 ? 56.169 39.600 -15.367 1.00 32.91 398 GLU A CA 1
ATOM 3024 C C . GLU A 1 398 ? 54.906 38.771 -15.680 1.00 32.91 398 GLU A C 1
ATOM 3026 O O . GLU A 1 398 ? 54.373 38.715 -16.784 1.00 32.91 398 GLU A O 1
ATOM 3031 N N . ARG A 1 399 ? 54.328 38.228 -14.597 1.00 38.75 399 ARG A N 1
ATOM 3032 C CA . ARG A 1 399 ? 52.951 37.728 -14.529 1.00 38.75 399 ARG A CA 1
ATOM 3033 C C . ARG A 1 399 ? 51.968 38.902 -14.446 1.00 38.75 399 ARG A C 1
ATOM 3035 O O . ARG A 1 399 ? 51.856 39.525 -13.394 1.00 38.75 399 ARG A O 1
ATOM 3042 N N . LEU A 1 400 ? 51.168 39.114 -15.488 1.00 34.50 400 LEU A N 1
ATOM 3043 C CA . LEU A 1 400 ? 49.917 39.875 -15.403 1.00 34.50 400 LEU A CA 1
ATOM 3044 C C . LEU A 1 400 ? 48.740 38.900 -15.284 1.00 34.50 400 LEU A C 1
ATOM 3046 O O . LEU A 1 400 ? 48.317 38.267 -16.248 1.00 34.50 400 LEU A O 1
ATOM 3050 N N . GLY A 1 401 ? 48.233 38.750 -14.060 1.00 34.59 401 GLY A N 1
ATOM 3051 C CA . GLY A 1 401 ? 47.030 37.977 -13.772 1.00 34.59 401 GLY A CA 1
ATOM 3052 C C . GLY A 1 401 ? 45.770 38.746 -14.166 1.00 34.59 401 GLY A C 1
ATOM 3053 O O . GLY A 1 401 ? 45.432 39.753 -13.547 1.00 34.59 401 GLY A O 1
ATOM 3054 N N . THR A 1 402 ? 45.027 38.243 -15.148 1.00 39.16 402 THR A N 1
ATOM 3055 C CA . THR A 1 402 ? 43.650 38.670 -15.417 1.00 39.16 402 THR A CA 1
ATOM 3056 C C . THR A 1 402 ? 42.691 37.856 -14.545 1.00 39.16 402 THR A C 1
ATOM 3058 O O . THR A 1 402 ? 42.519 36.650 -14.706 1.00 39.16 402 THR A O 1
ATOM 3061 N N . LYS A 1 403 ? 42.077 38.525 -13.562 1.00 42.72 403 LYS A N 1
ATOM 3062 C CA . LYS A 1 403 ? 40.983 37.982 -12.740 1.00 42.72 403 LYS A CA 1
ATOM 3063 C C . LYS A 1 403 ? 39.747 37.727 -13.623 1.00 42.72 403 LYS A C 1
ATOM 3065 O O . LYS A 1 403 ? 39.401 38.612 -14.405 1.00 42.72 403 LYS A O 1
ATOM 3070 N N . PRO A 1 404 ? 39.015 36.608 -13.471 1.00 42.41 404 PRO A N 1
ATOM 3071 C CA . PRO A 1 404 ? 37.731 36.443 -14.142 1.00 42.41 404 PRO A CA 1
ATOM 3072 C C . PRO A 1 404 ? 36.660 37.322 -13.474 1.00 42.41 404 PRO A C 1
ATOM 3074 O O . PRO A 1 404 ? 36.500 37.334 -12.250 1.00 42.41 404 PRO A O 1
ATOM 3077 N N . LEU A 1 405 ? 35.923 38.068 -14.299 1.00 41.41 405 LEU A N 1
ATOM 3078 C CA . LEU A 1 405 ? 34.778 38.893 -13.915 1.00 41.41 405 LEU A CA 1
ATOM 3079 C C . LEU A 1 405 ? 33.678 38.029 -13.270 1.00 41.41 405 LEU A C 1
ATOM 3081 O O . LEU A 1 405 ? 33.130 37.122 -13.895 1.00 41.41 405 LEU A O 1
ATOM 3085 N N . LYS A 1 406 ? 33.323 38.335 -12.016 1.00 40.38 406 LYS A N 1
ATOM 3086 C CA . LYS A 1 406 ? 32.135 37.786 -11.344 1.00 40.38 406 LYS A CA 1
ATOM 3087 C C . LYS A 1 406 ? 30.870 38.317 -12.026 1.00 40.38 406 LYS A C 1
ATOM 3089 O O . LYS A 1 406 ? 30.600 39.515 -11.989 1.00 40.38 406 LYS A O 1
ATOM 3094 N N . VAL A 1 407 ? 30.060 37.419 -12.581 1.00 43.97 407 VAL A N 1
ATOM 3095 C CA . VAL A 1 407 ? 28.703 37.724 -13.057 1.00 43.97 407 VAL A CA 1
ATOM 3096 C C . VAL A 1 407 ? 27.803 37.999 -11.844 1.00 43.97 407 VAL A C 1
ATOM 3098 O O . VAL A 1 407 ? 27.620 37.134 -10.985 1.00 43.97 407 VAL A O 1
ATOM 3101 N N . LYS A 1 408 ? 27.253 39.217 -11.749 1.00 37.69 408 LYS A N 1
ATOM 3102 C CA . LYS A 1 408 ? 26.270 39.612 -10.725 1.00 37.69 408 LYS A CA 1
ATOM 3103 C C . LYS A 1 408 ? 24.969 38.819 -10.916 1.00 37.69 408 LYS A C 1
ATOM 3105 O O . LYS A 1 408 ? 24.299 38.972 -11.935 1.00 37.69 408 LYS A O 1
ATOM 3110 N N . LYS A 1 409 ? 24.576 38.018 -9.919 1.00 43.00 409 LYS A N 1
ATOM 3111 C CA . LYS A 1 409 ? 23.205 37.492 -9.798 1.00 43.00 409 LYS A CA 1
ATOM 3112 C C . LYS A 1 409 ? 22.263 38.657 -9.471 1.00 43.00 409 LYS A C 1
ATOM 3114 O O . LYS A 1 409 ? 22.464 39.329 -8.464 1.00 43.00 409 LYS A O 1
ATOM 3119 N N . LYS A 1 410 ? 21.246 38.893 -10.306 1.00 42.75 410 LYS A N 1
ATOM 3120 C CA . LYS A 1 410 ? 20.094 39.734 -9.948 1.00 42.75 410 LYS A CA 1
ATOM 3121 C C . LYS A 1 410 ? 19.207 38.938 -8.986 1.00 42.75 410 LYS A C 1
ATOM 3123 O O . LYS A 1 410 ? 18.720 37.874 -9.358 1.00 42.75 410 LYS A O 1
ATOM 3128 N N . SER A 1 411 ? 19.025 39.432 -7.766 1.00 47.81 411 SER A N 1
ATOM 3129 C CA . SER A 1 411 ? 17.954 39.004 -6.864 1.00 47.81 411 SER A CA 1
ATOM 3130 C C . SER A 1 411 ? 16.663 39.728 -7.242 1.00 47.81 411 SER A C 1
ATOM 3132 O O . SER A 1 411 ? 16.693 40.913 -7.572 1.00 47.81 411 SER A O 1
ATOM 3134 N N . VAL A 1 412 ? 15.537 39.021 -7.194 1.00 49.09 412 VAL A N 1
ATOM 3135 C CA . VAL A 1 412 ? 14.199 39.606 -7.330 1.00 49.09 412 VAL A CA 1
ATOM 3136 C C . VAL A 1 412 ? 13.526 39.454 -5.970 1.00 49.09 412 VAL A C 1
ATOM 3138 O O . VAL A 1 412 ? 13.376 38.335 -5.484 1.00 49.09 412 VAL A O 1
ATOM 3141 N N . SER A 1 413 ? 13.204 40.572 -5.326 1.00 51.81 413 SER A N 1
ATOM 3142 C CA . SER A 1 413 ? 12.406 40.631 -4.100 1.00 51.81 413 SER A CA 1
ATOM 3143 C C . SER A 1 413 ? 10.930 40.744 -4.475 1.00 51.81 413 SER A C 1
ATOM 3145 O O . SER A 1 413 ? 10.573 41.634 -5.248 1.00 51.81 413 SER A O 1
ATOM 3147 N N . PHE A 1 414 ? 10.086 39.871 -3.928 1.00 49.19 414 PHE A N 1
ATOM 3148 C CA . PHE A 1 414 ? 8.635 40.051 -3.953 1.00 49.19 414 PHE A CA 1
ATOM 3149 C C . PHE A 1 414 ? 8.228 40.923 -2.761 1.00 49.19 414 PHE A C 1
ATOM 3151 O O . PHE A 1 414 ? 8.661 40.657 -1.638 1.00 49.19 414 PHE A O 1
ATOM 3158 N N . ALA A 1 415 ? 7.458 41.973 -3.046 1.00 54.06 415 ALA A N 1
ATOM 3159 C CA . ALA A 1 415 ? 6.726 42.775 -2.071 1.00 54.06 415 ALA A CA 1
ATOM 3160 C C . ALA A 1 415 ? 5.300 42.238 -1.928 1.00 54.06 415 ALA A C 1
ATOM 3162 O O . ALA A 1 415 ? 4.779 41.725 -2.950 1.00 54.06 415 ALA A O 1
#

Foldseek 3Di:
DDPPPPPFLKFWDWDDDPFKTKTKIKGLQADDTDPPHDVVLQPCCVDPLWDDDRGETEAEALVAVLLSVLVSLLCVLLSMHMRMHMDGDPVVACACSLLVSLLRLLQRNLSSLDQLFQFQQWFKFWFFDVFKIKIKIKGLPLAQEEAAALPDDDQDDRRHGLVSLRSSVSSSSNNNSIHMYMHTPDDDDSSRSSNRRSSRNSRRNSRNSHRHPPRGRPRPDDDDPDPPPPPPPPDDDDDDDDDDDDDDDDDDDDDDDDDDDDDDDDDDDDDDDDPDDDPPPPPDDDDPVRVPDPDPPPPPDPDDDDDDDDDDDDDDDCDVVVVVVVVVVVVVVVVVVVVVVVVVVVVVVVVVVVVVVVVVVVVVVVVVVVVVVVVVVVVVVVVVVVVPPDDDDDDDDDDDDDDDDDDDDDDDDDD

Solvent-accessible surface area (backbone atoms only — not comparable to full-atom values): 24916 Å² total; per-residue (Å²): 133,83,78,74,77,75,75,75,36,41,30,74,45,75,52,76,60,98,59,33,39,36,43,39,39,39,12,67,76,19,37,74,73,71,90,88,64,66,61,73,54,64,67,55,68,83,46,96,31,40,47,80,55,96,59,25,37,36,21,40,41,50,86,34,70,44,54,22,46,42,52,39,44,23,31,61,54,30,42,24,11,36,28,34,40,39,53,45,51,64,89,79,47,57,59,68,42,46,38,50,52,21,31,51,51,12,39,34,48,32,60,19,57,55,75,69,50,14,32,54,34,52,14,62,29,74,23,67,32,90,80,8,34,8,36,13,37,33,36,71,62,76,46,55,38,62,46,68,47,56,83,69,81,62,69,55,51,82,68,33,48,47,73,50,58,48,46,24,55,40,34,19,23,48,45,34,23,19,28,39,39,37,38,36,80,42,53,87,50,53,68,33,27,52,49,10,36,35,36,4,40,13,40,3,48,36,43,14,65,33,72,39,88,95,32,74,83,37,62,89,62,86,73,73,83,71,78,76,76,78,76,75,73,92,80,72,80,93,75,89,91,82,85,82,82,89,84,88,83,90,83,89,84,89,84,86,89,86,88,84,87,89,81,90,84,89,82,86,82,89,86,77,92,75,88,73,79,81,73,75,74,76,78,83,78,76,53,71,82,79,68,74,61,79,78,76,80,83,75,74,77,87,87,78,80,80,76,86,78,90,72,96,75,91,80,88,78,89,56,67,67,63,53,52,52,50,52,52,53,55,48,53,56,49,51,54,52,50,52,55,49,53,54,52,50,51,55,54,50,54,52,50,51,54,52,50,55,52,50,50,53,53,49,49,55,53,49,51,54,51,50,53,51,49,49,53,52,51,52,50,54,50,49,59,62,67,62,68,84,67,79,91,77,92,80,91,79,81,90,81,84,80,78,83,83,81,82,82,80,83,82,82,85,88,131

Nearest PDB structures (foldseek):
  6fwh-assembly1_A  TM=9.777E-01  e=1.174E-28  Acanthamoeba castellanii
  6ezm-assembly1_U  TM=9.584E-01  e=1.320E-28  Saccharomyces cerevisiae S288C
  4mu4-assembly1_A  TM=9.626E-01  e=6.686E-21  Arabidopsis thaliana
  5el9-assembly1_A  TM=9.616E-01  e=1.431E-20  Arabidopsis thaliana
  8qaw-assembly1_A  TM=9.670E-01  e=1.111E-19  Medicago truncatula

pLDDT: mean 73.57, std 25.21, range [27.7, 98.94]